Protein AF-A0A925VCA1-F1 (afdb_monomer)

pLDDT: mean 83.72, std 12.75, range [37.97, 97.75]

Secondary structure (DSSP, 8-state):
-----TTHIIIIIIHHT-PEEEEEEETTSEEEEEEEEEETTEEEEEEEEEEES--TT-EEEEEETTT--EEEEE-EEPSSTTSSEEEEEEEE----TT-BEEEEEESS--BPTT-SS-PBPTT--EEEEE-EE---B-TTSSBPEETTEE--SEE-B--S---S--TT-HHHHHHHHHHHHHS-TT-HHHHHHHHTTSPEEPTTS-EE----EEE--TT-SSS-HHHHHHHHHHTTSS-SSS-BTTTTB-HHHHHHHTTTTT--GGG-SB--SS--S-HHHHHHTT--TTS-B--BSS--STT-STTGGGS-B-SS---EEESB-TTS-B--SS-EEEE----STT--SSPPPTTHHHHHHHHHHHHHH-TT-GGGSHHHHTTTS--HHHHHHHHHHHHHH-TTS-SS-TTTTSSSTT----PPPPPPPGGG--

Radius of gyration: 29.12 Å; Cα contacts (8 Å, |Δi|>4): 907; chains: 1; bounding box: 65×51×77 Å

Mean predicted aligned error: 13.23 Å

Solvent-accessible surface area (backbone atoms only — not comparable to full-atom values): 23432 Å² total; per-residue (Å²): 131,75,54,73,57,86,24,60,60,30,50,52,55,44,34,46,31,16,38,30,46,34,38,43,24,31,70,87,42,42,27,44,33,27,38,42,39,57,51,66,54,42,79,40,76,47,67,40,50,77,48,70,83,69,56,74,43,20,26,40,36,38,36,25,72,75,79,68,40,65,20,51,31,49,24,40,64,51,87,60,92,85,78,58,48,49,19,40,28,65,25,47,39,39,32,30,60,65,34,42,33,38,37,37,31,30,80,37,86,44,60,43,88,88,57,91,69,66,44,65,43,88,90,75,62,65,78,42,76,45,50,50,25,59,56,40,58,41,100,85,71,44,76,28,61,58,97,84,41,70,50,75,49,44,70,26,52,35,90,36,53,16,78,56,30,42,61,94,38,72,65,44,60,50,47,56,59,50,49,61,71,69,72,39,86,75,32,59,48,67,45,18,30,37,37,32,84,47,46,47,76,43,97,89,72,49,71,49,41,42,69,44,74,47,77,29,27,34,23,8,42,62,61,42,21,41,54,46,53,45,28,31,37,45,32,19,64,41,36,73,86,53,60,38,84,91,72,74,38,18,52,45,52,50,35,55,76,60,38,45,40,66,27,56,22,81,70,48,86,36,59,62,70,76,74,67,86,50,66,68,53,23,57,70,54,50,57,55,94,89,46,15,26,49,57,28,40,39,44,77,52,75,53,50,36,95,61,37,83,31,47,54,63,40,82,78,50,59,74,40,68,38,47,40,29,72,85,68,46,69,30,64,84,28,36,28,31,42,45,44,52,66,57,39,46,45,31,31,76,58,63,48,57,66,51,50,50,37,50,44,48,34,51,45,40,19,73,74,68,39,85,82,39,75,80,42,38,61,87,66,37,65,50,69,36,34,20,63,18,45,33,51,52,39,28,49,54,46,32,77,73,41,32,62,46,75,54,79,62,87,72,38,42,27,72,64,50,70,60,82,67,69,82,79,76,77,83,78,56,77,88,76,56,133

Sequence (434 aa):
NRSLQGGVPQAVLLRVMGPLYLATMQDDGTTRIHSQVTELNSKADIPIRTVGGLLPGDTMVAENLANGEVGCAYLLPDENPGDGVAARARISLPSDLGDETVIRIYRGDVLVTGSSECELVDDAEPIETVDSLEAPLDGEGMPMKFEGIEIPGGKLVAFAEGFGLPRNRPSLRRFMGLAQLVLDPTDPGVLARYLAAEPLEYPSGGKTGADFLIVTTTGDMNVPASGGVTVARAAGVVDFLNADPRYGKPLNQVLLDTHSAEAVNRLQRYTYADPPSSPAIRGLLGLDDSLGVSIDVENFSEGQDIWEDNIPRLDPPLRISTTEDMWGNPLGTGRSGASFPYAIPQGQHGFALPGQMTDWAIDICRETYGSNDPKCDADAWVGKTYDVGWFMFHTFGRFLKNPSEVPYAIGCWEKNPCNDIGEVPPPREPDDLP

Structure (mmCIF, N/CA/C/O backbone):
data_AF-A0A925VCA1-F1
#
_entry.id   AF-A0A925VCA1-F1
#
loop_
_atom_site.group_PDB
_atom_site.id
_atom_site.type_symbol
_atom_site.label_atom_id
_atom_site.label_alt_id
_atom_site.label_comp_id
_atom_site.label_asym_id
_atom_site.label_entity_id
_atom_site.label_seq_id
_atom_site.pdbx_PDB_ins_code
_atom_site.Cartn_x
_atom_site.Cartn_y
_atom_site.Cartn_z
_atom_site.occupancy
_atom_site.B_iso_or_equiv
_atom_site.auth_seq_id
_atom_site.auth_comp_id
_atom_site.auth_asym_id
_atom_site.auth_atom_id
_atom_site.pdbx_PDB_model_num
ATOM 1 N N . ASN A 1 1 ? -3.170 -4.091 8.262 1.00 37.97 1 ASN A N 1
ATOM 2 C CA . ASN A 1 1 ? -3.713 -3.127 7.284 1.00 37.97 1 ASN A CA 1
ATOM 3 C C . ASN A 1 1 ? -2.668 -2.932 6.206 1.00 37.97 1 ASN A C 1
ATOM 5 O O . ASN A 1 1 ? -1.526 -2.707 6.577 1.00 37.97 1 ASN A O 1
ATOM 9 N N . ARG A 1 2 ? -3.015 -3.139 4.928 1.00 45.12 2 ARG A N 1
ATOM 10 C CA . ARG A 1 2 ? -2.055 -3.109 3.804 1.00 45.12 2 ARG A CA 1
ATOM 11 C C . ARG A 1 2 ? -1.927 -1.738 3.132 1.00 45.12 2 ARG A C 1
ATOM 13 O O . ARG A 1 2 ? -0.998 -1.576 2.365 1.00 45.12 2 ARG A O 1
ATOM 20 N N . SER A 1 3 ? -2.828 -0.798 3.434 1.00 42.34 3 SER A N 1
ATOM 21 C CA . SER A 1 3 ? -2.774 0.580 2.939 1.00 42.34 3 SER A CA 1
ATOM 22 C C . SER A 1 3 ? -2.143 1.514 3.979 1.00 42.34 3 SER A C 1
ATOM 24 O O . SER A 1 3 ? -2.524 1.444 5.154 1.00 42.34 3 SER A O 1
ATOM 26 N N . LEU A 1 4 ? -1.197 2.362 3.558 1.00 44.50 4 LEU A N 1
ATOM 27 C CA . LEU A 1 4 ? -0.631 3.460 4.360 1.00 44.50 4 LEU A CA 1
ATOM 28 C C . LEU A 1 4 ? -1.353 4.801 4.143 1.00 44.50 4 LEU A C 1
ATOM 30 O O . LEU A 1 4 ? -1.064 5.757 4.864 1.00 44.50 4 LEU A O 1
ATOM 34 N N . GLN A 1 5 ? -2.312 4.884 3.211 1.00 44.03 5 GLN A N 1
ATOM 35 C CA . GLN A 1 5 ? -3.142 6.079 3.071 1.00 44.03 5 GLN A CA 1
ATOM 36 C C . GLN A 1 5 ? -3.974 6.287 4.338 1.00 44.03 5 GLN A C 1
ATOM 38 O O . GLN A 1 5 ? -4.876 5.508 4.664 1.00 44.03 5 GLN A O 1
ATOM 43 N N . GLY A 1 6 ? -3.671 7.375 5.047 1.00 42.53 6 GLY A N 1
ATOM 44 C CA . GLY A 1 6 ? -4.525 7.887 6.107 1.00 42.53 6 GLY A CA 1
ATOM 45 C C . GLY A 1 6 ? -5.906 8.189 5.533 1.00 42.53 6 GLY A C 1
ATOM 46 O O . GLY A 1 6 ? -6.041 9.019 4.641 1.00 42.53 6 GLY A O 1
ATOM 47 N N . GLY A 1 7 ? -6.925 7.487 6.021 1.00 49.50 7 GLY A N 1
ATOM 48 C CA . GLY A 1 7 ? -8.316 7.743 5.677 1.00 49.50 7 GLY A CA 1
ATOM 49 C C . GLY A 1 7 ? -9.095 6.549 5.170 1.00 49.50 7 GLY A C 1
ATOM 50 O O . GLY A 1 7 ? -10.266 6.472 5.496 1.00 49.50 7 GLY A O 1
ATOM 51 N N . VAL A 1 8 ? -8.503 5.567 4.486 1.00 54.16 8 VAL A N 1
ATOM 52 C CA . VAL A 1 8 ? -9.281 4.383 4.060 1.00 54.16 8 VAL A CA 1
ATOM 53 C C . VAL A 1 8 ? -9.684 3.505 5.257 1.00 54.16 8 VAL A C 1
ATOM 55 O O . VAL A 1 8 ? -10.867 3.176 5.390 1.00 54.16 8 VAL A O 1
ATOM 58 N N . PRO A 1 9 ? -8.771 3.163 6.195 1.00 55.94 9 PRO A N 1
ATOM 59 C CA . PRO A 1 9 ? -9.164 2.468 7.419 1.00 55.94 9 PRO A CA 1
ATOM 60 C C . PRO A 1 9 ? -10.177 3.260 8.248 1.00 55.94 9 PRO A C 1
ATOM 62 O O . PRO A 1 9 ? -11.103 2.679 8.801 1.00 55.94 9 PRO A O 1
ATOM 65 N N . GLN A 1 10 ? -9.997 4.576 8.340 1.00 57.28 10 GLN A N 1
ATOM 66 C CA . GLN A 1 10 ? -10.831 5.446 9.157 1.00 57.28 10 GLN A CA 1
ATOM 67 C C . GLN A 1 10 ? -12.220 5.633 8.530 1.00 57.28 10 GLN A C 1
ATOM 69 O O . GLN A 1 10 ? -13.214 5.252 9.139 1.00 57.28 10 GLN A O 1
ATOM 74 N N . ALA A 1 11 ? -12.292 6.107 7.289 1.00 56.41 11 ALA A N 1
ATOM 75 C CA . ALA A 1 11 ? -13.535 6.474 6.619 1.00 56.41 11 ALA A CA 1
ATOM 76 C C . ALA A 1 11 ? -14.451 5.286 6.313 1.00 56.41 11 ALA A C 1
ATOM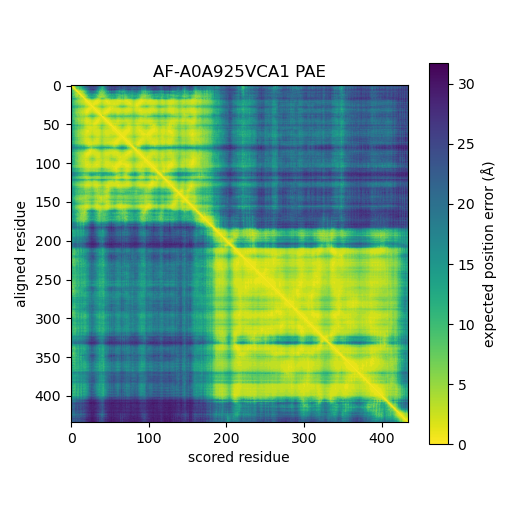 78 O O . ALA A 1 11 ? -15.663 5.458 6.299 1.00 56.41 11 ALA A O 1
ATOM 79 N N . VAL A 1 12 ? -13.905 4.085 6.085 1.00 62.19 12 VAL A N 1
ATOM 80 C CA . VAL A 1 12 ? -14.725 2.913 5.734 1.00 62.19 12 VAL A CA 1
ATOM 81 C C . VAL A 1 12 ? -14.794 1.918 6.887 1.00 62.19 12 VAL A C 1
ATOM 83 O O . VAL A 1 12 ? -15.878 1.574 7.350 1.00 62.19 12 VAL A O 1
ATOM 86 N N . LEU A 1 13 ? -13.649 1.453 7.396 1.00 63.44 13 LEU A N 1
ATOM 87 C CA . LEU A 1 13 ? -13.649 0.347 8.359 1.00 63.44 13 LEU A CA 1
ATOM 88 C C . LEU A 1 13 ? -14.109 0.780 9.749 1.00 63.44 13 LEU A C 1
ATOM 90 O O . LEU A 1 13 ? -14.867 0.053 10.387 1.00 63.44 13 LEU A O 1
ATOM 94 N N . LEU A 1 14 ? -13.661 1.943 10.230 1.00 65.81 14 LEU A N 1
ATOM 95 C CA . LEU A 1 14 ? -14.012 2.395 11.576 1.00 65.81 14 LEU A CA 1
ATOM 96 C C . LEU A 1 14 ? -15.454 2.912 11.681 1.00 65.81 14 LEU A C 1
ATOM 98 O O . LEU A 1 14 ? -16.026 2.801 12.763 1.00 65.81 14 LEU A O 1
ATOM 102 N N . ARG A 1 15 ? -16.055 3.401 10.586 1.00 68.38 15 ARG A N 1
ATOM 103 C CA . ARG A 1 15 ? -17.489 3.748 10.538 1.00 68.38 15 ARG A CA 1
ATOM 104 C C . ARG A 1 15 ? -18.385 2.516 10.637 1.00 68.38 15 ARG A C 1
ATOM 106 O O . ARG A 1 15 ? -19.365 2.516 11.361 1.00 68.38 15 ARG A O 1
ATOM 113 N N . VAL A 1 16 ? -18.002 1.404 10.007 1.00 66.31 16 VAL A N 1
ATOM 114 C CA . VAL A 1 16 ? -18.784 0.151 10.080 1.00 66.31 16 VAL A CA 1
ATOM 115 C C . VAL A 1 16 ? -18.831 -0.434 11.501 1.00 66.31 16 VAL A C 1
ATOM 117 O O . VAL A 1 16 ? -19.717 -1.213 11.842 1.00 66.31 16 VAL A O 1
ATOM 120 N N . MET A 1 17 ? -17.858 -0.063 12.327 1.00 68.25 17 MET A N 1
ATOM 121 C CA . MET A 1 17 ? -17.524 -0.687 13.602 1.00 68.25 17 MET A CA 1
ATOM 122 C C . MET A 1 17 ? -18.221 -0.077 14.829 1.00 68.25 17 MET A C 1
ATOM 124 O O . MET A 1 17 ? -17.888 -0.471 15.951 1.00 68.25 17 MET A O 1
ATOM 128 N N . GLY A 1 18 ? -19.134 0.880 14.629 1.00 71.12 18 GLY A N 1
ATOM 129 C CA . GLY A 1 18 ? -19.851 1.584 15.694 1.00 71.12 18 GLY A CA 1
ATOM 130 C C . GLY A 1 18 ? -18.948 2.404 16.631 1.00 71.12 18 GLY A C 1
ATOM 131 O O . GLY A 1 18 ? -17.705 2.340 16.554 1.00 71.12 18 GLY A O 1
ATOM 132 N N . PRO A 1 19 ? -19.551 3.199 17.528 1.00 80.06 19 PRO A N 1
ATOM 133 C CA . PRO A 1 19 ? -18.824 3.987 18.514 1.00 80.06 19 PRO A CA 1
ATOM 134 C C . PRO A 1 19 ? -18.125 3.102 19.557 1.00 80.06 19 PRO A C 1
ATOM 136 O O . PRO A 1 19 ? -18.543 1.985 19.878 1.00 80.06 19 PRO A O 1
ATOM 139 N N . LEU A 1 20 ? -17.017 3.615 20.093 1.00 89.69 20 LEU A N 1
ATOM 140 C CA . LEU A 1 20 ? -16.356 3.056 21.270 1.00 89.69 20 LEU A CA 1
ATOM 141 C C . LEU A 1 20 ? -16.662 3.917 22.483 1.00 89.69 20 LEU A C 1
ATOM 143 O O . LEU A 1 20 ? -16.400 5.112 22.443 1.00 89.69 20 LEU A O 1
ATOM 147 N N . TYR A 1 21 ? -17.069 3.298 23.582 1.00 92.94 21 TYR A N 1
ATOM 148 C CA . TYR A 1 21 ? -17.123 3.962 24.879 1.00 92.94 21 TYR A CA 1
ATOM 149 C C . TYR A 1 21 ? -15.850 3.645 25.655 1.00 92.94 21 TYR A C 1
ATOM 151 O O . TYR A 1 21 ? -15.457 2.485 25.801 1.00 92.94 21 TYR A O 1
ATOM 159 N N . LEU A 1 22 ? -15.165 4.689 26.101 1.00 94.62 22 LEU A N 1
ATOM 160 C CA . LEU A 1 22 ? -13.852 4.610 26.722 1.00 94.62 22 LEU A CA 1
ATOM 161 C C . LEU A 1 22 ? -13.894 5.288 28.084 1.00 94.62 22 LEU A C 1
ATOM 163 O O . LEU A 1 22 ? -14.462 6.371 28.227 1.00 94.62 22 LEU A O 1
ATOM 167 N N . ALA A 1 23 ? -13.228 4.676 29.056 1.00 95.25 23 ALA A N 1
ATOM 168 C CA . ALA A 1 23 ? -12.927 5.294 30.337 1.00 95.25 23 ALA A CA 1
ATOM 169 C C . ALA A 1 23 ? -11.408 5.388 30.488 1.00 95.25 23 ALA A C 1
ATOM 171 O O . ALA A 1 23 ? -10.710 4.385 30.334 1.00 95.25 23 ALA A O 1
ATOM 172 N N . THR A 1 24 ? -10.905 6.586 30.778 1.00 95.19 24 THR A N 1
ATOM 173 C CA . THR A 1 24 ? -9.485 6.834 31.059 1.00 95.19 24 THR A CA 1
ATOM 174 C C . THR A 1 24 ? -9.376 7.442 32.447 1.00 95.19 24 THR A C 1
ATOM 176 O O . THR A 1 24 ? -9.778 8.592 32.644 1.00 95.19 24 THR A O 1
ATOM 179 N N . MET A 1 25 ? -8.858 6.670 33.399 1.00 94.50 25 MET A N 1
ATOM 180 C CA . MET A 1 25 ? -8.622 7.119 34.767 1.00 94.50 25 MET A CA 1
ATOM 181 C C . MET A 1 25 ? -7.237 7.738 34.881 1.00 94.50 25 MET A C 1
ATOM 183 O O . MET A 1 25 ? -6.249 7.096 34.542 1.00 94.50 25 MET A O 1
ATOM 187 N N . GLN A 1 26 ? -7.179 8.975 35.351 1.00 93.31 26 GLN A N 1
ATOM 188 C CA . GLN A 1 26 ? -5.950 9.707 35.620 1.00 93.31 26 GLN A CA 1
ATOM 189 C C . GLN A 1 26 ? -5.393 9.336 37.001 1.00 93.31 26 GLN A C 1
ATOM 191 O O . GLN A 1 26 ? -6.119 8.839 37.866 1.00 93.31 26 GLN A O 1
ATOM 196 N N . ASP A 1 27 ? -4.118 9.638 37.233 1.00 88.44 27 ASP A N 1
ATOM 197 C CA . ASP A 1 27 ? -3.444 9.408 38.521 1.00 88.44 27 ASP A CA 1
ATOM 198 C C . ASP A 1 27 ? -4.071 10.180 39.697 1.00 88.44 27 ASP A C 1
ATOM 200 O O . ASP A 1 27 ? -3.910 9.798 40.857 1.00 88.44 27 ASP A O 1
ATOM 204 N N . ASP A 1 28 ? -4.813 11.255 39.417 1.00 88.19 28 ASP A N 1
ATOM 205 C CA . ASP A 1 28 ? -5.549 12.027 40.426 1.00 88.19 28 ASP A CA 1
ATOM 206 C C . ASP A 1 28 ? -6.874 11.367 40.868 1.00 88.19 28 ASP A C 1
ATOM 208 O O . ASP A 1 28 ? -7.579 11.900 41.728 1.00 88.19 28 ASP A O 1
ATOM 212 N N . GLY A 1 29 ? -7.207 10.199 40.304 1.00 85.19 29 GLY A N 1
ATOM 213 C CA . GLY A 1 29 ? -8.417 9.434 40.607 1.00 85.19 29 GLY A CA 1
ATOM 214 C C . GLY A 1 29 ? -9.669 9.910 39.865 1.00 85.19 29 GLY A C 1
ATOM 215 O O . GLY A 1 29 ? -10.761 9.384 40.109 1.00 85.19 29 GLY A O 1
ATOM 216 N N . THR A 1 30 ? -9.548 10.886 38.960 1.00 93.56 30 THR A N 1
ATOM 217 C CA . THR A 1 30 ? -10.629 11.270 38.049 1.00 93.56 30 THR A CA 1
ATOM 218 C C . THR A 1 30 ? -10.651 10.356 36.831 1.00 93.56 30 THR A C 1
ATOM 220 O O . THR A 1 30 ? -9.620 9.968 36.290 1.00 93.56 30 THR A O 1
ATOM 223 N N . THR A 1 31 ? -11.843 9.987 36.373 1.00 94.69 31 THR A N 1
ATOM 224 C CA . THR A 1 31 ? -12.035 9.149 35.191 1.00 94.69 31 THR A CA 1
ATOM 225 C C . THR A 1 31 ? -12.836 9.894 34.144 1.00 94.69 31 THR A C 1
ATOM 227 O O . THR A 1 31 ? -13.993 10.250 34.362 1.00 94.69 31 THR A O 1
ATOM 230 N N . ARG A 1 32 ? -12.225 10.101 32.976 1.00 94.56 32 ARG A N 1
ATOM 231 C CA . ARG A 1 32 ? -12.886 10.683 31.809 1.00 94.56 32 ARG A CA 1
ATOM 232 C C . ARG A 1 32 ? -13.568 9.587 31.002 1.00 94.56 32 ARG A C 1
ATOM 234 O O . ARG A 1 32 ? -12.897 8.747 30.397 1.00 94.56 32 ARG A O 1
ATOM 241 N N . ILE A 1 33 ? -14.890 9.658 30.927 1.00 94.44 33 ILE A N 1
ATOM 242 C CA . ILE A 1 33 ? -15.718 8.843 30.043 1.00 94.44 33 ILE A CA 1
ATOM 243 C C . ILE A 1 33 ? -15.929 9.621 28.744 1.00 94.44 33 ILE A C 1
ATOM 245 O O . ILE A 1 33 ? -16.314 10.792 28.759 1.00 94.44 33 ILE A O 1
ATOM 249 N N . HIS A 1 34 ? -15.639 8.992 27.612 1.00 93.38 34 HIS A N 1
ATOM 250 C CA . HIS A 1 34 ? -15.761 9.603 26.291 1.00 93.38 34 HIS A CA 1
ATOM 251 C C . HIS A 1 34 ? -16.146 8.564 25.240 1.00 93.38 34 HIS A C 1
ATOM 253 O O . HIS A 1 34 ? -15.864 7.374 25.391 1.00 93.38 34 HIS A O 1
ATOM 259 N N . SER A 1 35 ? -16.794 9.027 24.175 1.00 91.50 3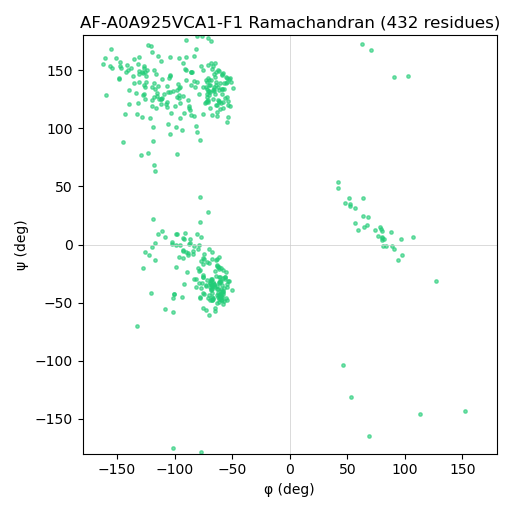5 SER A N 1
ATOM 260 C CA . SER A 1 35 ? -17.042 8.232 22.978 1.00 91.50 35 SER A CA 1
ATOM 261 C C . SER A 1 35 ? -15.961 8.523 21.944 1.00 91.50 35 SER A C 1
ATOM 263 O O . SER A 1 35 ? -15.719 9.684 21.624 1.00 91.50 35 SER A O 1
ATOM 265 N N . GLN A 1 36 ? -15.321 7.488 21.406 1.00 90.19 36 GLN A N 1
ATOM 266 C CA . GLN A 1 36 ? -14.440 7.618 20.250 1.00 90.19 36 GLN A CA 1
ATOM 267 C C . GLN A 1 36 ? -15.184 7.207 18.986 1.00 90.19 36 GLN A C 1
ATOM 269 O O . GLN A 1 36 ? -15.580 6.047 18.817 1.00 90.19 36 GLN A O 1
ATOM 274 N N . VAL A 1 37 ? -15.303 8.164 18.077 1.00 86.25 37 VAL A N 1
ATOM 275 C CA . VAL A 1 37 ? -15.966 8.033 16.781 1.00 86.25 37 VAL A CA 1
ATOM 276 C C . VAL A 1 37 ? -15.002 8.383 15.649 1.00 86.25 37 VAL A C 1
ATOM 278 O O . VAL A 1 37 ? -13.870 8.816 15.880 1.00 86.25 37 VAL A O 1
ATOM 281 N N . THR A 1 38 ? -15.426 8.140 14.410 1.00 80.31 38 THR A N 1
ATOM 282 C CA . THR A 1 38 ? -14.633 8.467 13.219 1.00 80.31 38 THR A CA 1
ATOM 283 C C . THR A 1 38 ? -15.237 9.675 12.527 1.00 80.31 38 THR A C 1
ATOM 285 O O . THR A 1 38 ? -16.361 9.596 12.040 1.00 80.31 38 THR A O 1
ATOM 288 N N . GLU A 1 39 ? -14.477 10.759 12.430 1.00 77.06 39 GLU A N 1
ATOM 289 C CA . GLU A 1 39 ? -14.853 11.942 11.662 1.00 77.06 39 GLU A CA 1
ATOM 290 C C . GLU A 1 39 ? -14.061 11.939 10.356 1.00 77.06 39 GLU A C 1
ATOM 292 O O . GLU A 1 39 ? -12.838 12.049 10.370 1.00 77.06 39 GLU A O 1
ATOM 297 N N . LEU A 1 40 ? -14.735 11.764 9.216 1.00 73.88 40 LEU A N 1
ATOM 298 C CA . LEU A 1 40 ? -14.091 11.589 7.907 1.00 73.88 40 LEU A CA 1
ATOM 299 C C . LEU A 1 40 ? -12.931 10.567 7.945 1.00 73.88 40 LEU A C 1
ATOM 301 O O . LEU A 1 40 ? -13.164 9.359 7.976 1.00 73.88 40 LEU A O 1
ATOM 305 N N . ASN A 1 41 ? -11.682 11.044 7.944 1.00 67.25 41 ASN A N 1
ATOM 306 C CA . ASN A 1 41 ? -10.450 10.258 7.964 1.00 67.25 41 ASN A CA 1
ATOM 307 C C . ASN A 1 41 ? -9.686 10.303 9.306 1.00 67.25 41 ASN A C 1
ATOM 309 O O . ASN A 1 41 ? -8.579 9.763 9.389 1.00 67.25 41 ASN A O 1
ATOM 313 N N . SER A 1 42 ? -10.248 10.920 10.344 1.00 71.44 42 SER A N 1
ATOM 314 C CA . SER A 1 42 ? -9.644 11.088 11.666 1.00 71.44 42 SER A CA 1
ATOM 315 C C . SER A 1 42 ? -10.503 10.447 12.765 1.00 71.44 42 SER A C 1
ATOM 317 O O . SER A 1 42 ? -11.614 9.964 12.536 1.00 71.44 42 SER A O 1
ATOM 319 N N . LYS A 1 43 ? -9.950 10.370 13.978 1.00 80.88 43 LYS A N 1
ATOM 320 C CA . LYS A 1 43 ? -10.706 9.984 15.172 1.00 80.88 43 LYS A CA 1
ATOM 321 C C . LYS A 1 43 ? -11.139 11.251 15.891 1.00 80.88 43 LYS A C 1
ATOM 323 O O . LYS A 1 43 ? -10.316 12.150 16.048 1.00 80.88 43 LYS A O 1
ATOM 328 N N . ALA A 1 44 ? -12.370 11.269 16.378 1.00 85.31 44 ALA A N 1
ATOM 329 C CA . ALA A 1 44 ? -12.860 12.302 17.275 1.00 85.31 44 ALA A CA 1
ATOM 330 C C . ALA A 1 44 ? -13.225 11.667 18.621 1.00 85.31 44 ALA A C 1
ATOM 332 O O . ALA A 1 44 ? -13.868 10.617 18.666 1.00 85.31 44 ALA A O 1
ATOM 333 N N . ASP A 1 45 ? -12.793 12.301 19.709 1.00 89.38 45 ASP A N 1
ATOM 334 C CA . ASP A 1 45 ? -13.110 11.893 21.076 1.00 89.38 45 ASP A CA 1
ATOM 335 C C . ASP A 1 45 ? -14.133 12.873 21.659 1.00 89.38 45 ASP A C 1
ATOM 337 O O . ASP A 1 45 ? -13.786 13.988 22.052 1.00 89.38 45 ASP A O 1
ATOM 341 N N . ILE A 1 46 ? -15.393 12.448 21.729 1.00 90.06 46 ILE A N 1
ATOM 342 C CA . ILE A 1 46 ? -16.509 13.224 22.275 1.00 90.06 46 ILE A CA 1
ATOM 343 C C . ILE A 1 46 ? -16.543 13.005 23.794 1.00 90.06 46 ILE A C 1
ATOM 345 O O . ILE A 1 46 ? -16.816 11.883 24.239 1.00 90.06 46 ILE A O 1
ATOM 349 N N . PRO A 1 47 ? -16.241 14.025 24.621 1.00 91.44 47 PRO A N 1
ATOM 350 C CA . PRO A 1 47 ? -16.349 13.910 26.071 1.00 91.44 47 PRO A CA 1
ATOM 351 C C . PRO A 1 47 ? -17.799 13.626 26.464 1.00 91.44 47 PRO A C 1
ATOM 353 O O . PRO A 1 47 ? -18.698 14.300 25.976 1.00 91.44 47 PRO A O 1
ATOM 356 N N . ILE A 1 48 ? -18.018 12.648 27.346 1.00 92.38 48 ILE A N 1
ATOM 357 C CA . ILE A 1 48 ? -19.351 12.356 27.885 1.00 92.38 48 ILE A CA 1
ATOM 358 C C . ILE A 1 48 ? -19.476 12.935 29.288 1.00 92.38 48 ILE A C 1
ATOM 360 O O . ILE A 1 48 ? -20.365 13.737 29.563 1.00 92.38 48 ILE A O 1
ATOM 364 N N . ARG A 1 49 ? -18.582 12.509 30.187 1.00 91.25 49 ARG A N 1
ATOM 365 C CA . ARG A 1 49 ? -18.610 12.900 31.597 1.00 91.25 49 ARG A CA 1
ATOM 366 C C . ARG A 1 49 ? -17.273 12.626 32.270 1.00 91.25 49 ARG A C 1
ATOM 368 O O . ARG A 1 49 ? -16.550 11.716 31.867 1.00 91.25 49 ARG A O 1
ATOM 375 N N . THR A 1 50 ? -16.982 13.362 33.335 1.00 92.38 50 THR A N 1
ATOM 376 C CA . THR A 1 50 ? -15.886 13.042 34.256 1.00 92.38 50 THR A CA 1
ATOM 377 C C . THR A 1 50 ? -16.472 12.575 35.580 1.00 92.38 50 THR A C 1
ATOM 379 O O . THR A 1 50 ? -17.337 13.241 36.144 1.00 92.38 50 THR A O 1
ATOM 382 N N . VAL A 1 51 ? -16.004 11.432 36.070 1.00 92.38 51 VAL A N 1
ATOM 383 C CA . VAL A 1 51 ? -16.471 10.806 37.314 1.00 92.38 51 VAL A CA 1
ATOM 384 C C . VAL A 1 51 ? -15.291 10.577 38.256 1.00 92.38 51 VAL A C 1
ATOM 386 O O . VAL A 1 51 ? -14.162 10.402 37.805 1.00 92.38 51 VAL A O 1
ATOM 389 N N . GLY A 1 52 ? -15.525 10.609 39.565 1.00 92.62 52 GLY A N 1
ATOM 390 C CA . GLY A 1 52 ? -14.493 10.372 40.579 1.00 92.62 52 GLY A CA 1
ATOM 391 C C . GLY A 1 52 ? -14.756 9.100 41.382 1.00 92.62 52 GLY A C 1
ATOM 392 O O . GLY A 1 52 ? -15.877 8.602 41.413 1.00 92.62 52 GLY A O 1
ATOM 393 N N . GLY A 1 53 ? -13.730 8.592 42.069 1.00 89.44 53 GLY A N 1
ATOM 394 C CA . GLY A 1 53 ? -13.884 7.499 43.043 1.00 89.44 53 GLY A CA 1
ATOM 395 C C . GLY A 1 53 ? -13.982 6.088 42.449 1.00 89.44 53 GLY A C 1
ATOM 396 O O . GLY A 1 53 ? -14.319 5.146 43.181 1.00 89.44 53 GLY A O 1
ATOM 397 N N . LEU A 1 54 ? -13.676 5.948 41.157 1.00 93.81 54 LEU A N 1
ATOM 398 C CA . LEU A 1 54 ? -13.472 4.657 40.501 1.00 93.81 54 LEU A CA 1
ATOM 399 C C . LEU A 1 54 ? -12.100 4.086 40.855 1.00 93.81 54 LEU A C 1
ATOM 401 O O . LEU A 1 54 ? -11.172 4.832 41.168 1.00 93.81 54 LEU A O 1
ATOM 405 N N . LEU A 1 55 ? -11.982 2.763 40.812 1.00 92.81 55 LEU A N 1
ATOM 406 C CA . LEU A 1 55 ? -10.748 2.039 41.093 1.00 92.81 55 LEU A CA 1
ATOM 407 C C . LEU A 1 55 ? -10.387 1.091 39.944 1.00 92.81 55 LEU A C 1
ATOM 409 O O . LEU A 1 55 ? -11.277 0.593 39.247 1.00 92.81 55 LEU A O 1
ATOM 413 N N . PRO A 1 56 ? -9.092 0.771 39.756 1.00 93.00 56 PRO A N 1
ATOM 414 C CA . PRO A 1 56 ? -8.712 -0.306 38.856 1.00 93.00 56 PRO A CA 1
ATOM 415 C C . PRO A 1 56 ? -9.382 -1.619 39.287 1.00 93.00 56 PRO A C 1
ATOM 417 O O . PRO A 1 56 ? -9.378 -1.968 40.468 1.00 93.00 56 PRO A O 1
ATOM 420 N N . GLY A 1 57 ? -9.955 -2.339 38.325 1.00 92.62 57 GLY A N 1
ATOM 421 C CA . GLY A 1 57 ? -10.753 -3.547 38.529 1.00 92.62 57 GLY A CA 1
ATOM 422 C C . GLY A 1 57 ? -12.267 -3.320 38.552 1.00 92.62 57 GLY A C 1
ATOM 423 O O . GLY A 1 57 ? -13.002 -4.301 38.510 1.00 92.62 57 GLY A O 1
ATOM 424 N N . ASP A 1 58 ? -12.745 -2.071 38.580 1.00 95.62 58 ASP A N 1
ATOM 425 C CA . ASP A 1 58 ? -14.176 -1.776 38.449 1.00 95.62 58 ASP A CA 1
ATOM 426 C C . ASP A 1 58 ? -14.712 -2.191 37.070 1.00 95.62 58 ASP A C 1
ATOM 428 O O . ASP A 1 58 ? -14.003 -2.148 36.058 1.00 95.62 58 ASP A O 1
ATOM 432 N N . THR A 1 59 ? -15.981 -2.593 37.026 1.00 95.69 59 THR A N 1
ATOM 433 C CA . THR A 1 59 ? -16.642 -3.065 35.803 1.00 95.69 59 THR A CA 1
ATOM 434 C C . THR A 1 59 ? -17.449 -1.936 35.175 1.00 95.69 59 THR A C 1
ATOM 436 O O . THR A 1 59 ? -18.305 -1.337 35.821 1.00 95.69 59 THR A O 1
ATOM 439 N N . MET A 1 60 ? -17.219 -1.669 33.894 1.00 95.88 60 MET A N 1
ATOM 440 C CA . MET A 1 60 ? -18.000 -0.745 33.077 1.00 95.88 60 MET A CA 1
ATOM 441 C C . MET A 1 60 ? -18.888 -1.555 32.127 1.00 95.88 60 MET A C 1
ATOM 443 O O . MET A 1 60 ? -18.405 -2.458 31.443 1.00 95.88 60 MET A O 1
ATOM 447 N N . VAL A 1 61 ? -20.173 -1.218 32.065 1.00 95.38 61 VAL A N 1
ATOM 448 C CA . VAL A 1 61 ? -21.168 -1.827 31.173 1.00 95.38 61 VAL A CA 1
ATOM 449 C C . VAL A 1 61 ? -21.852 -0.721 30.383 1.00 95.38 61 VAL A C 1
ATOM 451 O O . VAL A 1 61 ? -22.313 0.252 30.969 1.00 95.38 61 VAL A O 1
ATOM 454 N N . ALA A 1 62 ? -21.923 -0.854 29.064 1.00 94.50 62 ALA A N 1
ATOM 455 C CA . ALA A 1 62 ? -22.695 0.017 28.191 1.00 94.50 62 ALA A CA 1
ATOM 456 C C . ALA A 1 62 ? -23.832 -0.784 27.554 1.00 94.50 62 ALA A C 1
ATOM 458 O O . ALA A 1 62 ? -23.617 -1.908 27.104 1.00 94.50 62 ALA A O 1
ATOM 459 N N . GLU A 1 63 ? -25.020 -0.202 27.507 1.00 94.62 63 GLU A N 1
ATOM 460 C CA . GLU A 1 63 ? -26.220 -0.800 26.927 1.00 94.62 63 GLU A CA 1
ATOM 461 C C . GLU A 1 63 ? -26.798 0.152 25.883 1.00 94.62 63 GLU A C 1
ATOM 463 O O . GLU A 1 63 ? -26.888 1.362 26.112 1.00 94.62 63 GLU A O 1
ATOM 468 N N . ASN A 1 64 ? -27.182 -0.402 24.738 1.00 93.38 64 ASN A N 1
ATOM 469 C CA . ASN A 1 64 ? -27.963 0.295 23.734 1.00 93.38 64 ASN A CA 1
ATOM 470 C C . ASN A 1 64 ? -29.446 0.022 23.998 1.00 93.38 64 ASN A C 1
ATOM 472 O O . ASN A 1 64 ? -29.925 -1.099 23.845 1.00 93.38 64 ASN A O 1
ATOM 476 N N . LEU A 1 65 ? -30.183 1.059 24.384 1.00 94.81 65 LEU A N 1
ATOM 477 C CA . LEU A 1 65 ? -31.588 0.963 24.773 1.00 94.81 65 LEU A CA 1
ATOM 478 C C . LEU A 1 65 ? -32.528 0.781 23.573 1.00 94.81 65 LEU A C 1
ATOM 480 O O . LEU A 1 65 ? -33.678 0.385 23.757 1.00 94.81 65 LEU A O 1
ATOM 484 N N . ALA A 1 66 ? -32.063 1.064 22.354 1.00 91.62 66 ALA A N 1
ATOM 485 C CA . ALA A 1 66 ? -32.852 0.896 21.138 1.00 91.62 66 ALA A CA 1
ATOM 486 C C . ALA A 1 66 ? -32.915 -0.570 20.679 1.00 91.62 66 ALA A C 1
ATOM 488 O O . ALA A 1 66 ? -33.938 -0.998 20.140 1.00 91.62 66 ALA A O 1
ATOM 489 N N . ASN A 1 67 ? -31.847 -1.347 20.896 1.00 88.38 67 ASN A N 1
ATOM 490 C CA . ASN A 1 67 ? -31.742 -2.730 20.414 1.00 88.38 67 ASN A CA 1
ATOM 491 C C . ASN A 1 67 ? -31.424 -3.776 21.504 1.00 88.38 67 ASN A C 1
ATOM 493 O O . ASN A 1 67 ? -31.481 -4.970 21.216 1.00 88.38 67 ASN A O 1
ATOM 497 N N . GLY A 1 68 ? -31.143 -3.355 22.740 1.00 90.69 68 GLY A N 1
ATOM 498 C CA . GLY A 1 68 ? -30.830 -4.227 23.877 1.00 90.69 68 GLY A CA 1
ATOM 499 C C . GLY A 1 68 ? -29.414 -4.808 23.870 1.00 90.69 68 GLY A C 1
ATOM 500 O O . GLY A 1 68 ? -29.110 -5.670 24.691 1.00 90.69 68 GLY A O 1
ATOM 501 N N . GLU A 1 69 ? -28.544 -4.381 22.952 1.00 90.00 69 GLU A N 1
ATOM 502 C CA . GLU A 1 69 ? -27.162 -4.854 22.888 1.00 90.00 69 GLU A CA 1
ATOM 503 C C . GLU A 1 69 ? -26.352 -4.323 24.073 1.00 90.00 69 GLU A C 1
ATOM 505 O O . GLU A 1 69 ? -26.483 -3.165 24.477 1.00 90.00 69 GLU A O 1
ATOM 510 N N . VAL A 1 70 ? -25.475 -5.171 24.611 1.00 91.62 70 VAL A N 1
ATOM 511 C CA . VAL A 1 70 ? -24.665 -4.868 25.795 1.00 91.62 70 VAL A CA 1
ATOM 512 C C . VAL A 1 70 ? -23.190 -5.107 25.495 1.00 91.62 70 VAL A C 1
ATOM 514 O O . VAL A 1 70 ? -22.798 -6.100 24.879 1.00 91.62 70 VAL A O 1
ATOM 517 N N . GLY A 1 71 ? -22.347 -4.191 25.957 1.00 91.25 71 GLY A N 1
ATOM 518 C CA . GLY A 1 71 ? -20.900 -4.343 25.976 1.00 91.25 71 GLY A CA 1
ATOM 519 C C . GLY A 1 71 ? -20.347 -4.069 27.369 1.00 91.25 71 GLY A C 1
ATOM 520 O O . GLY A 1 71 ? -20.868 -3.235 28.099 1.00 91.25 71 GLY A O 1
ATOM 521 N N . CYS A 1 72 ? -19.265 -4.744 27.740 1.00 92.81 72 CYS A N 1
ATOM 522 C CA . CYS A 1 72 ? -18.648 -4.602 29.053 1.00 92.81 72 CYS A CA 1
ATOM 523 C C . CYS A 1 72 ? -17.125 -4.645 28.965 1.00 92.81 72 CYS A C 1
ATOM 525 O O . CYS A 1 72 ? -16.552 -5.208 28.028 1.00 92.81 72 CYS A O 1
ATOM 527 N N . ALA A 1 73 ? -16.472 -4.031 29.945 1.00 93.06 73 ALA A N 1
ATOM 528 C CA . ALA A 1 73 ? -15.031 -4.067 30.122 1.00 93.06 73 ALA A CA 1
ATOM 529 C C . ALA A 1 73 ? -14.666 -3.793 31.582 1.00 93.06 73 ALA A C 1
ATOM 531 O O . ALA A 1 73 ? -15.376 -3.075 32.283 1.00 93.06 73 ALA A O 1
ATOM 532 N N . TYR A 1 74 ? -13.515 -4.300 32.010 1.00 94.25 74 TYR A N 1
ATOM 533 C CA . TYR A 1 74 ? -12.905 -3.887 33.269 1.00 94.25 74 TYR A CA 1
ATOM 534 C C . TYR A 1 74 ? -12.052 -2.638 33.067 1.00 94.25 74 TYR A C 1
ATOM 536 O O . TYR A 1 74 ? -11.437 -2.448 32.013 1.00 94.25 74 TYR A O 1
ATOM 544 N N . LEU A 1 75 ? -11.980 -1.814 34.105 1.00 93.88 75 LEU A N 1
ATOM 545 C CA . LEU A 1 75 ? -11.040 -0.711 34.210 1.00 93.88 75 LEU A CA 1
ATOM 546 C C . LEU A 1 75 ? -9.669 -1.269 34.602 1.00 93.88 75 LEU A C 1
ATOM 548 O O . LEU A 1 75 ? -9.368 -1.444 35.779 1.00 93.88 75 LEU A O 1
ATOM 552 N N . LEU A 1 76 ? -8.850 -1.620 33.614 1.00 93.81 76 LEU A N 1
ATOM 553 C CA . LEU A 1 76 ? -7.577 -2.307 33.839 1.00 93.81 76 LEU A CA 1
ATOM 554 C C . LEU A 1 76 ? -6.429 -1.307 34.024 1.00 93.81 76 LEU A C 1
ATOM 556 O O . LEU A 1 76 ? -6.421 -0.301 33.313 1.00 93.81 76 LEU A O 1
ATOM 560 N N . PRO A 1 77 ? -5.465 -1.569 34.931 1.00 91.81 77 PRO A N 1
ATOM 561 C CA . PRO A 1 77 ? -4.290 -0.718 35.105 1.00 91.81 77 PRO A CA 1
ATOM 562 C C . PRO A 1 77 ? -3.578 -0.433 33.780 1.00 91.81 77 PRO A C 1
ATOM 564 O O . PRO A 1 77 ? -3.461 -1.333 32.946 1.00 91.81 77 PRO A O 1
ATOM 567 N N . ASP A 1 78 ? -3.105 0.799 33.588 1.00 88.06 78 ASP A N 1
ATOM 568 C CA . ASP A 1 78 ? -2.310 1.118 32.402 1.00 88.06 78 ASP A CA 1
ATOM 569 C C . ASP A 1 78 ? -0.919 0.476 32.496 1.00 88.06 78 ASP A C 1
ATOM 571 O O . ASP A 1 78 ? -0.299 0.426 33.561 1.00 88.06 78 ASP A O 1
ATOM 575 N N . GLU A 1 79 ? -0.430 -0.047 31.374 1.00 82.56 79 GLU A N 1
ATOM 576 C CA . GLU A 1 79 ? 0.867 -0.726 31.305 1.00 82.56 79 GLU A CA 1
ATOM 577 C C . GLU A 1 79 ? 2.033 0.240 31.024 1.00 82.56 79 GLU A C 1
ATOM 579 O O . GLU A 1 79 ? 3.190 -0.181 31.075 1.00 82.56 79 GLU A O 1
ATOM 584 N N . ASN A 1 80 ? 1.765 1.523 30.737 1.00 82.56 80 ASN A N 1
ATOM 585 C CA . ASN A 1 80 ? 2.779 2.518 30.393 1.00 82.56 80 ASN A CA 1
ATOM 586 C C . ASN A 1 80 ? 3.053 3.459 31.574 1.00 82.56 80 ASN A C 1
ATOM 588 O O . ASN A 1 80 ? 2.385 4.479 31.734 1.00 82.56 80 ASN A O 1
ATOM 592 N N . PRO A 1 81 ? 4.077 3.182 32.398 1.00 69.56 81 PRO A N 1
ATOM 593 C CA . PRO A 1 81 ? 4.411 4.069 33.500 1.00 69.56 81 PRO A CA 1
ATOM 594 C C . PRO A 1 81 ? 4.812 5.462 32.984 1.00 69.56 81 PRO A C 1
ATOM 596 O O . PRO A 1 81 ? 5.773 5.596 32.224 1.00 69.56 81 PRO A O 1
ATOM 599 N N . GLY A 1 82 ? 4.112 6.502 33.451 1.00 75.06 82 GLY A N 1
ATOM 600 C CA . GLY A 1 82 ? 4.492 7.908 33.257 1.00 75.06 82 GLY A CA 1
ATOM 601 C C . GLY A 1 82 ? 3.653 8.719 32.264 1.00 75.06 82 GLY A C 1
ATOM 602 O O . GLY A 1 82 ? 4.011 9.866 32.004 1.00 75.06 82 GLY A O 1
ATOM 603 N N . ASP A 1 83 ? 2.554 8.179 31.729 1.00 84.44 83 ASP A N 1
ATOM 604 C CA . ASP A 1 83 ? 1.612 8.928 30.879 1.00 84.44 83 ASP A CA 1
ATOM 605 C C . ASP A 1 83 ? 0.509 9.669 31.670 1.00 84.44 83 ASP A C 1
ATOM 607 O O . ASP A 1 83 ? -0.320 10.358 31.074 1.00 84.44 83 ASP A O 1
ATOM 611 N N . GLY A 1 84 ? 0.522 9.562 33.005 1.00 86.44 84 GLY A N 1
ATOM 612 C CA . GLY A 1 84 ? -0.468 10.163 33.903 1.00 86.44 84 GLY A CA 1
ATOM 613 C C . GLY A 1 84 ? -1.778 9.375 34.018 1.00 86.44 84 GLY A C 1
ATOM 614 O O . GLY A 1 84 ? -2.728 9.872 34.628 1.00 86.44 84 GLY A O 1
ATOM 615 N N . VAL A 1 85 ? -1.858 8.181 33.415 1.00 90.19 85 VAL A N 1
ATOM 616 C CA . VAL A 1 85 ? -3.059 7.343 33.366 1.00 90.19 85 VAL A CA 1
ATOM 617 C C . VAL A 1 85 ? -2.897 6.130 34.277 1.00 90.19 85 VAL A C 1
ATOM 619 O O . VAL A 1 85 ? -2.040 5.277 34.077 1.00 90.19 85 VAL A O 1
ATOM 622 N N . ALA A 1 86 ? -3.796 6.003 35.249 1.00 89.50 86 ALA A N 1
ATOM 623 C CA . ALA A 1 86 ? -3.813 4.890 36.187 1.00 89.50 86 ALA A CA 1
ATOM 624 C C . ALA A 1 86 ? -4.481 3.636 35.602 1.00 89.50 86 ALA A C 1
ATOM 626 O O . ALA A 1 86 ? -4.066 2.518 35.907 1.00 89.50 86 ALA A O 1
ATOM 627 N N . ALA A 1 87 ? -5.536 3.793 34.791 1.00 92.62 87 ALA A N 1
ATOM 628 C CA . ALA A 1 87 ? -6.261 2.666 34.197 1.00 92.62 87 ALA A CA 1
ATOM 629 C C . ALA A 1 87 ? -7.103 3.055 32.974 1.00 92.62 87 ALA A C 1
ATOM 631 O O . ALA A 1 87 ? -7.497 4.215 32.804 1.00 92.62 87 ALA A O 1
ATOM 632 N N . ARG A 1 88 ? -7.452 2.060 32.148 1.00 94.38 88 ARG A N 1
ATOM 633 C CA . ARG A 1 88 ? -8.284 2.222 30.948 1.00 94.38 88 ARG A CA 1
ATOM 634 C C . ARG A 1 88 ? -9.339 1.122 30.817 1.00 94.38 88 ARG A C 1
ATOM 636 O O . ARG A 1 88 ? -9.082 -0.040 31.114 1.00 94.38 88 ARG A O 1
ATOM 643 N N . ALA A 1 89 ? -10.508 1.486 30.298 1.00 93.94 89 ALA A N 1
ATOM 644 C CA . ALA A 1 89 ? -11.533 0.552 29.836 1.00 93.94 89 ALA A CA 1
ATOM 645 C C . ALA A 1 89 ? -11.960 0.902 28.405 1.00 93.94 89 ALA A C 1
ATOM 647 O O . ALA A 1 89 ? -11.965 2.073 28.012 1.00 93.94 89 ALA A O 1
ATOM 648 N N . ARG A 1 90 ? -12.335 -0.112 27.618 1.00 92.50 90 ARG A N 1
ATOM 649 C CA . ARG A 1 90 ? -12.841 0.060 26.250 1.00 92.50 90 ARG A CA 1
ATOM 650 C C . ARG A 1 90 ? -13.998 -0.889 25.985 1.00 92.50 90 ARG A C 1
ATOM 652 O O . ARG A 1 90 ? -13.803 -2.100 25.973 1.00 92.50 90 ARG A O 1
ATOM 659 N N . ILE A 1 91 ? -15.150 -0.325 25.647 1.00 91.31 91 ILE A N 1
ATOM 660 C CA . ILE A 1 91 ? -16.354 -1.059 25.275 1.00 91.31 91 ILE A CA 1
ATOM 661 C C . ILE A 1 91 ? -16.689 -0.765 23.816 1.00 91.31 91 ILE A C 1
ATOM 663 O O . ILE A 1 91 ? -16.777 0.391 23.405 1.00 91.31 91 ILE A O 1
ATOM 667 N N . SER A 1 92 ? -16.881 -1.822 23.029 1.00 88.62 92 SER A N 1
ATOM 668 C CA . SER A 1 92 ? -17.530 -1.721 21.723 1.00 88.62 92 SER A CA 1
ATOM 669 C C . SER A 1 92 ? -19.001 -2.045 21.903 1.00 88.62 92 SER A C 1
ATOM 671 O O . SER A 1 92 ? -19.318 -3.144 22.350 1.00 88.62 92 SER A O 1
ATOM 673 N N . LEU A 1 93 ? -19.868 -1.104 21.538 1.00 89.00 93 LEU A N 1
ATOM 674 C CA . LEU A 1 93 ? -21.311 -1.263 21.649 1.00 89.00 93 LEU A CA 1
ATOM 675 C C . LEU A 1 93 ? -21.939 -1.223 20.251 1.00 89.00 93 LEU A C 1
ATOM 677 O O . LEU A 1 93 ? -21.820 -0.199 19.573 1.00 89.00 93 LEU A O 1
ATOM 681 N N . PRO A 1 94 ? -22.590 -2.306 19.800 1.00 87.50 94 PRO A N 1
ATOM 682 C CA . PRO A 1 94 ? -23.428 -2.283 18.607 1.00 87.50 94 PRO A CA 1
ATOM 683 C C . PRO A 1 94 ? -24.493 -1.183 18.699 1.00 87.50 94 PRO A C 1
ATOM 685 O O . PRO A 1 94 ? -25.460 -1.282 19.452 1.00 87.50 94 PRO A O 1
ATOM 688 N N . SER A 1 95 ? -24.290 -0.101 17.960 1.00 87.31 95 SER A N 1
ATOM 689 C CA . SER A 1 95 ? -25.166 1.069 17.976 1.00 87.31 95 SER A CA 1
ATOM 690 C C . SER A 1 95 ? -25.067 1.825 16.665 1.00 87.31 95 SER A C 1
ATOM 692 O O . SER A 1 95 ? -24.033 1.750 15.993 1.00 87.31 95 SER A O 1
ATOM 694 N N . ASP A 1 96 ? -26.155 2.506 16.327 1.00 87.06 96 ASP A N 1
ATOM 695 C CA . ASP A 1 96 ? -26.273 3.369 15.161 1.00 87.06 96 ASP A CA 1
ATOM 696 C C . ASP A 1 96 ? -26.597 4.813 15.573 1.00 87.06 96 ASP A C 1
ATOM 698 O O . ASP A 1 96 ? -26.946 5.086 16.724 1.00 87.06 96 ASP A O 1
ATOM 702 N N . LEU A 1 97 ? -26.443 5.755 14.642 1.00 88.06 97 LEU A N 1
ATOM 703 C CA . LEU A 1 97 ? -26.603 7.183 14.907 1.00 88.06 97 LEU A CA 1
ATOM 704 C C . LEU A 1 97 ? -27.964 7.487 15.561 1.00 88.06 97 LEU A C 1
ATOM 706 O O . LEU A 1 97 ? -29.019 7.277 14.966 1.00 88.06 97 LEU A O 1
ATOM 710 N N . GLY A 1 98 ? -27.926 8.063 16.766 1.00 88.50 98 GLY A N 1
ATOM 711 C CA . GLY A 1 98 ? -29.113 8.475 17.518 1.00 88.50 98 GLY A CA 1
ATOM 712 C C . GLY A 1 98 ? -29.698 7.419 18.459 1.00 88.50 98 GLY A C 1
ATOM 713 O O . GLY A 1 98 ? -30.614 7.757 19.209 1.00 88.50 98 GLY A O 1
ATOM 714 N N . ASP A 1 99 ? -29.168 6.192 18.481 1.00 91.62 99 ASP A N 1
ATOM 715 C CA . ASP A 1 99 ? -29.567 5.181 19.465 1.00 91.62 99 ASP A CA 1
ATOM 716 C C . ASP A 1 99 ? -29.314 5.694 20.889 1.00 91.62 99 ASP A C 1
ATOM 718 O O . ASP A 1 99 ? -28.211 6.149 21.201 1.00 91.62 99 ASP A O 1
ATOM 722 N N . GLU A 1 100 ? -30.320 5.614 21.767 1.00 94.44 100 GLU A N 1
ATOM 723 C CA . GLU A 1 100 ? -30.160 5.958 23.185 1.00 94.44 100 GLU A CA 1
ATOM 724 C C . GLU A 1 100 ? -29.268 4.919 23.875 1.00 94.44 100 GLU A C 1
ATOM 726 O O . GLU A 1 100 ? -29.489 3.714 23.745 1.00 94.44 100 GLU A O 1
ATOM 731 N N . THR A 1 101 ? -28.267 5.373 24.631 1.00 94.50 101 THR A N 1
ATOM 732 C CA . THR A 1 101 ? -27.338 4.484 25.335 1.00 94.50 101 THR A CA 1
ATOM 733 C C . THR A 1 101 ? -27.164 4.883 26.791 1.00 94.50 101 THR A C 1
ATOM 735 O O . THR A 1 101 ? -27.366 6.029 27.188 1.00 94.50 101 THR A O 1
ATOM 738 N N . VAL A 1 102 ? -26.794 3.910 27.617 1.00 96.31 102 VAL A N 1
ATOM 739 C CA . VAL A 1 102 ? -26.524 4.117 29.040 1.00 96.31 102 VAL A CA 1
ATOM 740 C C . VAL A 1 102 ? -25.256 3.383 29.434 1.00 96.31 102 VAL A C 1
ATOM 742 O O . VAL A 1 102 ? -25.015 2.254 29.009 1.00 96.31 102 VAL A O 1
ATOM 745 N N . ILE A 1 103 ? -24.438 4.029 30.258 1.00 96.06 103 ILE A N 1
ATOM 746 C CA . ILE A 1 103 ? -23.214 3.457 30.808 1.00 96.06 103 ILE A CA 1
ATOM 747 C C . ILE A 1 103 ? -23.395 3.311 32.313 1.00 96.06 103 ILE A C 1
ATOM 749 O O . ILE A 1 103 ? -23.693 4.277 33.010 1.00 96.06 103 ILE A O 1
ATOM 753 N N . ARG A 1 104 ? -23.188 2.105 32.829 1.00 96.50 104 ARG A N 1
ATOM 754 C CA . ARG A 1 104 ? -23.246 1.780 34.253 1.00 96.50 104 ARG A CA 1
ATOM 755 C C 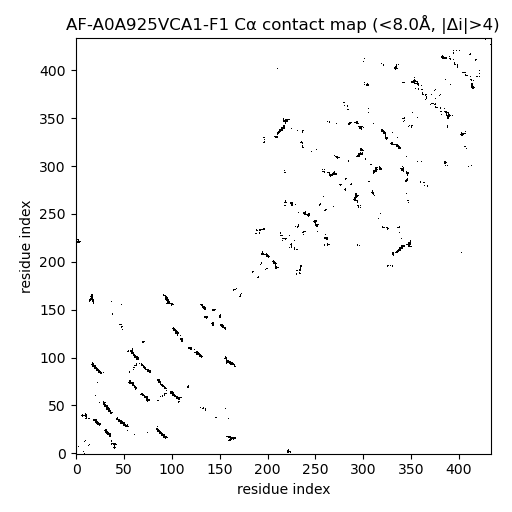. ARG A 1 104 ? -21.887 1.293 34.717 1.00 96.50 104 ARG A C 1
ATOM 757 O O . ARG A 1 104 ? -21.214 0.542 34.011 1.00 96.50 104 ARG A O 1
ATOM 764 N N . ILE A 1 105 ? -21.482 1.734 35.897 1.00 96.00 105 ILE A N 1
ATOM 765 C CA . ILE A 1 105 ? -20.203 1.361 36.496 1.00 96.00 105 ILE A CA 1
ATOM 766 C C . ILE A 1 105 ? -20.483 0.656 37.810 1.00 96.00 105 ILE A C 1
ATOM 768 O O . ILE A 1 105 ? -21.309 1.116 38.594 1.00 96.00 105 ILE A O 1
ATOM 772 N N . TYR A 1 106 ? -19.784 -0.445 38.049 1.00 96.44 106 TYR A N 1
ATOM 773 C CA . TYR A 1 106 ? -19.948 -1.315 39.203 1.00 96.44 106 TYR A CA 1
ATOM 774 C C . TYR A 1 106 ? -18.613 -1.492 39.918 1.00 96.44 106 TYR A C 1
ATOM 776 O O . TYR A 1 106 ? -17.548 -1.484 39.297 1.00 96.44 106 TYR A O 1
ATOM 784 N N . ARG A 1 107 ? -18.678 -1.669 41.239 1.00 95.06 107 ARG A N 1
ATOM 785 C CA . ARG A 1 107 ? -17.496 -1.879 42.077 1.00 95.06 107 ARG A CA 1
ATOM 786 C C . ARG A 1 107 ? -16.942 -3.292 41.876 1.00 95.06 107 ARG A C 1
ATOM 788 O O . ARG A 1 107 ? -17.626 -4.259 42.194 1.00 95.06 107 ARG A O 1
ATOM 795 N N . GLY A 1 108 ? -15.679 -3.392 41.469 1.00 92.62 108 GLY A N 1
ATOM 796 C CA . GLY A 1 108 ? -14.968 -4.662 41.304 1.00 92.62 108 GLY A CA 1
ATOM 797 C C . GLY A 1 108 ? -15.459 -5.533 40.141 1.00 92.62 108 GLY A C 1
ATOM 798 O O . GLY A 1 108 ? -16.167 -5.067 39.245 1.00 92.62 108 GLY A O 1
ATOM 799 N N . ASP A 1 109 ? -15.057 -6.807 40.169 1.00 90.75 109 ASP A N 1
ATOM 800 C CA . ASP A 1 109 ? -15.432 -7.816 39.177 1.00 90.75 109 ASP A CA 1
ATOM 801 C C . ASP A 1 109 ? -16.822 -8.379 39.479 1.00 90.75 109 ASP A C 1
ATOM 803 O O . ASP A 1 109 ? -16.999 -9.198 40.383 1.00 90.75 109 ASP A O 1
ATOM 807 N N . VAL A 1 110 ? -17.808 -7.896 38.729 1.00 92.50 110 VAL A N 1
ATOM 808 C CA . VAL A 1 110 ? -19.215 -8.287 38.871 1.00 92.50 110 VAL A CA 1
ATOM 809 C C . VAL A 1 110 ? -19.737 -9.033 37.648 1.00 92.50 110 VAL A C 1
ATOM 811 O O . VAL A 1 110 ? -20.941 -9.246 37.553 1.00 92.50 110 VAL A O 1
ATOM 814 N N . LEU A 1 111 ? -18.875 -9.419 36.702 1.00 90.75 111 LEU A N 1
ATOM 815 C CA . LEU A 1 111 ? -19.305 -10.202 35.544 1.00 90.75 111 LEU A CA 1
ATOM 816 C C . LEU A 1 111 ? -19.309 -11.691 35.892 1.00 90.75 111 LEU A C 1
ATOM 818 O O . LEU A 1 111 ? -18.375 -12.218 36.499 1.00 90.75 111 LEU A O 1
ATOM 822 N N . VAL A 1 112 ? -20.348 -12.402 35.462 1.00 88.50 112 VAL A N 1
ATOM 823 C CA . VAL A 1 112 ? -20.421 -13.856 35.613 1.00 88.50 112 VAL A CA 1
ATOM 824 C C . VAL A 1 112 ? -19.284 -14.497 34.816 1.00 88.50 112 VAL A C 1
ATOM 826 O O . VAL A 1 112 ? -19.179 -14.349 33.595 1.00 88.50 112 VAL A O 1
ATOM 829 N N . THR A 1 113 ? -18.418 -15.239 35.509 1.00 81.25 113 THR A N 1
ATOM 830 C CA . THR A 1 113 ? -17.253 -15.877 34.890 1.00 81.25 113 THR A CA 1
ATOM 831 C C . THR A 1 113 ? -17.675 -16.815 33.757 1.00 81.25 113 THR A C 1
ATOM 833 O O . THR A 1 113 ? -18.409 -17.778 33.971 1.00 81.25 113 THR A O 1
ATOM 836 N N . GLY A 1 114 ? -17.161 -16.566 32.551 1.00 74.44 114 GLY A N 1
ATOM 837 C CA . GLY A 1 114 ? -17.436 -17.382 31.363 1.00 74.44 114 GLY A CA 1
ATOM 838 C C . GLY A 1 114 ? -18.663 -16.957 30.551 1.00 74.44 114 GLY A C 1
ATOM 839 O O . GLY A 1 114 ? -18.908 -17.559 29.505 1.00 74.44 114 GLY A O 1
ATOM 840 N N . SER A 1 115 ? -19.396 -15.922 30.974 1.00 78.56 115 SER A N 1
ATOM 841 C CA . SER A 1 115 ? -20.482 -15.346 30.178 1.00 78.56 115 SER A CA 1
ATOM 842 C C . SER A 1 115 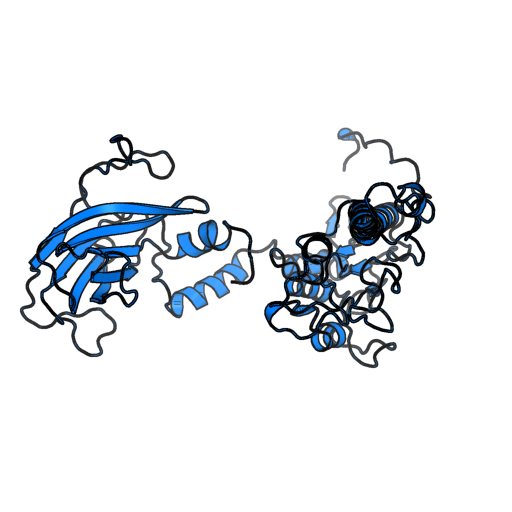? -19.938 -14.614 28.947 1.00 78.56 115 SER A C 1
ATOM 844 O O . SER A 1 115 ? -18.955 -13.873 29.020 1.00 78.56 115 SER A O 1
ATOM 846 N N . SER A 1 116 ? -20.581 -14.807 27.794 1.00 71.06 116 SER A N 1
ATOM 847 C CA . SER A 1 116 ? -20.285 -14.062 26.561 1.00 71.06 116 SER A CA 1
ATOM 848 C C . SER A 1 116 ? -21.154 -12.815 26.375 1.00 71.06 116 SER A C 1
ATOM 850 O O . SER A 1 116 ? -20.943 -12.074 25.409 1.00 71.06 116 SER A O 1
ATOM 852 N N . GLU A 1 117 ? -22.118 -12.597 27.273 1.00 79.44 117 GLU A N 1
ATOM 853 C CA . GLU A 1 117 ? -23.181 -11.588 27.150 1.00 79.44 117 GLU A CA 1
ATOM 854 C C . GLU A 1 117 ? -23.141 -10.539 28.265 1.00 79.44 117 GLU A C 1
ATOM 856 O O . GLU A 1 117 ? -24.126 -9.857 28.517 1.00 79.44 117 GLU A O 1
ATOM 861 N N . CYS A 1 118 ? -21.982 -10.367 28.912 1.00 86.94 118 CYS A N 1
ATOM 862 C CA . CYS A 1 118 ? -21.792 -9.348 29.948 1.00 86.94 118 CYS A CA 1
ATOM 863 C C . CYS A 1 118 ? -22.789 -9.462 31.116 1.00 86.94 118 CYS A C 1
ATOM 865 O O . CYS A 1 118 ? -23.155 -8.455 31.720 1.00 86.94 118 CYS A O 1
ATOM 867 N N . GLU A 1 119 ? -23.223 -10.685 31.433 1.00 90.38 119 GLU A N 1
ATOM 868 C CA . GLU A 1 119 ? -24.132 -10.945 32.547 1.00 90.38 119 GLU A CA 1
ATOM 869 C C . GLU A 1 119 ? -23.482 -10.543 33.872 1.00 90.38 119 GLU A C 1
ATOM 871 O O . GLU A 1 119 ? -22.314 -10.850 34.126 1.00 90.38 119 GLU A O 1
ATOM 876 N N . LEU A 1 120 ? -24.257 -9.866 34.716 1.00 90.06 120 LEU A N 1
ATOM 877 C CA . LEU A 1 120 ? -23.833 -9.437 36.042 1.00 90.06 120 LEU A CA 1
ATOM 878 C C . LEU A 1 120 ? -24.161 -10.509 37.085 1.00 90.06 120 LEU A C 1
ATOM 880 O O . LEU A 1 120 ? -25.133 -11.249 36.937 1.00 90.06 120 LEU A O 1
ATOM 884 N N . VAL A 1 121 ? -23.363 -10.579 38.148 1.00 90.62 121 VAL A N 1
ATOM 885 C CA . VAL A 1 121 ? -23.707 -11.359 39.343 1.00 90.62 121 VAL A CA 1
ATOM 886 C C . VAL A 1 121 ? -24.980 -10.806 39.991 1.00 90.62 121 VAL A C 1
ATOM 888 O O . VAL A 1 121 ? -25.257 -9.605 39.913 1.00 90.62 121 VAL A O 1
ATOM 891 N N . ASP A 1 122 ? -25.742 -11.684 40.643 1.00 82.31 122 ASP A N 1
ATOM 892 C CA . ASP A 1 122 ? -26.954 -11.294 41.364 1.00 82.31 122 ASP A CA 1
ATOM 893 C C . ASP A 1 122 ? -26.647 -10.184 42.393 1.00 82.31 122 ASP A C 1
ATOM 895 O O . ASP A 1 122 ? -25.586 -10.173 43.020 1.00 82.31 122 ASP A O 1
ATOM 899 N N . ASP A 1 123 ? -27.584 -9.244 42.549 1.00 84.62 123 ASP A N 1
ATOM 900 C CA . ASP A 1 123 ? -27.517 -8.095 43.470 1.00 84.62 123 ASP A CA 1
ATOM 901 C C . ASP A 1 123 ? -26.413 -7.048 43.184 1.00 84.62 123 ASP A C 1
ATOM 903 O O . ASP A 1 123 ? -26.131 -6.191 44.026 1.00 84.62 123 ASP A O 1
ATOM 907 N N . ALA A 1 124 ? -25.795 -7.056 41.997 1.00 89.62 124 ALA A N 1
ATOM 908 C CA . ALA A 1 124 ? -24.856 -6.006 41.600 1.00 89.62 124 ALA A CA 1
ATOM 909 C C . ALA A 1 124 ? -25.566 -4.649 41.399 1.00 89.62 124 ALA A C 1
ATOM 911 O O . ALA A 1 124 ? -26.306 -4.449 40.434 1.00 89.62 124 ALA A O 1
ATOM 912 N N . GLU A 1 125 ? -25.291 -3.682 42.279 1.00 93.06 125 GLU A N 1
ATOM 913 C CA . GLU A 1 125 ? -25.778 -2.304 42.144 1.00 93.06 125 GLU A CA 1
ATOM 914 C C . GLU A 1 125 ? -24.725 -1.393 41.486 1.00 93.06 125 GLU A C 1
ATOM 916 O O . GLU A 1 125 ? -23.542 -1.441 41.853 1.00 93.06 125 GLU A O 1
ATOM 921 N N . PRO A 1 126 ? -25.118 -0.545 40.515 1.00 95.06 126 PRO A N 1
ATOM 922 C CA . PRO A 1 126 ? -24.192 0.389 39.894 1.00 95.06 126 PRO A CA 1
ATOM 923 C C . PRO A 1 126 ? -23.803 1.493 40.884 1.00 95.06 126 PRO A C 1
ATOM 925 O O . PRO A 1 126 ? -24.658 2.126 41.501 1.00 95.06 126 PRO A O 1
ATOM 928 N N . ILE A 1 127 ? -22.503 1.763 40.993 1.00 95.25 127 ILE A N 1
ATOM 929 C CA . ILE A 1 127 ? -21.970 2.893 41.766 1.00 95.25 127 ILE A CA 1
ATOM 930 C C . ILE A 1 127 ? -22.107 4.223 41.021 1.00 95.25 127 ILE A C 1
ATOM 932 O O . ILE A 1 127 ? -22.101 5.271 41.655 1.00 95.25 127 ILE A O 1
ATOM 936 N N . GLU A 1 128 ? -22.229 4.178 39.693 1.00 94.69 128 GLU A N 1
ATOM 937 C CA . GLU A 1 128 ? -22.479 5.343 38.847 1.00 94.69 128 GLU A CA 1
ATOM 938 C C . GLU A 1 128 ? -23.310 4.921 37.632 1.00 94.69 128 GLU A C 1
ATOM 940 O O . GLU A 1 128 ? -23.119 3.837 37.072 1.00 94.69 128 GLU A O 1
ATOM 945 N N . THR A 1 129 ? -24.229 5.790 37.211 1.00 95.94 129 THR A N 1
ATOM 946 C CA . THR A 1 129 ? -24.991 5.644 35.967 1.00 95.94 129 THR A CA 1
ATOM 947 C C . THR A 1 129 ? -24.867 6.925 35.155 1.00 95.94 129 THR A C 1
ATOM 949 O O . THR A 1 129 ? -25.106 8.020 35.658 1.00 95.94 129 THR A O 1
ATOM 952 N N . VAL A 1 130 ? -24.486 6.781 33.890 1.00 94.12 130 VAL A N 1
ATOM 953 C CA . VAL A 1 130 ? -24.323 7.864 32.924 1.00 94.12 130 VAL A CA 1
ATOM 954 C C . VAL A 1 130 ? -25.299 7.615 31.781 1.00 94.12 130 VAL A C 1
ATOM 956 O O . VAL A 1 130 ? -25.069 6.773 30.917 1.00 94.12 130 VAL A O 1
ATOM 959 N N . ASP A 1 131 ? -26.412 8.336 31.818 1.00 93.56 131 ASP A N 1
ATOM 960 C CA . ASP A 1 131 ? -27.526 8.281 30.860 1.00 93.56 131 ASP A CA 1
ATOM 961 C C . ASP A 1 131 ? -27.724 9.613 30.116 1.00 93.56 131 ASP A C 1
ATOM 963 O O . ASP A 1 131 ? -28.633 9.781 29.300 1.00 93.56 131 ASP A O 1
ATOM 967 N N . SER A 1 132 ? -26.864 10.582 30.415 1.00 91.81 132 SER A N 1
ATOM 968 C CA . SER A 1 132 ? -26.959 11.951 29.947 1.00 91.81 132 SER A CA 1
ATOM 969 C C . SER A 1 132 ? -25.584 12.508 29.600 1.00 91.81 132 SER A C 1
ATOM 971 O O . SER A 1 132 ? -24.554 12.112 30.151 1.00 91.81 132 SER A O 1
ATOM 973 N N . LEU A 1 133 ? -25.597 13.421 28.637 1.00 88.81 133 LEU A N 1
ATOM 974 C CA . LEU A 1 133 ? -24.456 14.147 28.115 1.00 88.81 133 LEU A CA 1
ATOM 975 C C . LEU A 1 133 ? -24.571 15.614 28.534 1.00 88.81 133 LEU A C 1
ATOM 977 O O . LEU A 1 133 ? -25.572 16.273 28.244 1.00 88.81 133 LEU A O 1
ATOM 981 N N . GLU A 1 134 ? -23.529 16.149 29.163 1.00 84.25 134 GLU A N 1
ATOM 982 C CA . GLU A 1 134 ? -23.362 17.598 29.285 1.00 84.25 134 GLU A CA 1
ATOM 983 C C . GLU A 1 134 ? -22.893 18.156 27.940 1.00 84.25 134 GLU A C 1
ATOM 985 O O . GLU A 1 134 ? -22.012 17.565 27.322 1.00 84.25 134 GLU A O 1
ATOM 990 N N . ALA A 1 135 ? -23.473 19.273 27.480 1.00 84.62 135 ALA A N 1
ATOM 991 C CA . ALA A 1 135 ? -23.126 19.867 26.187 1.00 84.62 135 ALA A CA 1
ATOM 992 C C . ALA A 1 135 ? -21.602 20.094 26.105 1.00 84.62 135 ALA A C 1
ATOM 994 O O . ALA A 1 135 ? -21.087 20.944 26.842 1.00 84.62 135 ALA A O 1
ATOM 995 N N . PRO A 1 136 ? -20.871 19.332 25.269 1.00 85.69 136 PRO A N 1
ATOM 996 C CA . PRO A 1 136 ? -19.422 19.371 25.304 1.00 85.69 136 PRO A CA 1
ATOM 997 C C . PRO A 1 136 ? -18.919 20.686 24.712 1.00 85.69 136 PRO A C 1
ATOM 999 O O . PRO A 1 136 ? -19.455 21.191 23.723 1.00 85.69 136 PRO A O 1
ATOM 1002 N N . LEU A 1 137 ? -17.866 21.230 25.321 1.00 85.62 137 LEU A N 1
ATOM 1003 C CA . LEU A 1 137 ? -17.142 22.388 24.809 1.00 85.62 137 LEU A CA 1
ATOM 1004 C C . LEU A 1 137 ? -15.816 21.936 24.191 1.00 85.62 137 LEU A C 1
ATOM 1006 O O . LEU A 1 137 ? -15.197 20.978 24.660 1.00 85.62 137 LEU A O 1
ATOM 1010 N N . ASP A 1 138 ? -15.383 22.621 23.140 1.00 82.69 138 ASP A N 1
ATOM 1011 C CA . ASP A 1 138 ? -14.061 22.437 22.552 1.00 82.69 138 ASP A CA 1
ATOM 1012 C C . ASP A 1 138 ? -12.954 23.114 23.388 1.00 82.69 138 ASP A C 1
ATOM 1014 O O . ASP A 1 138 ? -13.194 23.691 24.453 1.00 82.69 138 ASP A O 1
ATOM 1018 N N . GLY A 1 139 ? -11.706 23.028 22.914 1.00 78.69 139 GLY A N 1
ATOM 1019 C CA . GLY A 1 139 ? -10.546 23.613 23.597 1.00 78.69 139 GLY A CA 1
ATOM 1020 C C . GLY A 1 139 ? -10.577 25.143 23.716 1.00 78.69 139 GLY A C 1
ATOM 1021 O O . GLY A 1 139 ? -9.799 25.703 24.485 1.00 78.69 139 GLY A O 1
ATOM 1022 N N . GLU A 1 140 ? -11.473 25.811 22.989 1.00 83.50 140 GLU A N 1
ATOM 1023 C CA . GLU A 1 140 ? -11.673 27.262 22.995 1.00 83.50 140 GLU A CA 1
ATOM 1024 C C . GLU A 1 140 ? -12.904 27.664 23.831 1.00 83.50 140 GLU A C 1
ATOM 1026 O O . GLU A 1 140 ? -13.198 28.852 23.979 1.00 83.50 140 GLU A O 1
ATOM 1031 N N . GLY A 1 141 ? -13.598 26.690 24.433 1.00 83.12 141 GLY A N 1
ATOM 1032 C CA . GLY A 1 141 ? -14.791 26.905 25.250 1.00 83.12 141 GLY A CA 1
ATOM 1033 C C . GLY A 1 141 ? -16.069 27.118 24.436 1.00 83.12 141 GLY A C 1
ATOM 1034 O O . GLY A 1 141 ? -17.072 27.564 24.995 1.00 83.12 141 GLY A O 1
ATOM 1035 N N . MET A 1 142 ? -16.049 26.817 23.136 1.00 85.88 142 MET A N 1
ATOM 1036 C CA . MET A 1 142 ? -17.207 26.912 22.247 1.00 85.88 142 MET A CA 1
ATOM 1037 C C . MET A 1 142 ? -17.948 25.570 22.179 1.00 85.88 142 MET A C 1
ATOM 1039 O O . MET A 1 142 ? -17.338 24.533 22.438 1.00 85.88 142 MET A O 1
ATOM 1043 N N . PRO A 1 143 ? -19.254 25.542 21.840 1.00 87.31 143 PRO A N 1
ATOM 1044 C CA . PRO A 1 143 ? -19.979 24.288 21.647 1.00 87.31 143 PRO A CA 1
ATOM 1045 C C . PRO A 1 143 ? -19.264 23.380 20.645 1.00 87.31 143 PRO A C 1
ATOM 1047 O O . PRO A 1 143 ? -19.016 23.775 19.502 1.00 87.31 143 PRO A O 1
ATOM 1050 N N . MET A 1 144 ? -18.939 22.163 21.077 1.00 88.31 144 MET A N 1
ATOM 1051 C CA . MET A 1 144 ? -18.256 21.186 20.242 1.00 88.31 144 MET A CA 1
ATOM 1052 C C . MET A 1 144 ? -19.148 20.799 19.062 1.00 88.31 144 MET A C 1
ATOM 1054 O O . MET A 1 144 ? -20.351 20.563 19.212 1.00 88.31 144 MET A O 1
ATOM 1058 N N . LYS A 1 145 ? -18.538 20.706 17.881 1.00 86.88 145 LYS A N 1
ATOM 1059 C CA . LYS A 1 145 ? -19.197 20.257 16.655 1.00 86.88 145 LYS A CA 1
ATOM 1060 C C . LYS A 1 145 ? -18.653 18.902 16.234 1.00 86.88 145 LYS A C 1
ATOM 1062 O O . LYS A 1 145 ? -17.454 18.668 16.339 1.00 86.88 145 LYS A O 1
ATOM 1067 N N . PHE A 1 146 ? -19.534 18.052 15.726 1.00 83.56 146 PHE A N 1
ATOM 1068 C CA . PHE A 1 146 ? -19.191 16.802 15.060 1.00 83.56 146 PHE A CA 1
ATOM 1069 C C . PHE A 1 146 ? -19.855 16.792 13.684 1.00 83.56 146 PHE A C 1
ATOM 1071 O O . PHE A 1 146 ? -21.051 17.061 13.576 1.00 83.56 146 PHE A O 1
ATOM 1078 N N . GLU A 1 147 ? -19.065 16.593 12.625 1.00 80.19 147 GLU A N 1
ATOM 1079 C CA . GLU A 1 147 ? -19.519 16.706 11.227 1.00 80.19 147 GLU A CA 1
ATOM 1080 C C . GLU A 1 147 ? -20.234 18.040 10.917 1.00 80.19 147 GLU A C 1
ATOM 1082 O O . GLU A 1 147 ? -21.158 18.129 10.109 1.00 80.19 147 GLU A O 1
ATOM 1087 N N . GLY A 1 148 ? -19.797 19.117 11.578 1.00 80.81 148 GLY A N 1
ATOM 1088 C CA . GLY A 1 148 ? -20.357 20.463 11.422 1.00 80.81 148 GLY A CA 1
ATOM 1089 C C . GLY A 1 148 ? -21.645 20.735 12.211 1.00 80.81 148 GLY A C 1
ATOM 1090 O O . GLY A 1 148 ? -22.124 21.871 12.184 1.00 80.81 148 GLY A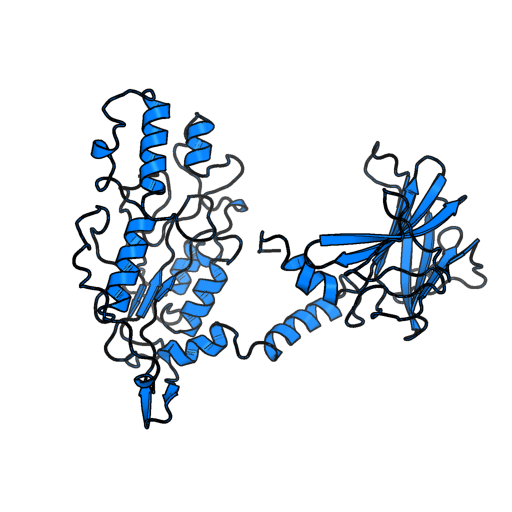 O 1
ATOM 1091 N N . ILE A 1 149 ? -22.174 19.751 12.945 1.00 82.38 149 ILE A N 1
ATOM 1092 C CA . ILE A 1 149 ? -23.376 19.875 13.780 1.00 82.38 149 ILE A CA 1
ATOM 1093 C C . ILE A 1 149 ? -22.962 20.033 15.247 1.00 82.38 149 ILE A C 1
ATOM 1095 O O . ILE A 1 149 ? -22.120 19.289 15.740 1.00 82.38 149 ILE A O 1
ATOM 1099 N N . GLU A 1 150 ? -23.541 21.009 15.952 1.00 87.31 150 GLU A N 1
ATOM 1100 C CA . GLU A 1 150 ? -23.312 21.186 17.394 1.00 87.31 150 GLU A CA 1
ATOM 1101 C C . GLU A 1 150 ? -23.880 20.006 18.177 1.00 87.31 150 GLU A C 1
ATOM 1103 O O . GLU A 1 150 ? -25.017 19.596 17.945 1.00 87.31 150 GLU A O 1
ATOM 1108 N N . ILE A 1 151 ? -23.098 19.478 19.117 1.00 85.75 151 ILE A N 1
ATOM 1109 C CA . ILE A 1 151 ? -23.534 18.391 19.990 1.00 85.75 151 ILE A CA 1
ATOM 1110 C C . ILE A 1 151 ? -24.335 18.997 21.153 1.00 85.75 151 ILE A C 1
ATOM 1112 O O . ILE A 1 151 ? -23.750 19.668 22.009 1.00 85.75 151 ILE A O 1
ATOM 1116 N N . PRO A 1 152 ? -25.663 18.789 21.230 1.00 84.25 152 PRO A N 1
ATOM 1117 C CA . PRO A 1 152 ? -26.443 19.301 22.344 1.00 84.25 152 PRO A CA 1
ATOM 1118 C C . PRO A 1 152 ? -26.204 18.454 23.598 1.00 84.25 152 PRO A C 1
ATOM 1120 O O . PRO A 1 152 ? -25.999 17.245 23.519 1.00 84.25 152 PRO A O 1
ATOM 1123 N N . GLY A 1 153 ? -26.310 19.075 24.772 1.00 87.25 153 GLY A N 1
ATOM 1124 C CA . GLY A 1 153 ? -26.500 18.321 26.012 1.00 87.25 153 GLY A CA 1
ATOM 1125 C C . GLY A 1 153 ? -27.882 17.661 26.038 1.00 87.25 153 GLY A C 1
ATOM 1126 O O . GLY A 1 153 ? -28.814 18.128 25.380 1.00 87.25 153 GLY A O 1
ATOM 1127 N N . GLY A 1 154 ? -28.043 16.587 26.807 1.00 90.00 154 GLY A N 1
ATOM 1128 C CA . GLY A 1 154 ? -29.304 15.852 26.874 1.00 90.00 154 GLY A CA 1
ATOM 1129 C C . GLY A 1 154 ? -29.110 14.384 27.218 1.00 90.00 154 GLY A C 1
ATOM 1130 O O . GLY A 1 154 ? -28.252 14.047 28.025 1.00 90.00 154 GLY A O 1
ATOM 1131 N N . LYS A 1 155 ? -29.924 13.512 26.619 1.00 92.44 155 LYS A N 1
ATOM 1132 C CA . LYS A 1 155 ? -29.746 12.060 26.737 1.00 92.44 155 LYS A CA 1
ATOM 1133 C C . LYS A 1 155 ? -28.442 11.627 26.074 1.00 92.44 155 LYS A C 1
ATOM 1135 O O . LYS A 1 155 ? -28.050 12.194 25.055 1.00 92.44 155 LYS A O 1
ATOM 1140 N N . LEU A 1 156 ? -27.803 10.606 26.630 1.00 92.50 156 LEU A N 1
ATOM 1141 C CA . LEU A 1 156 ? -26.664 9.975 25.984 1.00 92.50 156 LEU A CA 1
ATOM 1142 C C . LEU A 1 156 ? -27.154 9.158 24.778 1.00 92.50 156 LEU A C 1
ATOM 1144 O O . LEU A 1 156 ? -28.021 8.294 24.902 1.00 92.50 156 LEU A O 1
ATOM 1148 N N . VAL A 1 157 ? -26.601 9.463 23.607 1.00 92.31 157 VAL A N 1
ATOM 1149 C CA . VAL A 1 157 ? -26.902 8.778 22.346 1.00 92.31 157 VAL A CA 1
ATOM 1150 C C . VAL A 1 157 ? -25.614 8.383 21.629 1.00 92.31 157 VAL A C 1
ATOM 1152 O O . VAL A 1 157 ? -24.538 8.927 21.899 1.00 92.31 157 VAL A O 1
ATOM 1155 N N . ALA A 1 158 ? -25.699 7.441 20.697 1.00 90.12 158 ALA A N 1
ATOM 1156 C CA . ALA A 1 158 ? -24.613 7.154 19.770 1.00 90.12 158 ALA A CA 1
ATOM 1157 C C . ALA A 1 158 ? -24.457 8.295 18.743 1.00 90.12 158 ALA A C 1
ATOM 1159 O O . ALA A 1 158 ? -25.399 8.663 18.045 1.00 90.12 158 ALA A O 1
ATOM 1160 N N . PHE A 1 159 ? -23.250 8.867 18.653 1.00 86.25 159 PHE A N 1
ATOM 1161 C CA . PHE A 1 159 ? -22.954 10.040 17.810 1.00 86.25 159 PHE A CA 1
ATOM 1162 C C . PHE A 1 159 ? -22.536 9.706 16.379 1.00 86.25 159 PHE A C 1
ATOM 1164 O O . PHE A 1 159 ? -22.365 10.611 15.571 1.00 86.25 159 PHE A O 1
ATOM 1171 N N . ALA A 1 160 ? -22.304 8.434 16.074 1.00 82.69 160 ALA A N 1
ATOM 1172 C CA . ALA A 1 160 ? -21.826 8.008 14.772 1.00 82.69 160 ALA A CA 1
ATOM 1173 C C . ALA A 1 160 ? -22.557 6.751 14.329 1.00 82.69 160 ALA A C 1
ATOM 1175 O O . ALA A 1 160 ? -22.968 5.938 15.157 1.00 82.69 160 ALA A O 1
ATOM 1176 N N . GLU A 1 161 ? -22.658 6.612 13.013 1.00 78.75 161 GLU A N 1
ATOM 1177 C CA . GLU A 1 161 ? -23.197 5.426 12.370 1.00 78.75 161 GLU A CA 1
ATOM 1178 C C . GLU A 1 161 ? -22.392 4.183 12.765 1.00 78.75 161 GLU A C 1
ATOM 1180 O O . GLU A 1 161 ? -21.170 4.221 12.961 1.00 78.75 161 GLU A O 1
ATOM 1185 N N . GLY A 1 162 ? -23.092 3.061 12.846 1.00 71.56 162 GLY A N 1
ATOM 1186 C CA . GLY A 1 162 ? -22.506 1.750 13.045 1.00 71.56 162 GLY A CA 1
ATOM 1187 C C . GLY A 1 162 ? -23.510 0.712 12.591 1.00 71.56 162 GLY A C 1
ATOM 1188 O O . GLY A 1 162 ? -24.654 0.729 13.021 1.00 71.56 162 GLY A O 1
ATOM 1189 N N . PHE A 1 163 ? -23.108 -0.233 11.740 1.00 67.19 163 PHE A N 1
ATOM 1190 C CA . PHE A 1 163 ? -24.018 -1.261 11.206 1.00 67.19 163 PHE A CA 1
ATOM 1191 C C . PHE A 1 163 ? -24.452 -2.304 12.263 1.00 67.19 163 PHE A C 1
ATOM 1193 O O . PHE A 1 163 ? -24.675 -3.467 11.932 1.00 67.19 163 PHE A O 1
ATOM 1200 N N . GLY A 1 164 ? -24.497 -1.938 13.549 1.00 65.88 164 GLY A N 1
ATOM 1201 C CA . GLY A 1 164 ? -24.868 -2.827 14.648 1.00 65.88 164 GLY A CA 1
ATOM 1202 C C . GLY A 1 164 ? -23.904 -4.001 14.832 1.00 65.88 164 GLY A C 1
ATOM 1203 O O . GLY A 1 164 ? -24.296 -5.048 15.339 1.00 65.88 164 GLY A O 1
ATOM 1204 N N . LEU A 1 165 ? -22.643 -3.873 14.400 1.00 69.12 165 LEU A N 1
ATOM 1205 C CA . LEU A 1 165 ? -21.656 -4.947 14.508 1.00 69.12 165 LEU A CA 1
ATOM 1206 C C . LEU A 1 165 ? -20.543 -4.594 15.506 1.00 69.12 165 LEU A C 1
ATOM 1208 O O . LEU A 1 165 ? -19.855 -3.587 15.331 1.00 69.12 165 LEU A O 1
ATOM 1212 N N . PRO A 1 166 ? -20.295 -5.442 16.521 1.00 67.62 166 PRO A N 1
ATOM 1213 C CA . PRO A 1 166 ? -19.254 -5.192 17.511 1.00 67.62 166 PRO A CA 1
ATOM 1214 C C . PRO A 1 166 ? -17.849 -5.355 16.916 1.00 67.62 166 PRO A C 1
ATOM 1216 O O . PRO A 1 166 ? -17.574 -6.272 16.125 1.00 67.62 166 PRO A O 1
ATOM 1219 N N . ARG A 1 167 ? -16.917 -4.503 17.360 1.00 69.88 167 ARG A N 1
ATOM 1220 C CA . ARG A 1 167 ? -15.501 -4.561 16.971 1.00 69.88 167 ARG A CA 1
ATOM 1221 C C . ARG A 1 167 ? -14.881 -5.906 17.338 1.00 69.88 167 ARG A C 1
ATOM 1223 O O . ARG A 1 167 ? -15.195 -6.511 18.358 1.00 69.88 167 ARG A O 1
ATOM 1230 N N . ASN A 1 168 ? -13.950 -6.358 16.496 1.00 65.19 168 ASN A N 1
ATOM 1231 C CA . ASN A 1 168 ? -13.150 -7.573 16.689 1.00 65.19 168 ASN A CA 1
ATOM 1232 C C . ASN A 1 168 ? -13.929 -8.898 16.817 1.00 65.19 168 ASN A C 1
ATOM 1234 O O . ASN A 1 168 ? -13.321 -9.922 17.136 1.00 65.19 168 ASN A O 1
ATOM 1238 N N . ARG A 1 169 ? -15.233 -8.953 16.502 1.00 67.44 169 ARG A N 1
ATOM 1239 C CA . ARG A 1 169 ? -15.963 -10.230 16.470 1.00 67.44 169 ARG A CA 1
ATOM 1240 C C . ARG A 1 169 ? -15.823 -10.964 15.126 1.00 67.44 169 ARG A C 1
ATOM 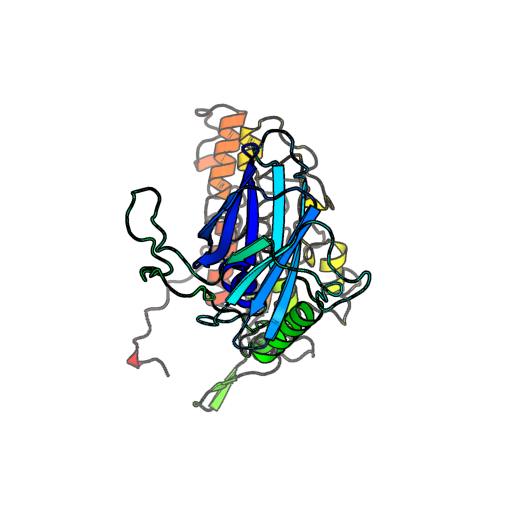1242 O O . ARG A 1 169 ? -15.713 -10.342 14.066 1.00 67.44 169 ARG A O 1
ATOM 1249 N N . PRO A 1 170 ? -15.848 -12.313 15.122 1.00 68.25 170 PRO A N 1
ATOM 1250 C CA . PRO A 1 170 ? -15.874 -13.099 13.887 1.00 68.25 170 PRO A CA 1
ATOM 1251 C C . PRO A 1 170 ? -17.043 -12.761 12.948 1.00 68.25 170 PRO A C 1
ATOM 1253 O O . PRO A 1 170 ? -16.913 -12.935 11.741 1.00 68.25 170 PRO A O 1
ATOM 1256 N N . SER A 1 171 ? -18.181 -12.294 13.472 1.00 65.81 171 SER A N 1
ATOM 1257 C CA . SER A 1 171 ? -19.332 -11.840 12.674 1.00 65.81 171 SER A CA 1
ATOM 1258 C C . SER A 1 171 ? -18.980 -10.648 11.786 1.00 65.81 171 SER A C 1
ATOM 1260 O O . SER A 1 171 ? -19.195 -10.727 10.583 1.00 65.81 171 SER A O 1
ATOM 1262 N N . LEU A 1 172 ? -18.346 -9.610 12.338 1.00 69.88 172 LEU A N 1
ATOM 1263 C CA . LEU A 1 172 ? -17.895 -8.446 11.574 1.00 69.88 172 LEU A CA 1
ATOM 1264 C C . LEU A 1 172 ? -16.887 -8.830 10.482 1.00 69.88 172 LEU A C 1
ATOM 1266 O O . LEU A 1 172 ? -17.026 -8.408 9.339 1.00 69.88 172 LEU A O 1
ATOM 1270 N N . ARG A 1 173 ? -15.909 -9.693 10.798 1.00 69.06 173 ARG A N 1
ATOM 1271 C CA . ARG A 1 173 ? -14.943 -10.188 9.797 1.00 69.06 173 ARG A CA 1
ATOM 1272 C C . ARG A 1 173 ? -15.624 -10.925 8.640 1.00 69.06 173 ARG A C 1
ATOM 1274 O O . ARG A 1 173 ? -15.214 -10.769 7.495 1.00 69.06 173 ARG A O 1
ATOM 1281 N N . ARG A 1 174 ? -16.668 -11.708 8.933 1.00 66.88 174 ARG A N 1
ATOM 1282 C CA . ARG A 1 174 ? -17.473 -12.406 7.918 1.00 66.88 174 ARG A CA 1
ATOM 1283 C C . ARG A 1 174 ? -18.329 -11.442 7.100 1.00 66.88 174 ARG A C 1
ATOM 1285 O O . ARG A 1 174 ? -18.361 -11.570 5.883 1.00 66.88 174 ARG A O 1
ATOM 1292 N N . PHE A 1 175 ? -18.970 -10.472 7.752 1.00 68.62 175 PHE A N 1
ATOM 1293 C CA . PHE A 1 175 ? -19.766 -9.446 7.082 1.00 68.62 175 PHE A CA 1
ATOM 1294 C C . PHE A 1 175 ? -18.919 -8.627 6.107 1.00 68.62 175 PHE A C 1
ATOM 1296 O O . PHE A 1 175 ? -19.297 -8.499 4.951 1.00 68.62 175 PHE A O 1
ATOM 1303 N N . MET A 1 176 ? -17.740 -8.158 6.527 1.00 66.88 176 MET A N 1
ATOM 1304 C CA . MET A 1 176 ? -16.830 -7.421 5.645 1.00 66.88 176 MET A CA 1
ATOM 1305 C C . MET A 1 176 ? -16.423 -8.233 4.408 1.00 66.88 176 MET A C 1
ATOM 1307 O O . MET A 1 176 ? -16.383 -7.684 3.312 1.00 66.88 176 MET A O 1
ATOM 1311 N N . GLY A 1 177 ? -16.172 -9.538 4.561 1.00 64.44 177 GLY A N 1
ATOM 1312 C CA . GLY A 1 177 ? -15.874 -10.414 3.423 1.00 64.44 177 GLY A CA 1
ATOM 1313 C C . GLY A 1 177 ? -17.064 -10.617 2.476 1.00 64.44 177 GLY A C 1
ATOM 1314 O O . GLY A 1 177 ? -16.872 -10.703 1.268 1.00 64.44 177 GLY A O 1
ATOM 1315 N N . LEU A 1 178 ? -18.295 -10.664 3.000 1.00 57.41 178 LEU A N 1
ATOM 1316 C CA . LEU A 1 178 ? -19.514 -10.800 2.192 1.00 57.41 178 LEU A CA 1
ATOM 1317 C C . LEU A 1 178 ? -19.891 -9.486 1.489 1.00 57.41 178 LEU A C 1
ATOM 1319 O O . LEU A 1 178 ? -20.262 -9.499 0.321 1.00 57.41 178 LEU A O 1
ATOM 1323 N N . ALA A 1 179 ? -19.777 -8.352 2.182 1.00 58.34 179 ALA A N 1
ATOM 1324 C CA . ALA A 1 179 ? -20.074 -7.034 1.630 1.00 58.34 179 ALA A CA 1
ATOM 1325 C C . ALA A 1 179 ? -19.149 -6.699 0.448 1.00 58.34 179 ALA A C 1
ATOM 1327 O O . ALA A 1 179 ? -19.628 -6.178 -0.554 1.00 58.34 179 ALA A O 1
ATOM 1328 N N . GLN A 1 180 ? -17.867 -7.085 0.517 1.00 56.00 180 GLN A N 1
ATOM 1329 C CA . GLN A 1 180 ? -16.925 -6.969 -0.606 1.00 56.00 180 GLN A CA 1
ATOM 1330 C C . GLN A 1 180 ? -17.347 -7.783 -1.840 1.00 56.00 180 GLN A C 1
ATOM 1332 O O . GLN A 1 180 ? -17.102 -7.356 -2.958 1.00 56.00 180 GLN A O 1
ATOM 1337 N N . LEU A 1 181 ? -18.017 -8.925 -1.655 1.00 52.69 181 LEU A N 1
ATOM 1338 C CA . LEU A 1 181 ? -18.511 -9.754 -2.760 1.00 52.69 181 LEU A CA 1
ATOM 1339 C C . LEU A 1 181 ? -19.768 -9.163 -3.426 1.00 52.69 181 LEU A C 1
ATOM 1341 O O . LEU A 1 181 ? -19.991 -9.360 -4.616 1.00 52.69 181 LEU A O 1
ATOM 1345 N N . VAL A 1 182 ? -20.625 -8.494 -2.647 1.00 50.38 182 VAL A N 1
ATOM 1346 C CA . VAL A 1 182 ? -21.954 -8.032 -3.090 1.00 50.38 182 VAL A CA 1
ATOM 1347 C C . VAL A 1 182 ? -21.925 -6.610 -3.655 1.00 50.38 182 VAL A C 1
ATOM 1349 O O . VAL A 1 182 ? -22.698 -6.303 -4.560 1.00 50.38 182 VAL A O 1
ATOM 1352 N N . LEU A 1 183 ? -21.073 -5.734 -3.117 1.00 49.25 183 LEU A N 1
ATOM 1353 C CA . LEU A 1 183 ? -21.118 -4.297 -3.403 1.00 49.25 183 LEU A CA 1
ATOM 1354 C C . LEU A 1 183 ? -20.280 -3.841 -4.586 1.00 49.25 183 LEU A C 1
ATOM 1356 O O . LEU A 1 183 ? -20.385 -2.669 -4.933 1.00 49.25 183 LEU A O 1
ATOM 1360 N N . ASP A 1 184 ? -19.475 -4.706 -5.198 1.00 55.06 184 ASP A N 1
ATOM 1361 C CA . ASP A 1 184 ? -18.504 -4.239 -6.182 1.00 55.06 184 ASP A CA 1
ATOM 1362 C C . ASP A 1 184 ? -18.764 -4.822 -7.583 1.00 55.06 184 ASP A C 1
ATOM 1364 O O . ASP A 1 184 ? -17.971 -5.604 -8.105 1.00 55.06 184 ASP A O 1
ATOM 1368 N N . PRO A 1 185 ? -19.873 -4.434 -8.256 1.00 51.97 185 PRO A N 1
ATOM 1369 C CA . PRO A 1 185 ? -19.996 -4.630 -9.701 1.00 51.97 185 PRO A CA 1
ATOM 1370 C C . PRO A 1 185 ? -18.908 -3.857 -10.472 1.00 51.97 185 PRO A C 1
ATOM 1372 O O . PRO A 1 185 ? -18.733 -4.080 -11.668 1.00 51.97 185 PRO A O 1
ATOM 1375 N N . THR A 1 186 ? -18.180 -2.967 -9.789 1.00 56.72 186 THR A N 1
ATOM 1376 C CA . THR A 1 186 ? -16.987 -2.272 -10.269 1.00 56.72 186 THR A CA 1
ATOM 1377 C C . THR A 1 186 ? -15.677 -2.909 -9.801 1.00 56.72 186 THR A C 1
ATOM 1379 O O . THR A 1 186 ? -14.625 -2.320 -10.057 1.00 56.72 186 THR A O 1
ATOM 1382 N N . ASP A 1 187 ? -15.712 -4.097 -9.173 1.00 69.75 187 ASP A N 1
ATOM 1383 C CA . ASP A 1 187 ? -14.495 -4.771 -8.724 1.00 69.75 187 ASP A CA 1
ATOM 1384 C C . ASP A 1 187 ? -13.598 -4.941 -9.949 1.00 69.75 187 ASP A C 1
ATOM 1386 O O . ASP A 1 187 ? -14.047 -5.469 -10.975 1.00 69.75 187 ASP A O 1
ATOM 1390 N N . PRO A 1 188 ? -12.340 -4.485 -9.892 1.00 70.44 188 PRO A N 1
ATOM 1391 C CA . PRO A 1 188 ? -11.463 -4.548 -11.045 1.00 70.44 188 PRO A CA 1
ATOM 1392 C C . PRO A 1 188 ? -11.300 -5.963 -11.613 1.00 70.44 188 PRO A C 1
ATOM 1394 O O . PRO A 1 188 ? -11.115 -6.097 -12.815 1.00 70.44 188 PRO A O 1
ATOM 1397 N N . GLY A 1 189 ? -11.407 -7.020 -10.801 1.00 74.81 189 GLY A N 1
ATOM 1398 C CA . GLY A 1 189 ? -11.425 -8.410 -11.260 1.00 74.81 189 GLY A CA 1
ATOM 1399 C C . GLY A 1 189 ? -12.734 -8.814 -11.948 1.00 74.81 189 GLY A C 1
ATOM 1400 O O . GLY A 1 189 ? -12.697 -9.544 -12.938 1.00 74.81 189 GLY A O 1
ATOM 1401 N N . VAL A 1 190 ? -13.883 -8.307 -11.488 1.00 77.56 190 VAL A N 1
ATOM 1402 C CA . VAL A 1 190 ? -15.183 -8.488 -12.165 1.00 77.56 190 VAL A CA 1
ATOM 1403 C C . VAL A 1 190 ? -15.214 -7.748 -13.503 1.00 77.56 190 VAL A C 1
ATOM 1405 O O . VAL A 1 190 ? -15.695 -8.301 -14.491 1.00 77.56 190 VAL A O 1
ATOM 1408 N N . LEU A 1 191 ? -14.674 -6.527 -13.565 1.00 76.75 191 LEU A N 1
ATOM 1409 C CA . LEU A 1 191 ? -14.583 -5.753 -14.805 1.00 76.75 191 LEU A CA 1
ATOM 1410 C C . LEU A 1 191 ? -13.487 -6.260 -15.749 1.00 76.75 191 LEU A C 1
ATOM 1412 O O . LEU A 1 191 ? -13.634 -6.140 -16.965 1.00 76.75 191 LEU A O 1
ATOM 1416 N N . ALA A 1 192 ? -12.423 -6.872 -15.221 1.00 82.56 192 ALA A N 1
ATOM 1417 C CA . ALA A 1 192 ? -11.295 -7.357 -16.013 1.00 82.56 192 ALA A CA 1
ATOM 1418 C C . ALA A 1 192 ? -11.699 -8.372 -17.088 1.00 82.56 192 ALA A C 1
ATOM 1420 O O . ALA A 1 192 ? -11.080 -8.406 -18.150 1.00 82.56 192 ALA A O 1
ATOM 1421 N N . ARG A 1 193 ? -12.769 -9.149 -16.872 1.00 77.44 193 ARG A N 1
ATOM 1422 C CA . ARG A 1 193 ? -13.285 -10.058 -17.905 1.00 77.44 193 ARG A CA 1
ATOM 1423 C C . ARG A 1 193 ? -13.714 -9.314 -19.172 1.00 77.44 193 ARG A C 1
ATOM 1425 O O . ARG A 1 193 ? -13.524 -9.846 -20.256 1.00 77.44 193 ARG A O 1
ATOM 1432 N N . TYR A 1 194 ? -14.214 -8.080 -19.054 1.00 79.25 194 TYR A N 1
ATOM 1433 C CA . TYR A 1 194 ? -14.626 -7.270 -20.205 1.00 79.25 194 TYR A CA 1
ATOM 1434 C C . TYR A 1 194 ? -13.449 -6.641 -20.957 1.00 79.25 194 TYR A C 1
ATOM 1436 O O . TYR A 1 194 ? -13.617 -6.179 -22.083 1.00 79.25 194 TYR A O 1
ATOM 1444 N N . LEU A 1 195 ? -12.250 -6.641 -20.362 1.00 78.75 195 LEU A N 1
ATOM 1445 C CA . LEU A 1 195 ? -11.037 -6.229 -21.064 1.00 78.75 195 LEU A CA 1
ATOM 1446 C C . LEU A 1 195 ? -10.650 -7.246 -22.145 1.00 78.75 195 LEU A C 1
ATOM 1448 O O . LEU A 1 195 ? -10.135 -6.854 -23.186 1.00 78.75 195 LEU A O 1
ATOM 1452 N N . ALA A 1 196 ? -10.922 -8.532 -21.904 1.00 73.19 196 ALA A N 1
ATOM 1453 C CA . ALA A 1 196 ? -10.419 -9.642 -22.706 1.00 73.19 196 ALA A CA 1
ATOM 1454 C C . ALA A 1 196 ? -11.502 -10.668 -23.085 1.00 73.19 196 ALA A C 1
ATOM 1456 O O . ALA A 1 196 ? -11.896 -10.766 -24.243 1.00 73.19 196 ALA A O 1
ATOM 1457 N N . ALA A 1 197 ? -11.979 -11.434 -22.101 1.00 73.75 197 ALA A N 1
ATOM 1458 C CA . ALA A 1 197 ? -12.771 -12.646 -22.309 1.00 73.75 197 ALA A CA 1
ATOM 1459 C C . ALA A 1 197 ? -14.235 -12.390 -22.724 1.00 73.75 197 ALA A C 1
ATOM 1461 O O . ALA A 1 197 ? -14.843 -13.219 -23.400 1.00 73.75 197 ALA A O 1
ATOM 1462 N N . GLU A 1 198 ? -14.817 -11.259 -22.322 1.00 78.19 198 GLU A N 1
ATOM 1463 C CA . GLU A 1 198 ? -16.219 -10.896 -22.567 1.00 78.19 198 GLU A CA 1
ATOM 1464 C C . GLU A 1 198 ? -16.321 -9.483 -23.185 1.00 78.19 198 GLU A C 1
ATOM 1466 O O . GLU A 1 198 ? -16.647 -8.538 -22.481 1.00 78.19 198 GLU A O 1
ATOM 1471 N N . PRO A 1 199 ? -16.047 -9.281 -24.487 1.00 72.31 199 PRO A N 1
ATOM 1472 C CA . PRO A 1 199 ? -16.126 -7.966 -25.137 1.00 72.31 199 PRO A CA 1
ATOM 1473 C C . PRO A 1 199 ? -17.457 -7.231 -24.918 1.00 72.31 199 PRO A C 1
ATOM 1475 O O . PRO A 1 199 ? -18.527 -7.844 -24.972 1.00 72.31 199 PRO A O 1
ATOM 1478 N N . LEU A 1 200 ? -17.410 -5.903 -24.765 1.00 73.56 200 LEU A N 1
ATOM 1479 C CA . LEU A 1 200 ? -18.620 -5.084 -24.657 1.00 73.56 200 LEU A CA 1
ATOM 1480 C C . LEU A 1 200 ? -19.324 -4.959 -26.016 1.00 73.56 200 LEU A C 1
ATOM 1482 O O . LEU A 1 200 ? -18.692 -4.700 -27.044 1.00 73.56 200 LEU A O 1
ATOM 1486 N N . GLU A 1 201 ? -20.649 -5.113 -26.004 1.00 78.00 201 GLU A N 1
ATOM 1487 C CA . GLU A 1 201 ? -21.536 -4.777 -27.120 1.00 78.00 201 GLU A CA 1
ATOM 1488 C C . GLU A 1 201 ? -21.953 -3.307 -27.026 1.00 78.00 201 GLU A C 1
ATOM 1490 O O . GLU A 1 201 ? -22.601 -2.887 -26.067 1.00 78.00 201 GLU A O 1
ATOM 1495 N N . TYR A 1 202 ? -21.604 -2.523 -28.041 1.00 70.69 202 TYR A N 1
ATOM 1496 C CA . TYR A 1 202 ? -21.979 -1.117 -28.144 1.00 70.69 202 TYR A CA 1
ATOM 1497 C C . TYR A 1 202 ? -23.311 -0.970 -28.896 1.00 70.69 202 TYR A C 1
ATOM 1499 O O . TYR A 1 202 ? -23.590 -1.765 -29.798 1.00 70.69 202 TYR A O 1
ATOM 1507 N N . PRO A 1 203 ? -24.123 0.071 -28.613 1.00 69.00 203 PRO A N 1
ATOM 1508 C CA . PRO A 1 203 ? -25.396 0.313 -29.307 1.00 69.00 203 PRO A CA 1
ATOM 1509 C C . PRO A 1 203 ? -25.282 0.420 -30.836 1.00 69.00 203 PRO A C 1
ATOM 1511 O O . PRO A 1 203 ? -26.242 0.150 -31.553 1.00 69.00 203 PRO A O 1
ATOM 1514 N N . SER A 1 204 ? -24.097 0.769 -31.343 1.00 72.75 204 SER A N 1
ATOM 1515 C CA . SER A 1 204 ? -23.758 0.780 -32.770 1.00 72.75 204 SER A CA 1
ATOM 1516 C C . SER A 1 204 ? -23.649 -0.619 -33.402 1.00 72.75 204 SER A C 1
ATOM 1518 O O . SER A 1 204 ? -23.425 -0.728 -34.606 1.00 72.75 204 SER A O 1
ATOM 1520 N N . GLY A 1 205 ? -23.784 -1.690 -32.614 1.00 70.69 205 GLY A N 1
ATOM 1521 C CA . GLY A 1 205 ? -23.610 -3.084 -33.031 1.00 70.69 205 GLY A CA 1
ATOM 1522 C C . GLY A 1 205 ? -22.153 -3.559 -33.027 1.00 70.69 205 GLY A C 1
ATOM 1523 O O . GLY A 1 205 ? -21.890 -4.723 -33.330 1.00 70.69 205 GLY A O 1
ATOM 1524 N N . GLY A 1 206 ? -21.204 -2.683 -32.683 1.00 67.31 206 GLY A N 1
ATOM 1525 C CA . GLY A 1 206 ? -19.800 -3.047 -32.515 1.00 67.31 206 GLY A CA 1
ATOM 1526 C C . GLY A 1 206 ? -19.588 -3.903 -31.268 1.00 67.31 206 GLY A C 1
ATOM 1527 O O . GLY A 1 206 ? -20.135 -3.605 -30.210 1.00 67.31 206 GLY A O 1
ATOM 1528 N N . LYS A 1 207 ? -18.766 -4.948 -31.384 1.00 66.00 207 LYS A N 1
ATOM 1529 C CA . LYS A 1 207 ? -18.216 -5.696 -30.248 1.00 66.00 207 LYS A CA 1
ATOM 1530 C C . LYS A 1 207 ? -16.729 -5.430 -30.189 1.00 66.00 207 LYS A C 1
ATOM 1532 O O . LYS A 1 207 ? -16.043 -5.732 -31.163 1.00 66.00 207 LYS A O 1
ATOM 1537 N N . THR A 1 208 ? -16.231 -4.889 -29.086 1.00 61.84 208 THR A N 1
ATOM 1538 C CA . THR A 1 208 ? -14.784 -4.748 -28.910 1.00 61.84 208 THR A CA 1
ATOM 1539 C C . THR A 1 208 ? -14.383 -5.084 -27.484 1.00 61.84 208 THR A C 1
ATOM 1541 O O . THR A 1 208 ? -15.030 -4.657 -26.528 1.00 61.84 208 THR A O 1
ATOM 1544 N N . GLY A 1 209 ? -13.333 -5.900 -27.357 1.00 63.94 209 GLY A N 1
ATOM 1545 C CA . GLY A 1 209 ? -12.518 -5.917 -26.146 1.00 63.94 209 GLY A CA 1
ATOM 1546 C C . GLY A 1 209 ? -11.708 -4.622 -26.077 1.00 63.94 209 GLY A C 1
ATOM 1547 O O . GLY A 1 209 ? -11.786 -3.785 -26.985 1.00 63.94 209 GLY A O 1
ATOM 1548 N N . ALA A 1 210 ? -10.942 -4.442 -25.012 1.00 75.69 210 ALA A N 1
ATOM 1549 C CA . ALA A 1 210 ? -10.027 -3.316 -24.912 1.00 75.69 210 ALA A CA 1
ATOM 1550 C C . ALA A 1 210 ? -8.599 -3.819 -25.095 1.00 75.69 210 ALA A C 1
ATOM 1552 O O . ALA A 1 210 ? -8.207 -4.803 -24.478 1.00 75.69 210 ALA A O 1
ATOM 1553 N N . ASP A 1 211 ? -7.792 -3.101 -25.869 1.00 81.56 211 ASP A N 1
ATOM 1554 C CA . ASP A 1 211 ? -6.354 -3.184 -25.661 1.00 81.56 211 ASP A CA 1
ATOM 1555 C C . ASP A 1 211 ? -6.072 -2.556 -24.293 1.00 81.56 211 ASP A C 1
ATOM 1557 O O . ASP A 1 211 ? -6.467 -1.415 -24.029 1.00 81.56 211 ASP A O 1
ATOM 1561 N N . PHE A 1 212 ? -5.410 -3.290 -23.399 1.00 85.50 212 PHE A N 1
ATOM 1562 C CA . PHE A 1 212 ? -5.157 -2.818 -22.038 1.00 85.50 212 PHE A CA 1
ATOM 1563 C C . PHE A 1 212 ? -3.703 -2.981 -21.608 1.00 85.50 212 PHE A C 1
ATOM 1565 O O . PHE A 1 212 ? -3.011 -3.933 -21.962 1.00 85.50 212 PHE A O 1
ATOM 1572 N N . LEU A 1 213 ? -3.266 -2.066 -20.749 1.00 89.06 213 LEU A N 1
ATOM 1573 C CA . LEU A 1 213 ? -1.983 -2.138 -20.071 1.00 89.06 213 LEU A CA 1
ATOM 1574 C C . LEU A 1 213 ? -2.213 -1.948 -18.573 1.00 89.06 213 LEU A C 1
ATOM 1576 O O . LEU A 1 213 ? -2.568 -0.859 -18.123 1.00 89.06 213 LEU A O 1
ATOM 1580 N N . ILE A 1 214 ? -2.029 -3.016 -17.800 1.00 91.00 214 ILE A N 1
ATOM 1581 C CA . ILE A 1 214 ? -2.147 -2.975 -16.340 1.00 91.00 214 ILE A CA 1
ATOM 1582 C C . ILE A 1 214 ? -0.790 -2.591 -15.771 1.00 91.00 214 ILE A C 1
ATOM 1584 O O . ILE A 1 214 ? 0.178 -3.326 -15.934 1.00 91.00 214 ILE A O 1
ATOM 1588 N N . VAL A 1 215 ? -0.712 -1.450 -15.094 1.00 92.75 215 VAL A N 1
ATOM 1589 C CA . VAL A 1 215 ? 0.535 -0.974 -14.487 1.00 92.75 215 VAL A CA 1
ATOM 1590 C C . VAL A 1 215 ? 0.395 -0.936 -12.985 1.00 92.75 215 VAL A C 1
ATOM 1592 O O . VAL A 1 215 ? -0.575 -0.405 -12.449 1.00 92.75 215 VAL A O 1
ATOM 1595 N N . THR A 1 216 ? 1.363 -1.514 -12.287 1.00 93.38 216 THR A N 1
ATOM 1596 C CA . THR A 1 216 ? 1.345 -1.579 -10.828 1.00 93.38 216 THR A CA 1
ATOM 1597 C C . THR A 1 216 ? 2.749 -1.417 -10.289 1.00 93.38 216 THR A C 1
ATOM 1599 O O . THR A 1 216 ? 3.585 -2.289 -10.484 1.00 93.38 216 THR A O 1
ATOM 1602 N N . THR A 1 217 ? 3.037 -0.313 -9.609 1.00 93.12 217 THR A N 1
ATOM 1603 C CA . THR A 1 217 ? 4.381 -0.113 -9.070 1.00 93.12 217 THR A CA 1
ATOM 1604 C C . THR A 1 217 ? 4.718 -1.130 -7.995 1.00 93.12 217 THR A C 1
ATOM 1606 O O . THR A 1 217 ? 3.930 -1.430 -7.095 1.00 93.12 217 THR A O 1
ATOM 1609 N N . THR A 1 218 ? 5.928 -1.670 -8.095 1.00 92.06 218 THR A N 1
ATOM 1610 C CA . THR A 1 218 ? 6.423 -2.639 -7.127 1.00 92.06 218 THR A CA 1
ATOM 1611 C C . THR A 1 218 ? 6.609 -1.962 -5.766 1.00 92.06 218 THR A C 1
ATOM 1613 O O . THR A 1 218 ? 7.165 -0.870 -5.668 1.00 92.06 218 THR A O 1
ATOM 1616 N N . GLY A 1 219 ? 6.119 -2.613 -4.709 1.00 89.00 219 GLY A N 1
ATOM 1617 C CA . GLY A 1 219 ? 6.213 -2.127 -3.329 1.00 89.00 219 GLY A CA 1
ATOM 1618 C C . GLY A 1 219 ? 5.272 -0.965 -2.992 1.00 89.00 219 GLY A C 1
ATOM 1619 O O . GLY A 1 219 ? 5.422 -0.338 -1.945 1.00 89.00 219 GLY A O 1
ATOM 1620 N N . ASP A 1 220 ? 4.291 -0.671 -3.849 1.00 87.19 220 ASP A N 1
ATOM 1621 C CA . ASP A 1 220 ? 3.249 0.306 -3.550 1.00 87.19 220 ASP A CA 1
ATOM 1622 C C . ASP A 1 220 ? 2.408 -0.145 -2.342 1.00 87.19 220 ASP A C 1
ATOM 1624 O O . ASP A 1 220 ? 1.647 -1.113 -2.387 1.00 87.19 220 ASP A O 1
ATOM 1628 N N . MET A 1 221 ? 2.558 0.579 -1.236 1.00 76.69 221 MET A N 1
ATOM 1629 C CA . MET A 1 221 ? 1.844 0.321 0.013 1.00 76.69 221 MET A CA 1
ATOM 1630 C C . MET A 1 221 ? 0.476 1.009 0.083 1.00 76.69 221 MET A C 1
ATOM 1632 O O . MET A 1 221 ? -0.196 0.900 1.102 1.00 76.69 221 MET A O 1
ATOM 1636 N N . ASN A 1 222 ? 0.047 1.736 -0.946 1.00 78.44 222 ASN A N 1
ATOM 1637 C CA . ASN A 1 222 ? -1.298 2.304 -1.049 1.00 78.44 222 ASN A CA 1
ATOM 1638 C C . ASN A 1 222 ? -2.175 1.450 -1.965 1.00 78.44 222 ASN A C 1
ATOM 1640 O O . ASN A 1 222 ? -3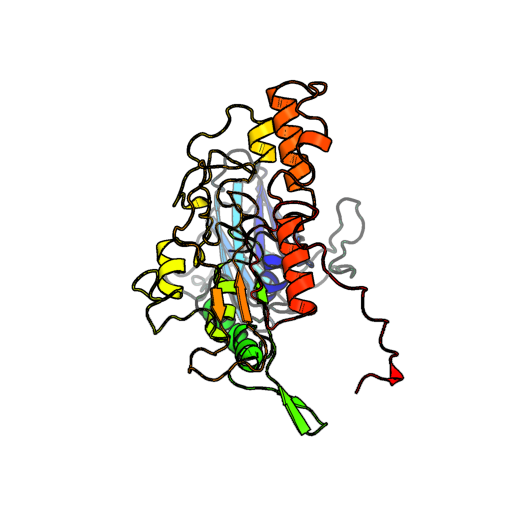.318 1.160 -1.607 1.00 78.44 222 ASN A O 1
ATOM 1644 N N . VAL A 1 223 ? -1.613 1.008 -3.094 1.00 82.69 223 VAL A N 1
ATOM 1645 C CA . VAL A 1 223 ? -2.216 0.071 -4.049 1.00 82.69 223 VAL A CA 1
ATOM 1646 C C . VAL A 1 223 ? -1.328 -1.174 -4.126 1.00 82.69 223 VAL A C 1
ATOM 1648 O O . VAL A 1 223 ? -0.414 -1.228 -4.944 1.00 82.69 223 VAL A O 1
ATOM 1651 N N . PRO A 1 224 ? -1.566 -2.190 -3.274 1.00 86.38 224 PRO A N 1
ATOM 1652 C CA . PRO A 1 224 ? -0.681 -3.345 -3.169 1.00 86.38 224 PRO A CA 1
ATOM 1653 C C . PRO A 1 224 ? -0.453 -4.038 -4.512 1.00 86.38 224 PRO A C 1
ATOM 1655 O O . PRO A 1 224 ? -1.418 -4.304 -5.230 1.00 86.38 224 PRO A O 1
ATOM 1658 N N . ALA A 1 225 ? 0.787 -4.458 -4.782 1.00 91.19 225 ALA A N 1
ATOM 1659 C CA . ALA A 1 225 ? 1.140 -5.209 -5.991 1.00 91.19 225 ALA A CA 1
ATOM 1660 C C . ALA A 1 225 ? 0.217 -6.417 -6.243 1.00 91.19 225 ALA A C 1
ATOM 1662 O O . ALA A 1 225 ? -0.229 -6.647 -7.366 1.00 91.19 225 ALA A O 1
ATOM 1663 N N . SER A 1 226 ? -0.176 -7.133 -5.179 1.00 90.81 226 SER A N 1
ATOM 1664 C CA . SER A 1 226 ? -1.177 -8.212 -5.250 1.00 90.81 226 SER A CA 1
ATOM 1665 C C . SER A 1 226 ? -2.506 -7.817 -5.913 1.00 90.81 226 SER A C 1
ATOM 1667 O O . SER A 1 226 ? -3.127 -8.670 -6.546 1.00 90.81 226 SER A O 1
ATOM 1669 N N . GLY A 1 227 ? -2.945 -6.560 -5.793 1.00 88.31 227 GLY A N 1
ATOM 1670 C CA . GLY A 1 227 ? -4.136 -6.033 -6.459 1.00 88.31 227 GLY A CA 1
ATOM 1671 C C . GLY A 1 227 ? -3.951 -6.021 -7.972 1.00 88.31 227 GLY A C 1
ATOM 1672 O O . GLY A 1 227 ? -4.702 -6.686 -8.679 1.00 88.31 227 GLY A O 1
ATOM 1673 N N . GLY A 1 228 ? -2.877 -5.391 -8.455 1.00 90.19 228 GLY A N 1
ATOM 1674 C CA . GLY A 1 228 ? -2.502 -5.397 -9.872 1.00 90.19 228 GLY A CA 1
ATOM 1675 C C . GLY A 1 228 ? -2.342 -6.799 -10.454 1.00 90.19 228 GLY A C 1
ATOM 1676 O O . GLY A 1 228 ? -2.921 -7.114 -11.490 1.00 90.19 228 GLY A O 1
ATOM 1677 N N . VAL A 1 229 ? -1.650 -7.691 -9.734 1.00 92.81 229 VAL A N 1
ATOM 1678 C CA . VAL A 1 229 ? -1.504 -9.106 -10.126 1.00 92.81 229 VAL A CA 1
ATOM 1679 C C . VAL A 1 229 ? -2.862 -9.819 -10.181 1.00 92.81 229 VAL A C 1
ATOM 1681 O O . VAL A 1 229 ? -3.062 -10.720 -10.989 1.00 92.81 229 VAL A O 1
ATOM 1684 N N . THR A 1 230 ? -3.820 -9.458 -9.325 1.00 90.25 230 THR A N 1
ATOM 1685 C CA . THR A 1 230 ? -5.174 -10.038 -9.347 1.00 90.25 230 THR A CA 1
ATOM 1686 C C . THR A 1 230 ? -5.963 -9.569 -10.562 1.00 90.25 230 THR A C 1
ATOM 1688 O O . THR A 1 230 ? -6.516 -10.410 -11.266 1.00 90.25 230 THR A O 1
ATOM 1691 N N . VAL A 1 231 ? -5.944 -8.268 -10.864 1.00 89.44 231 VAL A N 1
ATOM 1692 C CA . VAL A 1 231 ? -6.584 -7.723 -12.073 1.00 89.44 231 VAL A CA 1
ATOM 1693 C C . VAL A 1 231 ? -5.963 -8.325 -13.329 1.00 89.44 231 VAL A C 1
ATOM 1695 O O . VAL A 1 231 ? -6.681 -8.772 -14.213 1.00 89.44 231 VAL A O 1
ATOM 1698 N N . ALA A 1 232 ? -4.635 -8.429 -13.382 1.00 90.69 232 ALA A N 1
ATOM 1699 C CA . ALA A 1 232 ? -3.922 -9.000 -14.520 1.00 90.69 232 ALA A CA 1
ATOM 1700 C C . ALA A 1 232 ? -4.191 -10.500 -14.717 1.00 90.69 232 ALA A C 1
ATOM 1702 O O . ALA A 1 232 ? -4.267 -10.969 -15.852 1.00 90.69 232 ALA A O 1
ATOM 1703 N N . ARG A 1 233 ? -4.393 -11.255 -13.630 1.00 90.06 233 ARG A N 1
ATOM 1704 C CA . ARG A 1 233 ? -4.864 -12.648 -13.701 1.00 90.06 233 ARG A CA 1
ATOM 1705 C C . ARG A 1 233 ? -6.294 -12.740 -14.215 1.00 90.06 233 ARG A C 1
ATOM 1707 O O . ARG A 1 233 ? -6.568 -13.571 -15.070 1.00 90.06 233 ARG A O 1
ATOM 1714 N N . ALA A 1 234 ? -7.192 -11.896 -13.710 1.00 86.75 234 ALA A N 1
ATOM 1715 C CA . ALA A 1 234 ? -8.592 -11.875 -14.131 1.00 86.75 234 ALA A CA 1
ATOM 1716 C C . ALA A 1 234 ? -8.757 -11.432 -15.596 1.00 86.75 234 ALA A C 1
ATOM 1718 O O . ALA A 1 234 ? -9.602 -11.965 -16.306 1.00 86.75 234 ALA A O 1
ATOM 1719 N N . ALA A 1 235 ? -7.904 -10.517 -16.066 1.00 85.50 235 ALA A N 1
ATOM 1720 C CA . ALA A 1 235 ? -7.825 -10.096 -17.465 1.00 85.50 235 ALA A CA 1
ATOM 1721 C C . ALA A 1 235 ? -7.150 -11.147 -18.368 1.00 85.50 235 ALA A C 1
ATOM 1723 O O . ALA A 1 235 ? -7.117 -10.994 -19.585 1.00 85.50 235 ALA A O 1
ATOM 1724 N N . GLY A 1 236 ? -6.578 -12.200 -17.778 1.00 85.94 236 GLY A N 1
ATOM 1725 C CA . GLY A 1 236 ? -5.954 -13.311 -18.485 1.00 85.94 236 GLY A CA 1
ATOM 1726 C C . GLY A 1 236 ? -4.533 -13.066 -18.998 1.00 85.94 236 GLY A C 1
ATOM 1727 O O . GLY A 1 236 ? -3.974 -13.953 -19.631 1.00 85.94 236 GLY A O 1
ATOM 1728 N N . VAL A 1 237 ? -3.919 -11.911 -18.714 1.00 89.06 237 VAL A N 1
ATOM 1729 C CA . VAL A 1 237 ? -2.547 -11.604 -19.163 1.00 89.06 237 VAL A CA 1
ATOM 1730 C C . VAL A 1 237 ? -1.476 -12.225 -18.260 1.00 89.06 237 VAL A C 1
ATOM 1732 O O . VAL A 1 237 ? -0.399 -12.584 -18.728 1.00 89.06 237 VAL A O 1
ATOM 1735 N N . VAL A 1 238 ? -1.767 -12.413 -16.968 1.00 92.00 238 VAL A N 1
ATOM 1736 C CA . VAL A 1 238 ? -0.919 -13.208 -16.064 1.00 92.00 238 VAL A CA 1
ATOM 1737 C C . VAL A 1 238 ? -1.436 -14.642 -16.039 1.00 92.00 238 VAL A C 1
ATOM 1739 O O . VAL A 1 238 ? -2.371 -14.964 -15.302 1.00 92.00 238 VAL A O 1
ATOM 1742 N N . ASP A 1 239 ? -0.798 -15.508 -16.825 1.00 89.94 239 ASP A N 1
ATOM 1743 C CA . ASP A 1 239 ? -1.130 -16.931 -16.874 1.00 89.94 239 ASP A CA 1
ATOM 1744 C C . ASP A 1 239 ? -0.705 -17.650 -15.577 1.00 89.94 239 ASP A C 1
ATOM 1746 O O . ASP A 1 239 ? 0.414 -17.494 -15.067 1.00 89.94 239 ASP A O 1
ATOM 1750 N N . PHE A 1 240 ? -1.622 -18.444 -15.027 1.00 91.00 240 PHE A N 1
ATOM 1751 C CA . PHE A 1 240 ? -1.419 -19.294 -13.853 1.00 91.00 240 PHE A CA 1
ATOM 1752 C C . PHE A 1 240 ? -1.643 -20.786 -14.131 1.00 91.00 240 PHE A C 1
ATOM 1754 O O . PHE A 1 240 ? -1.464 -21.601 -13.226 1.00 91.00 240 PHE A O 1
ATOM 1761 N N . LEU A 1 241 ? -2.032 -21.144 -15.353 1.00 89.81 241 LEU A N 1
ATOM 1762 C CA . LEU A 1 241 ? -2.300 -22.506 -15.801 1.00 89.81 241 LEU A CA 1
ATOM 1763 C C . LEU A 1 241 ? -1.134 -23.059 -16.618 1.00 89.81 241 LEU A C 1
ATOM 1765 O O . LEU A 1 241 ? -0.701 -24.186 -16.371 1.00 89.81 241 LEU A O 1
ATOM 1769 N N . ASN A 1 242 ? -0.607 -22.277 -17.562 1.00 90.75 242 ASN A N 1
ATOM 1770 C CA . ASN A 1 242 ? 0.405 -22.748 -18.502 1.00 90.75 242 ASN A CA 1
ATOM 1771 C C . ASN A 1 242 ? 1.794 -22.230 -18.142 1.00 90.75 242 ASN A C 1
ATOM 1773 O O . ASN A 1 242 ? 1.965 -21.114 -17.655 1.00 90.75 242 ASN A O 1
ATOM 1777 N N . ALA A 1 243 ? 2.807 -23.060 -18.383 1.00 94.12 243 ALA A N 1
ATOM 1778 C CA . ALA A 1 243 ? 4.188 -22.673 -18.161 1.00 94.12 243 ALA A CA 1
ATOM 1779 C C . ALA A 1 243 ? 4.652 -21.667 -19.221 1.00 94.12 243 ALA A C 1
ATOM 1781 O O . ALA A 1 243 ? 4.545 -21.934 -20.417 1.00 94.12 243 ALA A O 1
ATOM 1782 N N . ASP A 1 244 ? 5.242 -20.556 -18.781 1.00 93.56 244 ASP A N 1
ATOM 1783 C CA . ASP A 1 244 ? 5.973 -19.671 -19.678 1.00 93.56 244 ASP A CA 1
ATOM 1784 C C . ASP A 1 244 ? 7.290 -20.363 -20.086 1.00 93.56 244 ASP A C 1
ATOM 1786 O O . ASP A 1 244 ? 8.049 -20.796 -19.204 1.00 93.56 244 ASP A O 1
ATOM 1790 N N . PRO A 1 245 ? 7.596 -20.482 -21.392 1.00 94.31 245 PRO A N 1
ATOM 1791 C CA . PRO A 1 245 ? 8.800 -21.159 -21.873 1.00 94.31 245 PRO A CA 1
ATOM 1792 C C . PRO A 1 245 ? 10.109 -20.602 -21.305 1.00 94.31 245 PRO A C 1
ATOM 1794 O O . PRO A 1 245 ? 11.081 -21.346 -21.190 1.00 94.31 245 PRO A O 1
ATOM 1797 N N . ARG A 1 246 ? 10.145 -19.315 -20.935 1.00 95.00 246 ARG A N 1
ATOM 1798 C CA . ARG A 1 246 ? 11.329 -18.647 -20.379 1.00 95.00 246 ARG A CA 1
ATOM 1799 C C . ARG A 1 246 ? 11.686 -19.153 -18.986 1.00 95.00 246 ARG A C 1
ATOM 1801 O O . ARG A 1 246 ? 12.859 -19.170 -18.631 1.00 95.00 246 ARG A O 1
ATOM 1808 N N . TYR A 1 247 ? 10.686 -19.567 -18.208 1.00 96.56 247 TYR A N 1
ATOM 1809 C CA . TYR A 1 247 ? 10.860 -19.943 -16.801 1.00 96.56 247 TYR A CA 1
ATOM 1810 C C . TYR A 1 247 ? 10.539 -21.413 -16.515 1.00 96.56 247 TYR A C 1
ATOM 1812 O O . TYR A 1 247 ? 10.842 -21.901 -15.427 1.00 96.56 247 TYR A O 1
ATOM 1820 N N . GLY A 1 248 ? 9.887 -22.116 -17.448 1.00 96.88 248 GLY A N 1
ATOM 1821 C CA . GLY A 1 248 ? 9.408 -23.486 -17.244 1.00 96.88 248 GLY A CA 1
ATOM 1822 C C . GLY A 1 248 ? 8.284 -23.598 -16.204 1.00 96.88 248 GLY A C 1
ATOM 1823 O O . GLY A 1 248 ? 8.014 -24.688 -15.705 1.00 96.88 248 GLY A O 1
ATOM 1824 N N . LYS A 1 249 ? 7.640 -22.477 -15.858 1.00 97.12 249 LYS A N 1
ATOM 1825 C CA . LYS A 1 249 ? 6.545 -22.368 -14.883 1.00 97.12 249 LYS A CA 1
ATOM 1826 C C . LYS A 1 249 ? 5.620 -21.201 -15.239 1.00 97.12 249 LYS A C 1
ATOM 1828 O O . LYS A 1 249 ? 6.041 -20.328 -15.999 1.00 97.12 249 LYS A O 1
ATOM 1833 N N . PRO A 1 250 ? 4.374 -21.169 -14.733 1.00 95.44 250 PRO A N 1
ATOM 1834 C CA . PRO A 1 250 ? 3.456 -20.075 -15.031 1.00 95.44 250 PRO A CA 1
ATOM 1835 C C . PRO A 1 250 ? 3.973 -18.720 -14.549 1.00 95.44 250 PRO A C 1
ATOM 1837 O O . PRO A 1 250 ? 4.639 -18.644 -13.514 1.00 95.44 250 PRO A O 1
ATOM 1840 N N . LEU A 1 251 ? 3.611 -17.644 -15.253 1.00 95.06 251 LEU A N 1
ATOM 1841 C CA . LEU A 1 251 ? 3.983 -16.270 -14.888 1.00 95.06 251 LEU A CA 1
ATOM 1842 C C . LEU A 1 251 ? 3.514 -15.903 -13.479 1.00 95.06 251 LEU A C 1
ATOM 1844 O O . LEU A 1 251 ? 4.249 -15.274 -12.721 1.00 95.06 251 LEU A O 1
ATOM 1848 N N . ASN A 1 252 ? 2.326 -16.367 -13.083 1.00 95.75 252 ASN A N 1
ATOM 1849 C CA . ASN A 1 252 ? 1.861 -16.222 -11.708 1.00 95.75 252 ASN A CA 1
ATOM 1850 C C . ASN A 1 252 ? 2.828 -16.866 -10.702 1.00 95.75 252 ASN A C 1
ATOM 1852 O O . ASN A 1 252 ? 3.091 -16.282 -9.656 1.00 95.75 252 ASN A O 1
ATOM 1856 N N . GLN A 1 253 ? 3.377 -18.047 -11.007 1.00 97.19 253 GLN A N 1
ATOM 1857 C CA . GLN A 1 253 ? 4.335 -18.697 -10.114 1.00 97.19 253 GLN A CA 1
ATOM 1858 C C . GLN A 1 253 ? 5.648 -17.914 -10.042 1.00 97.19 253 GLN A C 1
ATOM 1860 O O . GLN A 1 253 ? 6.214 -17.808 -8.962 1.00 97.19 253 GLN A O 1
ATOM 1865 N N . VAL A 1 254 ? 6.098 -17.309 -11.147 1.00 97.75 254 VAL A N 1
ATOM 1866 C CA . VAL A 1 254 ? 7.261 -16.407 -11.137 1.00 97.75 254 VAL A CA 1
ATOM 1867 C C . VAL A 1 254 ? 7.025 -15.249 -10.168 1.00 97.75 254 VAL A C 1
ATOM 1869 O O . VAL A 1 254 ? 7.826 -15.067 -9.263 1.00 97.75 254 VAL A O 1
ATOM 1872 N N . LEU A 1 255 ? 5.892 -14.547 -10.276 1.00 96.75 255 LEU A N 1
ATOM 1873 C CA . LEU A 1 255 ? 5.536 -13.421 -9.396 1.00 96.75 255 LEU A CA 1
ATOM 1874 C C . LEU A 1 255 ? 5.402 -13.805 -7.910 1.00 96.75 255 LEU A C 1
ATOM 1876 O O . LEU A 1 255 ? 5.584 -12.957 -7.031 1.00 96.75 255 LEU A O 1
ATOM 1880 N N . LEU A 1 256 ? 5.045 -15.059 -7.619 1.00 96.44 256 LEU A N 1
ATOM 1881 C CA . LEU A 1 256 ? 5.002 -15.598 -6.258 1.00 96.44 256 LEU A CA 1
ATOM 1882 C C . LEU A 1 256 ? 6.403 -15.951 -5.744 1.00 96.44 256 LEU A C 1
ATOM 1884 O O . LEU A 1 256 ? 6.742 -15.581 -4.621 1.00 96.44 256 LEU A O 1
ATOM 1888 N N . ASP A 1 257 ? 7.211 -16.627 -6.564 1.00 97.31 257 ASP A N 1
ATOM 1889 C CA . ASP A 1 257 ? 8.574 -17.057 -6.229 1.00 97.31 257 ASP A CA 1
ATOM 1890 C C . ASP A 1 257 ? 9.529 -15.871 -6.061 1.00 97.31 257 ASP A C 1
ATOM 1892 O O . ASP A 1 257 ? 10.447 -15.926 -5.248 1.00 97.31 257 ASP A O 1
ATOM 1896 N N . THR A 1 258 ? 9.305 -14.790 -6.809 1.00 96.75 258 THR A N 1
ATOM 1897 C CA . THR A 1 258 ? 10.038 -13.525 -6.673 1.00 96.75 258 THR A CA 1
ATOM 1898 C C . THR A 1 258 ? 9.477 -12.643 -5.560 1.00 96.75 258 THR A C 1
ATOM 1900 O O . THR A 1 258 ? 9.965 -11.543 -5.331 1.00 96.75 258 THR A O 1
ATOM 1903 N N . HIS A 1 259 ? 8.411 -13.073 -4.881 1.00 96.31 259 HIS A N 1
ATOM 1904 C CA . HIS A 1 259 ? 7.703 -12.275 -3.881 1.00 96.31 259 HIS A CA 1
ATOM 1905 C C . HIS A 1 259 ? 7.190 -10.920 -4.403 1.00 96.31 259 HIS A C 1
ATOM 1907 O O . HIS A 1 259 ? 6.847 -10.048 -3.610 1.00 96.31 259 HIS A O 1
ATOM 1913 N N . SER A 1 260 ? 7.069 -10.730 -5.718 1.00 94.69 260 SER A N 1
ATOM 1914 C CA . SER A 1 260 ? 6.595 -9.474 -6.318 1.00 94.69 260 SER A CA 1
ATOM 1915 C C . SER A 1 260 ? 5.105 -9.253 -6.097 1.00 94.69 260 SER A C 1
ATOM 1917 O O . SER A 1 260 ? 4.666 -8.121 -5.942 1.00 94.69 260 SER A O 1
ATOM 1919 N N . ALA A 1 261 ? 4.313 -10.325 -6.013 1.00 93.50 261 ALA A N 1
ATOM 1920 C CA . ALA A 1 261 ? 2.913 -10.210 -5.610 1.00 93.50 261 ALA A CA 1
ATOM 1921 C C . ALA A 1 261 ? 2.763 -9.801 -4.128 1.00 93.50 261 ALA A C 1
ATOM 1923 O O . ALA A 1 261 ? 1.780 -9.154 -3.767 1.00 93.50 261 ALA A O 1
ATOM 1924 N N . GLU A 1 262 ? 3.721 -10.181 -3.271 1.00 91.88 262 GLU A N 1
ATOM 1925 C CA . GLU A 1 262 ? 3.779 -9.782 -1.858 1.00 91.88 262 GLU A CA 1
ATOM 1926 C C . GLU A 1 262 ? 4.257 -8.328 -1.740 1.00 91.88 262 GLU A C 1
ATOM 1928 O O . GLU A 1 262 ? 3.554 -7.509 -1.153 1.00 91.88 262 GLU A O 1
ATOM 1933 N N . ALA A 1 263 ? 5.413 -8.017 -2.335 1.00 92.75 263 ALA A N 1
ATOM 1934 C CA . ALA A 1 263 ? 6.068 -6.709 -2.379 1.00 92.75 263 ALA A CA 1
ATOM 1935 C C . ALA A 1 263 ? 6.162 -5.995 -1.016 1.00 92.75 263 ALA A C 1
ATOM 1937 O O . ALA A 1 263 ? 6.050 -4.775 -0.925 1.00 92.75 263 ALA A O 1
ATOM 1938 N N . VAL A 1 264 ? 6.365 -6.759 0.065 1.00 91.81 264 VAL A N 1
ATOM 1939 C CA . VAL A 1 264 ? 6.487 -6.220 1.425 1.00 91.81 264 VAL A CA 1
ATOM 1940 C C . VAL A 1 264 ? 7.960 -6.109 1.811 1.00 91.81 264 VAL A C 1
ATOM 1942 O O . VAL A 1 264 ? 8.579 -7.079 2.251 1.00 91.81 264 VAL A O 1
ATOM 1945 N N . ASN A 1 265 ? 8.502 -4.896 1.728 1.00 92.62 265 ASN A N 1
ATOM 1946 C CA . ASN A 1 265 ? 9.880 -4.574 2.114 1.00 92.62 265 ASN A CA 1
ATOM 1947 C C . ASN A 1 265 ? 10.239 -4.993 3.560 1.00 92.62 265 ASN A C 1
ATOM 1949 O O . ASN A 1 265 ? 11.345 -5.458 3.824 1.00 92.62 265 ASN A O 1
ATOM 1953 N N . ARG A 1 266 ? 9.291 -4.928 4.503 1.00 93.25 266 ARG A N 1
ATOM 1954 C CA . ARG A 1 266 ? 9.482 -5.312 5.917 1.00 93.25 266 ARG A CA 1
ATOM 1955 C C . ARG A 1 266 ? 9.825 -6.784 6.139 1.00 93.25 266 ARG A C 1
ATOM 1957 O O . ARG A 1 266 ? 10.317 -7.124 7.207 1.00 93.25 266 ARG A O 1
ATOM 1964 N N . LEU A 1 267 ? 9.539 -7.655 5.172 1.00 93.62 267 LEU A N 1
ATOM 1965 C CA . LEU A 1 267 ? 9.871 -9.078 5.273 1.00 93.62 267 LEU A CA 1
ATOM 1966 C C . LEU A 1 267 ? 11.306 -9.382 4.850 1.00 93.62 267 LEU A C 1
ATOM 1968 O O . LEU A 1 267 ? 11.730 -10.526 4.988 1.00 93.62 267 LEU A O 1
ATOM 1972 N N . GLN A 1 268 ? 12.033 -8.380 4.341 1.00 94.62 268 GLN A N 1
ATOM 1973 C CA . GLN A 1 268 ? 13.453 -8.488 4.012 1.00 94.62 268 GLN A CA 1
ATOM 1974 C C . GLN A 1 268 ? 13.770 -9.703 3.126 1.00 94.62 268 GLN A C 1
ATOM 1976 O O . GLN A 1 268 ? 14.775 -10.382 3.312 1.00 94.62 268 GLN A O 1
ATOM 1981 N N . ARG A 1 269 ? 12.890 -9.987 2.149 1.00 95.38 269 ARG A N 1
ATOM 1982 C CA . ARG A 1 269 ? 13.089 -11.069 1.165 1.00 95.38 269 ARG A CA 1
ATOM 1983 C C . ARG A 1 269 ? 14.374 -10.871 0.368 1.00 95.38 269 ARG A C 1
ATOM 1985 O O . ARG A 1 269 ? 15.048 -11.844 0.046 1.00 95.38 269 ARG A O 1
ATOM 1992 N N . TYR A 1 270 ? 14.696 -9.609 0.100 1.00 96.56 270 TYR A N 1
ATOM 1993 C CA . TYR A 1 270 ? 15.928 -9.177 -0.530 1.00 96.56 270 TYR A CA 1
ATOM 1994 C C . TYR A 1 270 ? 16.505 -7.964 0.195 1.00 96.56 270 TYR A C 1
ATOM 1996 O O . TYR A 1 270 ? 15.792 -7.231 0.889 1.00 96.56 270 TYR A O 1
ATOM 2004 N N . THR A 1 271 ? 17.799 -7.742 -0.001 1.00 95.44 271 THR A N 1
ATOM 2005 C CA . THR A 1 271 ? 18.564 -6.644 0.591 1.00 95.44 271 THR A CA 1
ATOM 2006 C C . THR A 1 271 ? 19.296 -5.871 -0.495 1.00 95.44 271 THR A C 1
ATOM 2008 O O . THR A 1 271 ? 19.658 -6.440 -1.522 1.00 95.44 271 THR A O 1
ATOM 2011 N N . TYR A 1 272 ? 19.532 -4.586 -0.247 1.00 95.56 272 TYR A N 1
ATOM 2012 C CA . TYR A 1 272 ? 20.417 -3.776 -1.078 1.00 95.56 272 TYR A CA 1
ATOM 2013 C C . TYR A 1 272 ? 21.867 -4.241 -0.862 1.00 95.56 272 TYR A C 1
ATOM 2015 O O . TYR A 1 272 ? 22.272 -4.373 0.294 1.00 95.56 272 TYR A O 1
ATOM 2023 N N . ALA A 1 273 ? 22.613 -4.536 -1.931 1.00 95.00 273 ALA A N 1
ATOM 2024 C CA . ALA A 1 273 ? 23.929 -5.179 -1.831 1.00 95.00 273 ALA A CA 1
ATOM 2025 C C . ALA A 1 273 ? 24.965 -4.296 -1.114 1.00 95.00 273 ALA A C 1
ATOM 2027 O O . ALA A 1 273 ? 25.475 -4.697 -0.069 1.00 95.00 273 ALA A O 1
ATOM 2028 N N . ASP A 1 274 ? 25.204 -3.082 -1.623 1.00 93.62 274 ASP A N 1
ATOM 2029 C CA . ASP A 1 274 ? 26.185 -2.144 -1.069 1.00 93.62 274 ASP A CA 1
ATOM 2030 C C . ASP A 1 274 ? 25.524 -0.798 -0.708 1.00 93.62 274 ASP A C 1
ATOM 2032 O O . ASP A 1 274 ? 25.607 0.177 -1.461 1.00 93.62 274 ASP A O 1
ATOM 2036 N N . PRO A 1 275 ? 24.813 -0.711 0.436 1.00 92.06 275 PRO A N 1
ATOM 2037 C CA . PRO A 1 275 ? 24.079 0.496 0.802 1.00 92.06 275 PRO A CA 1
ATOM 2038 C C . PRO A 1 275 ? 25.039 1.674 1.060 1.00 92.06 275 PRO A C 1
ATOM 2040 O O . PRO A 1 275 ? 26.006 1.527 1.818 1.00 92.06 275 PRO A O 1
ATOM 2043 N N . PRO A 1 276 ? 24.779 2.870 0.496 1.00 93.19 276 PRO A N 1
ATOM 2044 C CA . PRO A 1 276 ? 25.628 4.037 0.719 1.00 93.19 276 PRO A CA 1
ATOM 2045 C C . PRO A 1 276 ? 25.699 4.438 2.195 1.00 93.19 276 PRO A C 1
ATOM 2047 O O . PRO A 1 276 ? 24.692 4.483 2.900 1.00 93.19 276 PRO A O 1
ATOM 2050 N N . SER A 1 277 ? 26.887 4.813 2.670 1.00 91.69 277 SER A N 1
ATOM 2051 C CA . SER A 1 277 ? 27.063 5.261 4.059 1.00 91.69 277 SER A CA 1
ATOM 2052 C C . SER A 1 277 ? 26.402 6.621 4.328 1.00 91.69 277 SER A C 1
ATOM 2054 O O . SER A 1 277 ? 25.876 6.841 5.425 1.00 91.69 277 SER A O 1
ATOM 2056 N N . SER A 1 278 ? 26.379 7.512 3.326 1.00 94.12 278 SER A N 1
ATOM 2057 C CA . SER A 1 278 ? 25.761 8.841 3.420 1.00 94.12 278 SER A CA 1
ATOM 2058 C C . SER A 1 278 ? 24.245 8.733 3.646 1.00 94.12 278 SER A C 1
ATOM 2060 O O . SER A 1 278 ? 23.541 8.183 2.794 1.00 94.12 278 SER A O 1
ATOM 2062 N N . PRO A 1 279 ? 23.707 9.282 4.754 1.00 93.06 279 PRO A N 1
ATOM 2063 C CA . PRO A 1 279 ? 22.264 9.340 4.981 1.00 93.06 279 PRO A CA 1
ATOM 2064 C C . PRO A 1 279 ? 21.519 10.142 3.906 1.00 93.06 279 PRO A C 1
ATOM 2066 O O . PRO A 1 279 ? 20.379 9.815 3.591 1.00 93.06 279 PRO A O 1
ATOM 2069 N N . ALA A 1 280 ? 22.157 11.165 3.323 1.00 93.44 280 ALA A N 1
ATOM 2070 C CA . ALA A 1 280 ? 21.558 11.973 2.262 1.00 93.44 280 ALA A CA 1
ATOM 2071 C C . ALA A 1 280 ? 21.350 11.145 0.984 1.00 93.44 280 ALA A C 1
ATOM 2073 O O . ALA A 1 280 ? 20.251 11.132 0.432 1.00 93.44 280 ALA A O 1
ATOM 2074 N N . ILE A 1 281 ? 22.368 10.377 0.574 1.00 94.75 281 ILE A N 1
ATOM 2075 C CA . ILE A 1 281 ? 22.269 9.465 -0.577 1.00 94.75 281 ILE A CA 1
ATOM 2076 C C . ILE A 1 281 ? 21.226 8.375 -0.307 1.00 94.75 281 ILE A C 1
ATOM 2078 O O . ILE A 1 281 ? 20.397 8.099 -1.169 1.00 94.75 281 ILE A O 1
ATOM 2082 N N . ARG A 1 282 ? 21.202 7.792 0.900 1.00 94.31 282 ARG A N 1
ATOM 2083 C CA . ARG A 1 282 ? 20.169 6.809 1.274 1.00 94.31 282 ARG A CA 1
ATOM 2084 C C . ARG A 1 282 ? 18.756 7.382 1.187 1.00 94.31 282 ARG A C 1
ATOM 2086 O O . ARG A 1 282 ? 17.873 6.709 0.666 1.00 94.31 282 ARG A O 1
ATOM 2093 N N . GLY A 1 283 ? 18.559 8.627 1.619 1.00 92.00 283 GLY A N 1
ATOM 2094 C CA . GLY A 1 283 ? 17.286 9.332 1.474 1.00 92.00 283 GLY A CA 1
ATOM 2095 C C . GLY A 1 283 ? 16.848 9.477 0.014 1.00 92.00 283 GLY A C 1
ATOM 2096 O O . GLY A 1 283 ? 15.699 9.179 -0.302 1.00 92.00 283 GLY A O 1
ATOM 2097 N N . LEU A 1 284 ? 17.765 9.864 -0.881 1.00 91.06 284 LEU A N 1
ATOM 2098 C CA . LEU A 1 284 ? 17.496 9.990 -2.323 1.00 91.06 284 LEU A CA 1
ATOM 2099 C C . LEU A 1 284 ? 17.185 8.640 -2.984 1.00 91.06 284 LEU A C 1
ATOM 2101 O O . LEU A 1 284 ? 16.329 8.565 -3.859 1.00 91.06 284 LEU A O 1
ATOM 2105 N N . LEU A 1 285 ? 17.837 7.566 -2.537 1.00 92.00 285 LEU A N 1
ATOM 2106 C CA . LEU A 1 285 ? 17.579 6.207 -3.017 1.00 92.00 285 LEU A CA 1
ATOM 2107 C C . LEU A 1 285 ? 16.339 5.558 -2.383 1.00 92.00 285 LEU A C 1
ATOM 2109 O O . LEU A 1 285 ? 16.002 4.438 -2.756 1.00 92.00 285 LEU A O 1
ATOM 2113 N N . GLY A 1 286 ? 15.671 6.211 -1.427 1.00 89.88 286 GLY A N 1
ATOM 2114 C CA . GLY A 1 286 ? 14.540 5.627 -0.703 1.00 89.88 286 GLY A CA 1
ATOM 2115 C C . GLY A 1 286 ? 14.935 4.403 0.128 1.00 89.88 286 GLY A C 1
ATOM 2116 O O . GLY A 1 286 ? 14.213 3.406 0.127 1.00 89.88 286 GLY A O 1
ATOM 2117 N N . LEU A 1 287 ? 16.099 4.454 0.784 1.00 93.69 287 LEU A N 1
ATOM 2118 C CA . LEU A 1 287 ? 16.645 3.375 1.605 1.00 93.69 287 LEU A CA 1
ATOM 2119 C C . LEU A 1 287 ? 16.552 3.690 3.105 1.00 93.69 287 LEU A C 1
ATOM 2121 O O . LEU A 1 287 ? 17.131 4.657 3.597 1.00 93.69 287 LEU A O 1
ATOM 2125 N N . ASP A 1 288 ? 15.884 2.802 3.831 1.00 91.19 288 ASP A N 1
ATOM 2126 C CA . ASP A 1 288 ? 15.905 2.646 5.286 1.00 91.19 288 ASP A CA 1
ATOM 2127 C C . ASP A 1 288 ? 16.600 1.323 5.652 1.00 91.19 288 ASP A C 1
ATOM 2129 O O . ASP A 1 288 ? 16.183 0.256 5.195 1.00 91.19 288 ASP A O 1
ATOM 2133 N N . ASP A 1 289 ? 17.635 1.377 6.495 1.00 86.81 289 ASP A N 1
ATOM 2134 C CA . ASP A 1 289 ? 18.445 0.213 6.895 1.00 86.81 289 ASP A CA 1
ATOM 2135 C C . ASP A 1 289 ? 17.636 -0.883 7.617 1.00 86.81 289 ASP A C 1
ATOM 2137 O O . ASP A 1 289 ? 18.081 -2.026 7.722 1.00 86.81 289 ASP A O 1
ATOM 2141 N N . SER A 1 290 ? 16.456 -0.551 8.147 1.00 89.69 290 SER A N 1
ATOM 2142 C CA . SER A 1 290 ? 15.569 -1.506 8.817 1.00 89.69 290 SER A CA 1
ATOM 2143 C C . SER A 1 290 ? 14.675 -2.291 7.851 1.00 89.69 290 SER A C 1
ATOM 2145 O O . SER A 1 290 ? 14.000 -3.238 8.266 1.00 89.69 290 SER A O 1
ATOM 2147 N N . LEU A 1 291 ? 14.660 -1.938 6.564 1.00 93.50 291 LEU A N 1
ATOM 2148 C CA . LEU A 1 291 ? 13.765 -2.503 5.558 1.00 93.50 291 LEU A CA 1
ATOM 2149 C C . LEU A 1 291 ? 14.546 -3.227 4.454 1.00 93.50 291 LEU A C 1
ATOM 2151 O O . LEU A 1 291 ? 15.678 -2.888 4.123 1.00 93.50 291 LEU A O 1
ATOM 2155 N N . GLY A 1 292 ? 13.919 -4.243 3.865 1.00 95.25 292 GLY A N 1
ATOM 2156 C CA . GLY A 1 292 ? 14.430 -4.902 2.667 1.00 95.25 292 GLY A CA 1
ATOM 2157 C C . GLY A 1 292 ? 14.112 -4.117 1.404 1.00 95.25 292 GLY A C 1
ATOM 2158 O O . GLY A 1 292 ? 13.431 -3.094 1.443 1.00 95.25 292 GLY A O 1
ATOM 2159 N N . VAL A 1 293 ? 14.552 -4.643 0.268 1.00 96.12 293 VAL A N 1
ATOM 2160 C CA . VAL A 1 293 ? 14.206 -4.116 -1.057 1.00 96.12 293 VAL A CA 1
ATOM 2161 C C . VAL A 1 293 ? 13.310 -5.096 -1.804 1.00 96.12 293 VAL A C 1
ATOM 2163 O O . VAL A 1 293 ? 13.264 -6.290 -1.496 1.00 96.12 293 VAL A O 1
ATOM 2166 N N . SER A 1 294 ? 12.567 -4.581 -2.773 1.00 95.56 294 SER A N 1
ATOM 2167 C CA . SER A 1 294 ? 11.832 -5.405 -3.724 1.00 95.56 294 SER A CA 1
ATOM 2168 C C . SER A 1 294 ? 12.764 -5.895 -4.834 1.00 95.56 294 SER A C 1
ATOM 2170 O O . SER A 1 294 ? 13.883 -5.412 -4.981 1.00 95.56 294 SER A O 1
ATOM 2172 N N . ILE A 1 295 ? 12.294 -6.848 -5.632 1.00 96.31 295 ILE A N 1
ATOM 2173 C CA . ILE A 1 295 ? 12.963 -7.275 -6.863 1.00 96.31 295 ILE A CA 1
ATOM 2174 C C . ILE A 1 295 ? 12.380 -6.551 -8.067 1.00 96.31 295 ILE A C 1
ATOM 2176 O O . ILE A 1 295 ? 11.159 -6.437 -8.195 1.00 96.31 295 ILE A O 1
ATOM 2180 N N . ASP A 1 296 ? 13.256 -6.080 -8.951 1.00 96.12 296 ASP A N 1
ATOM 2181 C CA . ASP A 1 296 ? 12.857 -5.547 -10.247 1.00 96.12 296 ASP A CA 1
ATOM 2182 C C . ASP A 1 296 ? 12.610 -6.707 -11.219 1.00 96.12 296 ASP A C 1
ATOM 2184 O O . ASP A 1 296 ? 13.534 -7.285 -11.798 1.00 96.12 296 ASP A O 1
ATOM 2188 N N . VAL A 1 297 ? 11.339 -7.089 -11.360 1.00 96.44 297 VAL A N 1
ATOM 2189 C CA . VAL A 1 297 ? 10.934 -8.174 -12.266 1.00 96.44 297 VAL A CA 1
ATOM 2190 C C . VAL A 1 297 ? 10.869 -7.754 -13.722 1.00 96.44 297 VAL A C 1
ATOM 2192 O O . VAL A 1 297 ? 10.951 -8.608 -14.602 1.00 96.44 297 VAL A O 1
ATOM 2195 N N . GLU A 1 298 ? 10.718 -6.461 -13.991 1.00 93.94 298 GLU A N 1
ATOM 2196 C CA . GLU A 1 298 ? 10.668 -5.953 -15.358 1.00 93.94 298 GLU A CA 1
ATOM 2197 C C . GLU A 1 298 ? 12.063 -5.751 -15.932 1.00 93.94 298 GLU A C 1
ATOM 2199 O O . GLU A 1 298 ? 12.250 -5.869 -17.150 1.00 93.94 298 GLU A O 1
ATOM 2204 N N . ASN A 1 299 ? 13.021 -5.454 -15.044 1.00 93.44 299 ASN A N 1
ATOM 2205 C CA . ASN A 1 299 ? 14.400 -5.124 -15.363 1.00 93.44 299 ASN A CA 1
ATOM 2206 C C . ASN A 1 299 ? 14.445 -4.199 -16.579 1.00 93.44 299 ASN A C 1
ATOM 2208 O O . ASN A 1 299 ? 15.101 -4.496 -17.577 1.00 93.44 299 ASN A O 1
ATOM 2212 N N . PHE A 1 300 ? 13.624 -3.143 -16.556 1.00 90.69 300 PHE A N 1
ATOM 2213 C CA . PHE A 1 300 ? 13.566 -2.213 -17.673 1.00 90.69 300 PHE A CA 1
ATOM 2214 C C . PHE A 1 300 ? 14.925 -1.543 -17.800 1.00 90.69 300 PHE A C 1
ATOM 2216 O O . PHE A 1 300 ? 15.534 -1.660 -18.840 1.00 90.69 300 PHE A O 1
ATOM 2223 N N . SER A 1 301 ? 15.487 -0.993 -16.731 1.00 89.69 301 SER A N 1
ATOM 2224 C CA . SER A 1 301 ? 16.777 -0.304 -16.804 1.00 89.69 301 SER A CA 1
ATOM 2225 C C . SER A 1 301 ? 17.963 -1.149 -17.276 1.00 89.69 301 SER A C 1
ATOM 2227 O O . SER A 1 301 ? 18.973 -0.571 -17.665 1.00 89.69 301 SER A O 1
ATOM 2229 N N . GLU A 1 302 ? 17.897 -2.484 -17.199 1.00 88.62 302 GLU A N 1
ATOM 2230 C CA . GLU A 1 302 ? 19.023 -3.380 -17.503 1.00 88.62 302 GLU A CA 1
ATOM 2231 C C . GLU A 1 302 ? 20.295 -2.999 -16.714 1.00 88.62 302 GLU A C 1
ATOM 2233 O O . GLU A 1 302 ? 21.413 -3.102 -17.215 1.00 88.62 302 GLU A O 1
ATOM 2238 N N . GLY A 1 303 ? 20.110 -2.519 -15.476 1.00 88.75 303 GLY A N 1
ATOM 2239 C CA . GLY A 1 303 ? 21.190 -2.059 -14.595 1.00 88.75 303 GLY A CA 1
ATOM 2240 C C . GLY A 1 303 ? 21.708 -0.644 -14.884 1.00 88.75 303 GLY A C 1
ATOM 2241 O O . GLY A 1 303 ? 22.664 -0.217 -14.251 1.00 88.75 303 GLY A O 1
ATOM 2242 N N . GLN A 1 304 ? 21.093 0.108 -15.805 1.00 86.75 304 GLN A N 1
ATOM 2243 C CA . GLN A 1 304 ? 21.487 1.487 -16.160 1.00 86.75 304 GLN A CA 1
ATOM 2244 C C . GLN A 1 304 ? 20.778 2.574 -15.332 1.00 86.75 304 GLN A C 1
ATOM 2246 O O . GLN A 1 304 ? 20.815 3.758 -15.677 1.00 86.75 304 GLN A O 1
ATOM 2251 N N . ASP A 1 305 ? 20.073 2.173 -14.277 1.00 90.50 305 ASP A N 1
ATOM 2252 C CA . ASP A 1 305 ? 19.464 3.086 -13.314 1.00 90.50 305 ASP A CA 1
ATOM 2253 C C . ASP A 1 305 ? 20.419 3.393 -12.156 1.00 90.50 305 ASP A C 1
ATOM 2255 O O . ASP A 1 305 ? 21.505 2.832 -12.041 1.00 90.50 305 ASP A O 1
ATOM 2259 N N . ILE A 1 306 ? 19.988 4.288 -11.270 1.00 92.00 306 ILE A N 1
ATOM 2260 C CA . ILE A 1 306 ? 20.772 4.745 -10.117 1.00 92.00 306 ILE A CA 1
ATOM 2261 C C . ILE A 1 306 ? 21.008 3.671 -9.041 1.00 92.00 306 ILE A C 1
ATOM 2263 O O . ILE A 1 306 ? 21.712 3.940 -8.069 1.00 92.00 306 ILE A O 1
ATOM 2267 N N . TRP A 1 307 ? 20.398 2.488 -9.162 1.00 93.00 307 TRP A N 1
ATOM 2268 C CA . TRP A 1 307 ? 20.614 1.372 -8.236 1.00 93.00 307 TRP A CA 1
ATOM 2269 C C . TRP A 1 307 ? 21.615 0.356 -8.784 1.00 93.00 307 TRP A C 1
ATOM 2271 O O . TRP A 1 307 ? 22.184 -0.403 -8.000 1.00 93.00 307 TRP A O 1
ATOM 2281 N N . GLU A 1 308 ? 21.859 0.352 -10.096 1.00 91.31 308 GLU A N 1
ATOM 2282 C CA . GLU A 1 308 ? 22.827 -0.522 -10.762 1.00 91.31 308 GLU A CA 1
ATOM 2283 C C . GLU A 1 308 ? 22.574 -2.009 -10.412 1.00 91.31 308 GLU A C 1
ATOM 2285 O O . GLU A 1 308 ? 21.430 -2.484 -10.469 1.00 91.31 308 GLU A O 1
ATOM 2290 N N . ASP A 1 309 ? 23.624 -2.735 -10.013 1.00 93.12 309 ASP A N 1
ATOM 2291 C CA . ASP A 1 309 ? 23.588 -4.142 -9.591 1.00 93.12 309 ASP A CA 1
ATOM 2292 C C . ASP A 1 309 ? 23.258 -4.323 -8.095 1.00 93.12 309 ASP A C 1
ATOM 2294 O O . ASP A 1 309 ? 23.265 -5.441 -7.576 1.00 93.12 309 ASP A O 1
ATOM 2298 N N . ASN A 1 310 ? 22.954 -3.240 -7.369 1.00 95.31 310 ASN A N 1
ATOM 2299 C CA . ASN A 1 310 ? 22.706 -3.320 -5.927 1.00 95.31 310 ASN A CA 1
ATOM 2300 C C . ASN A 1 310 ? 21.342 -3.904 -5.556 1.00 95.31 310 ASN A C 1
ATOM 2302 O O . ASN A 1 310 ? 21.087 -4.177 -4.380 1.00 95.31 310 ASN A O 1
ATOM 2306 N N . ILE A 1 311 ? 20.451 -4.052 -6.530 1.00 95.81 311 ILE A N 1
ATOM 2307 C CA . ILE A 1 311 ? 19.109 -4.591 -6.335 1.00 95.81 311 ILE A CA 1
ATOM 2308 C C . ILE A 1 311 ? 18.959 -5.893 -7.120 1.00 95.81 311 ILE A C 1
ATOM 2310 O O . ILE A 1 311 ? 19.544 -6.043 -8.194 1.00 95.81 311 ILE A O 1
ATOM 2314 N N . PRO A 1 312 ? 18.172 -6.857 -6.620 1.00 96.38 312 PRO A N 1
ATOM 2315 C CA . PRO A 1 312 ? 17.906 -8.067 -7.377 1.00 96.38 312 PRO A CA 1
ATOM 2316 C C . PRO A 1 312 ? 17.048 -7.740 -8.601 1.00 96.38 312 PRO A C 1
ATOM 2318 O O . PRO A 1 312 ? 16.102 -6.948 -8.534 1.00 96.38 312 PRO A O 1
ATOM 2321 N N . ARG A 1 313 ? 17.357 -8.410 -9.709 1.00 96.31 313 ARG A N 1
ATOM 2322 C CA . ARG A 1 313 ? 16.665 -8.268 -10.991 1.00 96.31 313 ARG A CA 1
ATOM 2323 C C . ARG A 1 313 ? 16.313 -9.641 -11.530 1.00 96.31 313 ARG A C 1
ATOM 2325 O O . ARG A 1 313 ? 17.094 -10.583 -11.398 1.00 96.31 313 ARG A O 1
ATOM 2332 N N . LEU A 1 314 ? 15.127 -9.765 -12.111 1.00 97.00 314 LEU A N 1
ATOM 2333 C CA . LEU A 1 314 ? 14.716 -11.010 -12.746 1.00 97.00 314 LEU A CA 1
ATOM 2334 C C . LEU A 1 314 ? 15.369 -11.140 -14.130 1.00 97.00 314 LEU A C 1
ATOM 2336 O O . LEU A 1 314 ? 15.271 -10.231 -14.955 1.00 97.00 314 LEU A O 1
ATOM 2340 N N . ASP A 1 315 ? 15.990 -12.291 -14.387 1.00 94.06 315 ASP A N 1
ATOM 2341 C CA . ASP A 1 315 ? 16.570 -12.657 -15.683 1.00 94.06 315 ASP A CA 1
ATOM 2342 C C . ASP A 1 315 ? 16.114 -14.079 -16.086 1.00 94.06 315 ASP A C 1
ATOM 2344 O O . ASP A 1 315 ? 16.321 -15.022 -15.314 1.00 94.06 315 ASP A O 1
ATOM 2348 N N . PRO A 1 316 ? 15.456 -14.267 -17.249 1.00 94.62 316 PRO A N 1
ATOM 2349 C CA . PRO A 1 316 ? 15.006 -13.221 -18.175 1.00 94.62 316 PRO A CA 1
ATOM 2350 C C . PRO A 1 316 ? 13.935 -12.311 -17.549 1.00 94.62 316 PRO A C 1
ATOM 2352 O O . PRO A 1 316 ? 13.231 -12.749 -16.639 1.00 94.62 316 PRO A O 1
ATOM 2355 N N . PRO A 1 317 ? 13.765 -11.066 -18.026 1.00 94.56 317 PRO A N 1
ATOM 2356 C CA . PRO A 1 317 ? 12.783 -10.130 -17.481 1.00 94.56 317 PRO A CA 1
ATOM 2357 C C . PRO A 1 317 ? 11.337 -10.514 -17.814 1.00 94.56 317 PRO A C 1
ATOM 2359 O O . PRO A 1 317 ? 11.072 -11.164 -18.831 1.00 94.56 317 PRO A O 1
ATOM 2362 N N . LEU A 1 318 ? 10.396 -10.074 -16.972 1.00 93.69 318 LEU A N 1
ATOM 2363 C CA . LEU A 1 318 ? 8.992 -10.480 -17.013 1.00 93.69 318 LEU A CA 1
ATOM 2364 C C . LEU A 1 318 ? 8.241 -9.917 -18.232 1.00 93.69 318 LEU A C 1
ATOM 2366 O O . LEU A 1 318 ? 7.762 -10.710 -19.049 1.00 93.69 318 LEU A O 1
ATOM 2370 N N . ARG A 1 319 ? 8.163 -8.583 -18.375 1.00 91.12 319 ARG A N 1
ATOM 2371 C CA . ARG A 1 319 ? 7.699 -7.832 -19.561 1.00 91.12 319 ARG A CA 1
ATOM 2372 C C . ARG A 1 319 ? 6.458 -8.447 -20.221 1.00 91.12 319 ARG A C 1
ATOM 2374 O O . ARG A 1 319 ? 6.467 -8.778 -21.412 1.00 91.12 319 ARG A O 1
ATOM 2381 N N . ILE A 1 320 ? 5.403 -8.667 -19.431 1.00 91.62 320 ILE A N 1
ATOM 2382 C CA . ILE A 1 320 ? 4.250 -9.480 -19.843 1.00 91.62 320 ILE A CA 1
ATOM 2383 C C . ILE A 1 320 ? 3.459 -8.774 -20.934 1.00 91.62 320 ILE A C 1
ATOM 2385 O O . ILE A 1 320 ? 2.849 -7.734 -20.698 1.00 91.62 320 ILE A O 1
ATOM 2389 N N . SER A 1 321 ? 3.390 -9.382 -22.114 1.00 89.44 321 SER A N 1
ATOM 2390 C CA . SER A 1 321 ? 2.494 -8.913 -23.163 1.00 89.44 321 SER A CA 1
ATOM 2391 C C . SER A 1 321 ? 1.991 -10.050 -24.043 1.00 89.44 321 SER A C 1
ATOM 2393 O O . SER A 1 321 ? 2.727 -10.989 -24.348 1.00 89.44 321 SER A O 1
ATOM 2395 N N . THR A 1 322 ? 0.738 -9.948 -24.470 1.00 86.12 322 THR A N 1
ATOM 2396 C CA . THR A 1 322 ? 0.019 -10.994 -25.197 1.00 86.12 322 THR A CA 1
ATOM 2397 C C . THR A 1 322 ? -0.960 -10.388 -26.199 1.00 86.12 322 THR A C 1
ATOM 2399 O O . THR A 1 322 ? -1.451 -9.277 -26.019 1.00 86.12 322 THR A O 1
ATOM 2402 N N . THR A 1 323 ? -1.236 -11.124 -27.268 1.00 84.12 323 THR A N 1
ATO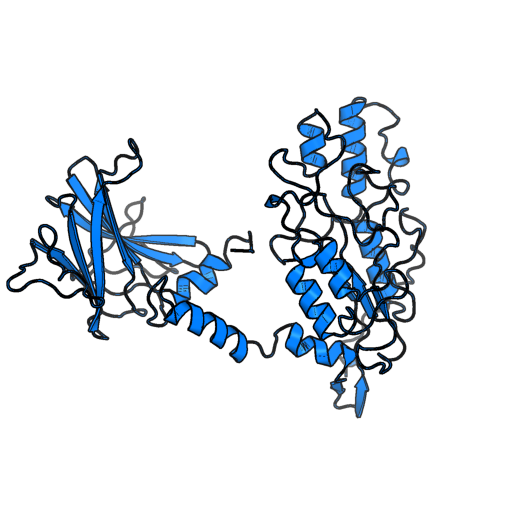M 2403 C CA . THR A 1 323 ? -2.330 -10.843 -28.212 1.00 84.12 323 THR A CA 1
ATOM 2404 C C . THR A 1 323 ? -3.528 -11.760 -27.972 1.00 84.12 323 THR A C 1
ATOM 2406 O O . THR A 1 323 ? -4.497 -11.710 -28.721 1.00 84.12 323 THR A O 1
ATOM 2409 N N . GLU A 1 324 ? -3.449 -12.623 -26.960 1.00 80.31 324 GLU A N 1
ATOM 2410 C CA . GLU A 1 324 ? -4.439 -13.644 -26.626 1.00 80.31 324 GLU A CA 1
ATOM 2411 C C . GLU A 1 324 ? -4.791 -13.588 -25.135 1.00 80.31 324 GLU A C 1
ATOM 2413 O O . GLU A 1 324 ? -3.941 -13.259 -24.302 1.00 80.31 324 GLU A O 1
ATOM 2418 N N . ASP A 1 325 ? -6.043 -13.895 -24.800 1.00 73.56 325 ASP A N 1
ATOM 2419 C CA . ASP A 1 325 ? -6.493 -14.069 -23.422 1.00 73.56 325 ASP A CA 1
ATOM 2420 C C . ASP A 1 325 ? -6.031 -15.420 -22.840 1.00 73.56 325 ASP A C 1
ATOM 2422 O O . ASP A 1 325 ? -5.408 -16.247 -23.509 1.00 73.56 325 ASP A O 1
ATOM 2426 N N . MET A 1 326 ? -6.376 -15.683 -21.578 1.00 70.50 326 MET A N 1
ATOM 2427 C CA . MET A 1 326 ? -6.029 -16.939 -20.897 1.00 70.50 326 MET A CA 1
ATOM 2428 C C . MET A 1 326 ? -6.666 -18.203 -21.499 1.00 70.50 326 MET A C 1
ATOM 2430 O O . MET A 1 326 ? -6.296 -19.316 -21.125 1.00 70.50 326 MET A O 1
ATOM 2434 N N . TRP A 1 327 ? -7.653 -18.046 -22.381 1.00 73.62 327 TRP A N 1
ATOM 2435 C CA . TRP A 1 327 ? -8.332 -19.132 -23.081 1.00 73.62 327 TRP A CA 1
ATOM 2436 C C . TRP A 1 327 ? -7.785 -19.327 -24.502 1.00 73.62 327 TRP A C 1
ATOM 2438 O O . TRP A 1 327 ? -8.249 -20.222 -25.210 1.00 73.62 327 TRP A O 1
ATOM 2448 N N . GLY A 1 328 ? -6.802 -18.519 -24.914 1.00 75.19 328 GLY A N 1
ATOM 2449 C CA . GLY A 1 328 ? -6.234 -18.522 -26.261 1.00 75.19 328 GLY A CA 1
ATOM 2450 C C . GLY A 1 328 ? -7.101 -17.798 -27.294 1.00 75.19 328 GLY A C 1
ATOM 2451 O O . GLY A 1 328 ? -6.902 -17.985 -28.494 1.00 75.19 328 GLY A O 1
ATOM 2452 N N . ASN A 1 329 ? -8.086 -16.997 -26.869 1.00 73.50 329 ASN A N 1
ATOM 2453 C CA . ASN A 1 329 ? -8.850 -16.164 -27.794 1.00 73.50 329 ASN A CA 1
ATOM 2454 C C . ASN A 1 329 ? -8.058 -14.893 -28.120 1.00 73.50 329 ASN A C 1
ATOM 2456 O O . ASN A 1 329 ? -7.496 -14.288 -27.207 1.00 73.50 329 ASN A O 1
ATOM 2460 N N . PRO A 1 330 ? -8.058 -14.415 -29.376 1.00 73.38 330 PRO A N 1
ATOM 2461 C CA . PRO A 1 330 ? -7.446 -13.135 -29.715 1.00 73.38 330 PRO A CA 1
ATOM 2462 C C . PRO A 1 330 ? -8.072 -11.970 -28.933 1.00 73.38 330 PRO A C 1
ATOM 2464 O O . PRO A 1 330 ? -9.293 -11.826 -28.914 1.00 73.38 330 PRO A O 1
ATOM 2467 N N . LEU A 1 331 ? -7.241 -11.087 -28.373 1.00 69.38 331 LEU A N 1
ATOM 2468 C CA . LEU A 1 331 ? -7.652 -9.864 -27.661 1.00 69.38 331 LEU A CA 1
ATOM 2469 C C . LEU A 1 331 ? -8.082 -8.716 -28.593 1.00 69.38 331 LEU A C 1
ATOM 2471 O O . LEU A 1 331 ? -8.347 -7.609 -28.137 1.00 69.38 331 LEU A O 1
ATOM 2475 N N . GLY A 1 332 ? -8.172 -8.971 -29.900 1.00 67.31 332 GLY A N 1
ATOM 2476 C CA . GLY A 1 332 ? -8.417 -7.963 -30.929 1.00 67.31 332 GLY A CA 1
ATOM 2477 C C . GLY A 1 332 ? -7.206 -7.791 -31.844 1.00 67.31 332 GLY A C 1
ATOM 2478 O O . GLY A 1 332 ? -6.526 -8.763 -32.173 1.00 67.31 332 GLY A O 1
ATOM 2479 N N . THR A 1 333 ? -6.968 -6.561 -32.308 1.00 67.38 333 THR A N 1
ATOM 2480 C CA . THR A 1 333 ? -5.844 -6.220 -33.201 1.00 67.38 333 THR A CA 1
ATOM 2481 C C . THR A 1 333 ? -4.619 -5.666 -32.474 1.00 67.38 333 THR A C 1
ATOM 2483 O O . THR A 1 333 ? -3.572 -5.505 -33.109 1.00 67.38 333 THR A O 1
ATOM 2486 N N . GLY A 1 334 ? -4.735 -5.331 -31.188 1.00 75.00 334 GLY A N 1
ATOM 2487 C CA . GLY A 1 334 ? -3.630 -4.842 -30.374 1.00 75.00 334 GLY A CA 1
ATOM 2488 C C . GLY A 1 334 ? -3.035 -5.913 -29.461 1.00 75.00 334 GLY A C 1
ATOM 2489 O O . GLY A 1 334 ? -3.342 -7.105 -29.546 1.00 75.00 334 GLY A O 1
ATOM 2490 N N . ARG A 1 335 ? -2.095 -5.482 -28.625 1.00 84.88 335 ARG A N 1
ATOM 2491 C CA . ARG A 1 335 ? -1.363 -6.295 -27.659 1.00 84.88 335 ARG A CA 1
ATOM 2492 C C . ARG A 1 335 ? -1.649 -5.746 -26.273 1.00 84.88 335 ARG A C 1
ATOM 2494 O O . ARG A 1 335 ? -1.337 -4.596 -26.000 1.00 84.88 335 ARG A O 1
ATOM 2501 N N . SER A 1 336 ? -2.144 -6.587 -25.378 1.00 87.69 336 SER A N 1
ATOM 2502 C CA . SER A 1 336 ? -2.345 -6.221 -23.978 1.00 87.69 336 SER A CA 1
ATOM 2503 C C . SER A 1 336 ? -1.170 -6.661 -23.115 1.00 87.69 336 SER A C 1
ATOM 2505 O O . SER A 1 336 ? -0.386 -7.534 -23.499 1.00 87.69 336 SER A O 1
ATOM 2507 N N . GLY A 1 337 ? -1.023 -6.059 -21.938 1.00 90.44 337 GLY A N 1
ATOM 2508 C CA . GLY A 1 337 ? 0.115 -6.320 -21.065 1.00 90.44 337 GLY A CA 1
ATOM 2509 C C . GLY A 1 337 ? -0.141 -6.043 -19.593 1.00 90.44 337 GLY A C 1
ATOM 2510 O O . GLY A 1 337 ? -1.125 -5.407 -19.208 1.00 90.44 337 GLY A O 1
ATOM 2511 N N . ALA A 1 338 ? 0.792 -6.511 -18.774 1.00 92.38 338 ALA A N 1
ATOM 2512 C CA . ALA A 1 338 ? 0.904 -6.128 -17.377 1.00 92.38 338 ALA A CA 1
ATOM 2513 C C . ALA A 1 338 ? 2.366 -5.810 -17.061 1.00 92.38 338 ALA A C 1
ATOM 2515 O O . ALA A 1 338 ? 3.246 -6.609 -17.382 1.00 92.38 338 ALA A O 1
ATOM 2516 N N . SER A 1 339 ? 2.615 -4.658 -16.437 1.00 92.88 339 SER A N 1
ATOM 2517 C CA . SER A 1 339 ? 3.942 -4.274 -15.965 1.00 92.88 339 SER A CA 1
ATOM 2518 C C . SER A 1 339 ? 3.966 -3.923 -14.489 1.00 92.88 339 SER A C 1
ATOM 2520 O O . SER A 1 339 ? 3.046 -3.302 -13.944 1.00 92.88 339 SER A O 1
ATOM 2522 N N . PHE A 1 340 ? 5.086 -4.276 -13.868 1.00 94.56 340 PHE A N 1
ATOM 2523 C CA . PHE A 1 340 ? 5.370 -4.036 -12.463 1.00 94.56 340 PHE A CA 1
ATOM 2524 C C . PHE A 1 340 ? 6.572 -3.100 -12.278 1.00 94.56 340 PHE A C 1
ATOM 2526 O O . PHE A 1 340 ? 7.606 -3.527 -11.756 1.00 94.56 340 PHE A O 1
ATOM 2533 N N . PRO A 1 341 ? 6.487 -1.832 -12.738 1.00 93.88 341 PRO A N 1
ATOM 2534 C CA . PRO A 1 341 ? 7.636 -0.938 -12.772 1.00 93.88 341 PRO A CA 1
ATOM 2535 C C . PRO A 1 341 ? 8.266 -0.755 -11.392 1.00 93.88 341 PRO A C 1
ATOM 2537 O O . PRO A 1 341 ? 7.584 -0.601 -10.372 1.00 93.88 341 PRO A O 1
ATOM 2540 N N . TYR A 1 342 ? 9.593 -0.751 -11.393 1.00 93.50 342 TYR A N 1
ATOM 2541 C CA . TYR A 1 342 ? 10.416 -0.551 -10.217 1.00 93.50 342 TYR A CA 1
ATOM 2542 C C . TYR A 1 342 ? 10.814 0.923 -10.115 1.00 93.50 342 TYR A C 1
ATOM 2544 O O . TYR A 1 342 ? 11.569 1.432 -10.942 1.00 93.50 342 TYR A O 1
ATOM 2552 N N . ALA A 1 343 ? 10.240 1.629 -9.139 1.00 90.75 343 ALA A N 1
ATOM 2553 C CA . ALA A 1 343 ? 10.408 3.076 -9.001 1.00 90.75 343 ALA A CA 1
ATOM 2554 C C . ALA A 1 343 ? 11.430 3.468 -7.933 1.00 90.75 343 ALA A C 1
ATOM 2556 O O . ALA A 1 343 ? 12.230 4.358 -8.184 1.00 90.75 343 ALA A O 1
ATOM 2557 N N . ILE A 1 344 ? 11.403 2.805 -6.773 1.00 92.44 344 ILE A N 1
ATOM 2558 C CA . ILE A 1 344 ? 12.421 2.888 -5.718 1.00 92.44 344 ILE A CA 1
ATOM 2559 C C . ILE A 1 344 ? 12.523 1.530 -5.012 1.00 92.44 344 ILE A C 1
ATOM 2561 O O . ILE A 1 344 ? 11.539 0.780 -5.001 1.00 92.44 344 ILE A O 1
ATOM 2565 N N . PRO A 1 345 ? 13.650 1.210 -4.355 1.00 94.06 345 PRO A N 1
ATOM 2566 C CA . PRO A 1 345 ? 13.891 -0.130 -3.847 1.00 94.06 345 PRO A CA 1
ATOM 2567 C C . PRO A 1 345 ? 12.921 -0.609 -2.781 1.00 94.06 345 PRO A C 1
ATOM 2569 O O . PRO A 1 345 ? 12.532 -1.776 -2.759 1.00 94.06 345 PRO A O 1
ATOM 2572 N N . GLN A 1 346 ? 12.484 0.296 -1.916 1.00 93.31 346 GLN A N 1
ATOM 2573 C CA . GLN A 1 346 ? 11.584 -0.031 -0.815 1.00 93.31 346 GLN A CA 1
ATOM 2574 C C . GLN A 1 346 ? 10.105 0.160 -1.166 1.00 93.31 346 GLN A C 1
ATOM 2576 O O . GLN A 1 346 ? 9.258 -0.046 -0.299 1.00 93.31 346 GLN A O 1
ATOM 2581 N N . GLY A 1 347 ? 9.803 0.476 -2.430 1.00 91.38 347 GLY A N 1
ATOM 2582 C CA . GLY A 1 347 ? 8.451 0.641 -2.948 1.00 91.38 347 GLY A CA 1
ATOM 2583 C C . GLY A 1 347 ? 7.896 2.060 -2.855 1.00 91.38 347 GLY A C 1
ATOM 2584 O O . GLY A 1 347 ? 8.151 2.779 -1.893 1.00 91.38 347 GLY A O 1
ATOM 2585 N N . GLN A 1 348 ? 7.109 2.460 -3.857 1.00 88.12 348 GLN A N 1
ATOM 2586 C CA . GLN A 1 348 ? 6.485 3.784 -3.945 1.00 88.12 348 GLN A CA 1
ATOM 2587 C C . GLN A 1 348 ? 5.073 3.690 -4.523 1.00 88.12 348 GLN A C 1
ATOM 2589 O O . GLN A 1 348 ? 4.775 2.831 -5.356 1.00 88.12 348 GLN A O 1
ATOM 2594 N N . HIS A 1 349 ? 4.210 4.608 -4.080 1.00 88.62 349 HIS A N 1
ATOM 2595 C CA . HIS A 1 349 ? 2.917 4.818 -4.712 1.00 88.62 349 HIS A 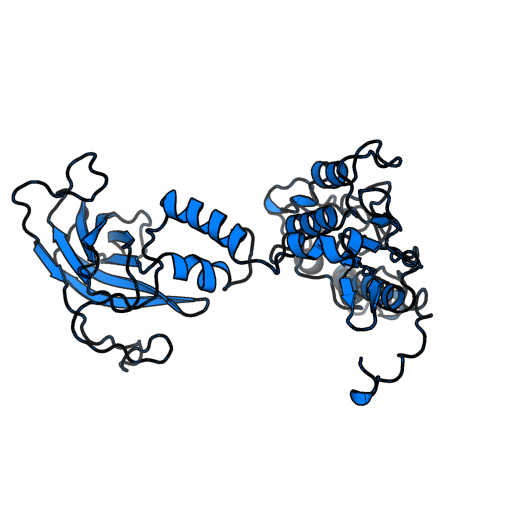CA 1
ATOM 2596 C C . HIS A 1 349 ? 3.067 5.568 -6.034 1.00 88.62 349 HIS A C 1
ATOM 2598 O O . HIS A 1 349 ? 3.425 6.747 -6.038 1.00 88.62 349 HIS A O 1
ATOM 2604 N N . GLY A 1 350 ? 2.783 4.875 -7.137 1.00 86.81 350 GLY A N 1
ATOM 2605 C CA . GLY A 1 350 ? 3.083 5.366 -8.477 1.00 86.81 350 GLY A CA 1
ATOM 2606 C C . GLY A 1 350 ? 4.582 5.381 -8.784 1.00 86.81 350 GLY A C 1
ATOM 2607 O O . GLY A 1 350 ? 5.434 5.174 -7.917 1.00 86.81 350 GLY A O 1
ATOM 2608 N N . PHE A 1 351 ? 4.908 5.566 -10.061 1.00 87.31 351 PHE A N 1
ATOM 2609 C CA . PHE A 1 351 ? 6.289 5.702 -10.518 1.00 87.31 351 PHE A CA 1
ATOM 2610 C C . PHE A 1 351 ? 6.703 7.178 -10.501 1.00 87.31 351 PHE A C 1
ATOM 2612 O O . PHE A 1 351 ? 5.854 8.071 -10.455 1.00 87.31 351 PHE A O 1
ATOM 2619 N N . ALA A 1 352 ? 8.012 7.427 -10.511 1.00 87.50 352 ALA A N 1
ATOM 2620 C CA . ALA A 1 352 ? 8.565 8.776 -10.492 1.00 87.50 352 ALA A CA 1
ATOM 2621 C C . ALA A 1 352 ? 8.060 9.608 -11.685 1.00 87.50 352 ALA A C 1
ATOM 2623 O O . ALA A 1 352 ? 7.815 9.072 -12.766 1.00 87.50 352 ALA A O 1
ATOM 2624 N N . LEU A 1 353 ? 7.905 10.921 -11.508 1.00 88.81 353 LEU A N 1
ATOM 2625 C CA . LEU A 1 353 ? 7.561 11.801 -12.629 1.00 88.81 353 LEU A CA 1
ATOM 2626 C C . LEU A 1 353 ? 8.717 11.850 -13.646 1.00 88.81 353 LEU A C 1
ATOM 2628 O O . LEU A 1 353 ? 9.869 11.657 -13.252 1.00 88.81 353 LEU A O 1
ATOM 2632 N N . PRO A 1 354 ? 8.447 12.134 -14.935 1.00 87.62 354 PRO A N 1
ATOM 2633 C CA . PRO A 1 354 ? 9.500 12.234 -15.941 1.00 87.62 354 PRO A CA 1
ATOM 2634 C C . PRO A 1 354 ? 10.627 13.188 -15.519 1.00 87.62 354 PRO A C 1
ATOM 2636 O O . PRO A 1 354 ? 10.387 14.375 -15.301 1.00 87.62 354 PRO A O 1
ATOM 2639 N N . GLY A 1 355 ? 11.850 12.664 -15.413 1.00 87.38 355 GLY A N 1
ATOM 2640 C CA . GLY A 1 355 ? 13.056 13.416 -15.046 1.00 87.38 355 GLY A CA 1
ATOM 2641 C C . GLY A 1 355 ? 13.406 13.380 -13.558 1.00 87.38 355 GLY A C 1
ATOM 2642 O O . GLY A 1 355 ? 14.532 13.705 -13.198 1.00 87.38 355 GLY A O 1
ATOM 2643 N N . GLN A 1 356 ? 12.496 12.939 -12.690 1.00 90.44 356 GLN A N 1
ATOM 2644 C CA . GLN A 1 356 ? 12.728 12.938 -11.247 1.00 90.44 356 GLN A CA 1
ATOM 2645 C C . GLN A 1 356 ? 13.868 11.992 -10.831 1.00 90.44 356 GLN A C 1
ATOM 2647 O O . GLN A 1 356 ? 14.635 12.315 -9.928 1.00 90.44 356 GLN A O 1
ATOM 2652 N N . MET A 1 357 ? 14.012 10.841 -11.493 1.00 90.88 357 MET A N 1
ATOM 2653 C CA . MET A 1 357 ? 15.111 9.911 -11.209 1.00 90.88 357 MET A CA 1
ATOM 2654 C C . MET A 1 357 ? 16.444 10.454 -11.722 1.00 90.88 357 MET A C 1
ATOM 2656 O O . MET A 1 357 ? 17.478 10.281 -11.080 1.00 90.88 357 MET A O 1
ATOM 2660 N N . THR A 1 358 ? 16.406 11.163 -12.851 1.00 91.00 358 THR A N 1
ATOM 2661 C CA . THR A 1 358 ? 17.562 11.902 -13.369 1.00 91.00 358 THR A CA 1
ATOM 2662 C C . THR A 1 358 ? 18.019 12.973 -12.375 1.00 91.00 358 THR A C 1
ATOM 2664 O O . THR A 1 358 ? 19.214 13.092 -12.110 1.00 91.00 358 THR A O 1
ATOM 2667 N N . ASP A 1 359 ? 17.081 13.716 -11.782 1.00 92.62 359 ASP A N 1
ATOM 2668 C CA . ASP A 1 359 ? 17.386 14.719 -10.758 1.00 92.62 359 ASP A CA 1
ATOM 2669 C C . ASP A 1 359 ? 18.025 14.072 -9.519 1.00 92.62 359 ASP A C 1
ATOM 2671 O O . ASP A 1 359 ? 19.034 14.569 -9.016 1.00 92.62 359 ASP A O 1
ATOM 2675 N N . TRP A 1 360 ? 17.524 12.909 -9.078 1.00 94.25 360 TRP A N 1
ATOM 2676 C CA . TRP A 1 360 ? 18.162 12.140 -8.003 1.00 94.25 360 TRP A CA 1
ATOM 2677 C C . TRP A 1 360 ? 19.586 11.718 -8.360 1.00 94.25 360 TRP A C 1
ATOM 2679 O O . TRP A 1 360 ? 20.475 11.839 -7.523 1.00 94.25 360 TRP A O 1
ATOM 2689 N N . ALA A 1 361 ? 19.829 11.265 -9.591 1.00 93.25 361 ALA A N 1
ATOM 2690 C CA . ALA A 1 361 ? 21.166 10.893 -10.051 1.00 93.25 361 ALA A CA 1
ATOM 2691 C C . ALA A 1 361 ? 22.146 12.081 -9.978 1.00 93.25 361 ALA A C 1
ATOM 2693 O O . ALA A 1 361 ? 23.268 11.949 -9.482 1.00 93.25 361 ALA A O 1
ATOM 2694 N N . ILE A 1 362 ? 21.693 13.265 -10.403 1.00 94.31 362 ILE A N 1
ATOM 2695 C CA . ILE A 1 362 ? 22.456 14.515 -10.315 1.00 94.31 362 ILE A CA 1
ATOM 2696 C C . ILE A 1 362 ? 22.747 14.871 -8.852 1.00 94.31 362 ILE A C 1
ATOM 2698 O O . ILE A 1 362 ? 23.883 15.212 -8.516 1.00 94.31 362 ILE A O 1
ATOM 2702 N N . ASP A 1 363 ? 21.759 14.775 -7.965 1.00 95.50 363 ASP A N 1
ATOM 2703 C CA . ASP A 1 363 ? 21.939 15.106 -6.551 1.00 95.50 363 ASP A CA 1
ATOM 2704 C C . ASP A 1 363 ? 22.847 14.100 -5.826 1.00 95.50 363 ASP A C 1
ATOM 2706 O O . ASP A 1 363 ? 23.706 14.506 -5.043 1.00 95.50 363 ASP A O 1
ATOM 2710 N N . ILE A 1 364 ? 22.765 12.808 -6.162 1.00 94.75 364 ILE A N 1
ATOM 2711 C CA . ILE A 1 364 ? 23.707 11.780 -5.693 1.00 94.75 364 ILE A CA 1
ATOM 2712 C C . ILE A 1 364 ? 25.130 12.101 -6.173 1.00 94.75 364 ILE A C 1
ATOM 2714 O O . ILE A 1 364 ? 26.081 12.030 -5.387 1.00 94.75 364 ILE A O 1
ATOM 2718 N N . CYS A 1 365 ? 25.294 12.504 -7.437 1.00 95.44 365 CYS A N 1
ATOM 2719 C CA . CYS A 1 365 ? 26.585 12.928 -7.979 1.00 95.44 365 CYS A CA 1
ATOM 2720 C C . CYS A 1 365 ? 27.152 14.121 -7.197 1.00 95.44 365 CYS A C 1
ATOM 2722 O O . CYS A 1 365 ? 28.314 14.099 -6.781 1.00 95.44 365 CYS A O 1
ATOM 2724 N N . ARG A 1 366 ? 26.329 15.147 -6.951 1.00 95.81 366 ARG A N 1
ATOM 2725 C CA . ARG A 1 366 ? 26.715 16.355 -6.205 1.00 95.81 366 ARG A CA 1
ATOM 2726 C C . ARG A 1 366 ? 27.086 16.052 -4.761 1.00 95.81 366 ARG A C 1
ATOM 2728 O O . ARG A 1 366 ? 28.038 16.640 -4.257 1.00 95.81 366 ARG A O 1
ATOM 2735 N N . GLU A 1 367 ? 26.380 15.137 -4.110 1.00 95.12 367 GLU A N 1
ATOM 2736 C CA . GLU A 1 367 ? 26.708 14.696 -2.752 1.00 95.12 367 GLU A CA 1
ATOM 2737 C C . GLU A 1 367 ? 28.028 13.909 -2.721 1.00 95.12 367 GLU A C 1
ATOM 2739 O O . GLU A 1 367 ? 28.823 14.039 -1.792 1.00 95.12 367 GLU A O 1
ATOM 2744 N N . THR A 1 368 ? 28.308 13.136 -3.772 1.00 94.19 368 THR A N 1
ATOM 2745 C CA . THR A 1 368 ? 29.521 12.309 -3.871 1.00 94.19 368 THR A CA 1
ATOM 2746 C C . THR A 1 368 ? 30.767 13.130 -4.215 1.00 94.19 368 THR A C 1
ATOM 2748 O O . THR A 1 368 ? 31.859 12.844 -3.720 1.00 94.19 368 THR A O 1
ATOM 2751 N N . TYR A 1 369 ? 30.633 14.142 -5.074 1.00 95.00 369 TYR A N 1
ATOM 2752 C CA . TYR A 1 369 ? 31.775 14.839 -5.676 1.00 95.00 369 TYR A CA 1
ATOM 2753 C C . TYR A 1 369 ? 31.823 16.350 -5.415 1.00 95.00 369 TYR A C 1
ATOM 2755 O O . TYR A 1 369 ? 32.840 16.987 -5.689 1.00 95.00 369 TYR A O 1
ATOM 2763 N N . GLY A 1 370 ? 30.764 16.919 -4.840 1.00 94.19 370 GLY A N 1
ATOM 2764 C CA . GLY A 1 370 ? 30.601 18.347 -4.590 1.00 94.19 370 GLY A CA 1
ATOM 2765 C C . GLY A 1 370 ? 29.660 19.017 -5.595 1.00 94.19 370 GLY A C 1
ATOM 2766 O O . GLY A 1 370 ? 29.650 18.703 -6.783 1.00 94.19 370 GLY A O 1
ATOM 2767 N N . SER A 1 371 ? 28.889 20.003 -5.127 1.00 92.06 371 SER A N 1
ATOM 2768 C CA . SER A 1 371 ? 27.794 20.623 -5.895 1.00 92.06 371 SER A CA 1
ATOM 2769 C C . SER A 1 371 ? 28.209 21.351 -7.180 1.00 92.06 371 SER A C 1
ATOM 2771 O O . SER A 1 371 ? 27.352 21.615 -8.016 1.00 92.06 371 SER A O 1
ATOM 2773 N N . ASN A 1 372 ? 29.495 21.682 -7.329 1.00 92.25 372 ASN A N 1
ATOM 2774 C CA . ASN A 1 372 ? 30.044 22.412 -8.478 1.00 92.25 372 ASN A CA 1
ATOM 2775 C C . ASN A 1 372 ? 30.951 21.538 -9.362 1.00 92.25 372 ASN A C 1
ATOM 2777 O O . ASN A 1 372 ? 31.703 22.079 -10.174 1.00 92.25 372 ASN A O 1
ATOM 2781 N N . ASP A 1 373 ? 30.968 20.216 -9.164 1.00 94.50 373 ASP A N 1
ATOM 2782 C CA . ASP A 1 373 ? 31.753 19.329 -10.020 1.00 94.50 373 ASP A CA 1
ATOM 2783 C C . ASP A 1 373 ? 31.098 19.244 -11.415 1.00 94.50 373 ASP A C 1
ATOM 2785 O O . ASP A 1 373 ? 29.935 18.839 -11.500 1.00 94.50 373 ASP A O 1
ATOM 2789 N N . PRO A 1 374 ? 31.809 19.585 -12.512 1.00 92.62 374 PRO A N 1
ATOM 2790 C CA . PRO A 1 374 ? 31.241 19.588 -13.863 1.00 92.62 374 PRO A CA 1
ATOM 2791 C C . PRO A 1 374 ? 30.668 18.239 -14.311 1.00 92.62 374 PRO A C 1
ATOM 2793 O O . PRO A 1 374 ? 29.828 18.180 -15.205 1.00 92.62 374 PRO A O 1
ATOM 2796 N N . LYS A 1 375 ? 31.092 17.120 -13.706 1.00 93.88 375 LYS A N 1
ATOM 2797 C CA . LYS A 1 375 ? 30.514 15.806 -14.034 1.00 93.88 375 LYS A CA 1
ATOM 2798 C C . LYS A 1 375 ? 29.067 15.650 -13.541 1.00 93.88 375 LYS A C 1
ATOM 2800 O O . LYS A 1 375 ? 28.376 14.730 -13.969 1.00 93.88 375 LYS A O 1
ATOM 2805 N N . CYS A 1 376 ? 28.625 16.518 -12.634 1.00 93.94 376 CYS A N 1
ATOM 2806 C CA . CYS A 1 376 ? 27.264 16.558 -12.109 1.00 93.94 376 CYS A CA 1
ATOM 2807 C C . CYS A 1 376 ? 26.396 17.611 -12.817 1.00 93.94 376 CYS A C 1
ATOM 2809 O O . CYS A 1 376 ? 25.278 17.884 -12.376 1.00 93.94 376 CYS A O 1
ATOM 2811 N N . ASP A 1 377 ? 26.892 18.215 -13.901 1.00 92.38 377 ASP A N 1
ATOM 2812 C CA . ASP A 1 377 ? 26.095 19.096 -14.749 1.00 92.38 377 ASP A CA 1
ATOM 2813 C C . ASP A 1 377 ? 24.966 18.307 -15.422 1.00 92.38 377 ASP A C 1
ATOM 2815 O O . ASP A 1 377 ? 25.143 17.156 -15.825 1.00 92.38 377 ASP A O 1
ATOM 2819 N N . ALA A 1 378 ? 23.799 18.935 -15.584 1.00 86.25 378 ALA A N 1
ATOM 2820 C CA . ALA A 1 378 ? 22.606 18.277 -16.118 1.00 86.25 378 ALA A CA 1
ATOM 2821 C C . ALA A 1 378 ? 22.851 17.614 -17.487 1.00 86.25 378 ALA A C 1
ATOM 2823 O O . ALA A 1 378 ? 22.373 16.509 -17.726 1.00 86.25 378 ALA A O 1
ATOM 2824 N N . ASP A 1 379 ? 23.668 18.219 -18.354 1.00 85.94 379 ASP A N 1
ATOM 2825 C CA . ASP A 1 379 ? 24.009 17.680 -19.679 1.00 85.94 379 ASP A CA 1
ATOM 2826 C C . ASP A 1 379 ? 24.768 16.337 -19.625 1.00 85.94 379 ASP A C 1
ATOM 2828 O O . ASP A 1 379 ? 24.841 15.607 -20.622 1.00 85.94 379 ASP A O 1
ATOM 2832 N N . ALA A 1 380 ? 25.354 15.989 -18.476 1.00 85.69 380 ALA A N 1
ATOM 2833 C CA . ALA A 1 380 ? 26.002 14.701 -18.255 1.00 85.69 380 ALA A CA 1
ATOM 2834 C C . ALA A 1 380 ? 25.002 13.572 -17.939 1.00 85.69 380 ALA A C 1
ATOM 2836 O O . ALA A 1 380 ? 25.335 12.413 -18.178 1.00 85.69 380 ALA A O 1
ATOM 2837 N N . TRP A 1 381 ? 23.784 13.902 -17.494 1.00 86.31 381 TRP A N 1
ATOM 2838 C CA . TRP A 1 381 ? 22.799 12.946 -16.965 1.00 86.31 381 TRP A CA 1
ATOM 2839 C C . TRP A 1 381 ? 21.481 12.933 -17.748 1.00 86.31 381 TRP A C 1
ATOM 2841 O O . TRP A 1 381 ? 20.937 11.865 -18.040 1.00 86.31 381 TRP A O 1
ATOM 2851 N N . VAL A 1 382 ? 20.977 14.109 -18.138 1.00 83.38 382 VAL A N 1
ATOM 2852 C CA . VAL A 1 382 ? 19.692 14.272 -18.828 1.00 83.38 382 VAL A CA 1
ATOM 2853 C C . VAL A 1 382 ? 19.702 13.525 -20.153 1.00 83.38 382 VAL A C 1
ATOM 2855 O O . VAL A 1 382 ? 20.456 13.844 -21.071 1.00 83.38 382 VAL A O 1
ATOM 2858 N N . GLY A 1 383 ? 18.822 12.527 -20.248 1.00 76.75 383 GLY A N 1
ATOM 2859 C CA . GLY A 1 383 ? 18.717 11.667 -21.420 1.00 76.75 383 GLY A CA 1
ATOM 2860 C C . GLY A 1 383 ? 19.927 10.758 -21.628 1.00 76.75 383 GLY A C 1
ATOM 2861 O O . GLY A 1 383 ? 20.171 10.386 -22.764 1.00 76.75 383 GLY A O 1
ATOM 2862 N N . LYS A 1 384 ? 20.689 10.445 -20.575 1.00 80.44 384 LYS A N 1
ATOM 2863 C CA . LYS A 1 384 ? 21.782 9.452 -20.578 1.00 80.44 384 LYS A CA 1
ATOM 2864 C C . LYS A 1 384 ? 21.646 8.415 -19.464 1.00 80.44 384 LYS A C 1
ATOM 2866 O O . LYS A 1 384 ? 22.269 7.365 -19.530 1.00 80.44 384 LYS A O 1
ATOM 2871 N N . THR A 1 385 ? 20.878 8.731 -18.425 1.00 84.56 385 THR A N 1
ATOM 2872 C CA . THR A 1 385 ? 20.559 7.830 -17.312 1.00 84.56 385 THR A CA 1
ATOM 2873 C C . THR A 1 385 ? 19.134 7.335 -17.463 1.00 84.56 385 THR A C 1
ATOM 2875 O O . THR A 1 385 ? 18.268 8.106 -17.880 1.00 84.56 385 THR A O 1
ATOM 2878 N N . TYR A 1 386 ? 18.891 6.071 -17.113 1.00 88.75 386 TYR A N 1
ATOM 2879 C CA . TYR A 1 386 ? 17.537 5.539 -17.087 1.00 88.75 386 TYR A CA 1
ATOM 2880 C C . TYR A 1 386 ? 16.652 6.344 -16.132 1.00 88.75 386 TYR A C 1
ATOM 2882 O O . TYR A 1 386 ? 17.018 6.602 -14.986 1.00 88.75 386 TYR A O 1
ATOM 2890 N N . ASP A 1 387 ? 15.456 6.689 -16.599 1.00 89.88 387 ASP A N 1
ATOM 2891 C CA . ASP A 1 387 ? 14.438 7.361 -15.806 1.00 89.88 387 ASP A CA 1
ATOM 2892 C C . ASP A 1 387 ? 13.098 6.654 -16.010 1.00 89.88 387 ASP A C 1
ATOM 2894 O O . ASP A 1 387 ? 12.514 6.680 -17.097 1.00 89.88 387 ASP A O 1
ATOM 2898 N N . VAL A 1 388 ? 12.605 6.005 -14.951 1.00 90.31 388 VAL A N 1
ATOM 2899 C CA . VAL A 1 388 ? 11.346 5.246 -15.007 1.00 90.31 388 VAL A CA 1
ATOM 2900 C C . VAL A 1 388 ? 10.156 6.128 -15.395 1.00 90.31 388 VAL A C 1
ATOM 2902 O O . VAL A 1 388 ? 9.238 5.655 -16.060 1.00 90.31 388 VAL A O 1
ATOM 2905 N N . GLY A 1 389 ? 10.168 7.411 -15.022 1.00 89.44 389 GLY A N 1
ATOM 2906 C CA . GLY A 1 389 ? 9.101 8.348 -15.350 1.00 89.44 389 GLY A CA 1
ATOM 2907 C C . GLY A 1 389 ? 9.037 8.626 -16.842 1.00 89.44 389 GLY A C 1
ATOM 2908 O O . GLY A 1 389 ? 7.971 8.508 -17.450 1.00 89.44 389 GLY A O 1
ATOM 2909 N N . TRP A 1 390 ? 10.188 8.918 -17.455 1.00 86.19 390 TRP A N 1
ATOM 2910 C CA . TRP A 1 390 ? 10.289 9.048 -18.909 1.00 86.19 390 TRP A CA 1
ATOM 2911 C C . TRP A 1 390 ? 9.922 7.747 -19.616 1.00 86.19 390 TRP A C 1
ATOM 2913 O O . TRP A 1 390 ? 9.124 7.774 -20.552 1.00 86.19 390 TRP A O 1
ATOM 2923 N N . PHE A 1 391 ? 10.453 6.613 -19.164 1.00 87.81 391 PHE A N 1
ATOM 2924 C CA . PHE A 1 391 ? 10.168 5.313 -19.766 1.00 87.81 391 PHE A CA 1
ATOM 2925 C C . PHE A 1 391 ? 8.662 5.005 -19.778 1.00 87.81 391 PHE A C 1
ATOM 2927 O O . PHE A 1 391 ? 8.096 4.659 -20.821 1.00 87.81 391 PHE A O 1
ATOM 2934 N N . MET A 1 392 ? 7.987 5.182 -18.638 1.00 88.56 392 MET A N 1
ATOM 2935 C CA . MET A 1 392 ? 6.555 4.909 -18.513 1.00 88.56 392 MET A CA 1
ATOM 2936 C C . MET A 1 392 ? 5.706 5.896 -19.320 1.00 88.56 392 MET A C 1
ATOM 2938 O O . MET A 1 392 ? 4.735 5.483 -19.953 1.00 88.56 392 MET A O 1
ATOM 2942 N N . PHE A 1 393 ? 6.088 7.177 -19.368 1.00 86.06 393 PHE A N 1
ATOM 2943 C CA . PHE A 1 393 ? 5.388 8.178 -20.176 1.00 86.06 393 PHE A CA 1
ATOM 2944 C C . PHE A 1 393 ? 5.411 7.825 -21.671 1.00 86.06 393 PHE A C 1
ATOM 2946 O O . PHE A 1 393 ? 4.367 7.835 -22.327 1.00 86.06 393 PHE A O 1
ATOM 2953 N N . HIS A 1 394 ? 6.574 7.437 -22.203 1.00 81.94 394 HIS A N 1
ATOM 2954 C CA . HIS A 1 394 ? 6.694 7.010 -23.599 1.00 81.94 394 HIS A CA 1
ATOM 2955 C C . HIS A 1 394 ? 5.987 5.679 -23.864 1.00 81.94 394 HIS A C 1
ATOM 2957 O O . HIS A 1 394 ? 5.315 5.543 -24.885 1.00 81.94 394 HIS A O 1
ATOM 2963 N N . THR A 1 395 ? 6.075 4.726 -22.931 1.00 84.75 395 THR A N 1
ATOM 2964 C CA . THR A 1 395 ? 5.341 3.452 -22.993 1.00 84.75 395 THR A CA 1
ATOM 2965 C C . THR A 1 395 ? 3.839 3.696 -23.151 1.00 84.75 395 THR A C 1
ATOM 2967 O O . THR A 1 395 ? 3.210 3.137 -24.048 1.00 84.75 395 THR A O 1
ATOM 2970 N N . PHE A 1 396 ? 3.262 4.589 -22.341 1.00 86.19 396 PHE A N 1
ATOM 2971 C CA . PHE A 1 396 ? 1.847 4.950 -22.431 1.00 86.19 396 PHE A CA 1
ATOM 2972 C C . PHE A 1 396 ? 1.501 5.685 -23.716 1.00 86.19 396 PHE A C 1
ATOM 2974 O O . PHE A 1 396 ? 0.534 5.316 -24.379 1.00 86.19 396 PHE A O 1
ATOM 2981 N N . GLY A 1 397 ? 2.294 6.686 -24.103 1.00 81.12 397 GLY A N 1
ATOM 2982 C CA . GLY A 1 397 ? 2.069 7.419 -25.349 1.00 81.12 397 GLY A CA 1
ATOM 2983 C C . GLY A 1 397 ? 2.085 6.499 -26.572 1.00 81.12 397 GLY A C 1
ATOM 2984 O O . GLY A 1 397 ? 1.216 6.599 -27.438 1.00 81.12 397 GLY A O 1
ATOM 2985 N N . ARG A 1 398 ? 3.029 5.554 -26.615 1.00 80.00 398 ARG A N 1
ATOM 2986 C CA . ARG A 1 398 ? 3.149 4.564 -27.689 1.00 80.00 398 ARG A CA 1
ATOM 2987 C C . ARG A 1 398 ? 1.983 3.583 -27.694 1.00 80.00 398 ARG A C 1
ATOM 2989 O O . ARG A 1 398 ? 1.381 3.385 -28.744 1.00 80.00 398 ARG A O 1
ATOM 2996 N N . PHE A 1 399 ? 1.633 3.036 -26.533 1.00 83.75 399 PHE A N 1
ATOM 2997 C CA . PHE A 1 399 ? 0.508 2.116 -26.383 1.00 83.75 399 PHE A CA 1
ATOM 2998 C C . PHE A 1 399 ? -0.823 2.753 -26.818 1.00 83.75 399 PHE A C 1
ATOM 3000 O O . PHE A 1 399 ? -1.571 2.158 -27.586 1.00 83.75 399 PHE A O 1
ATOM 3007 N N . LEU A 1 400 ? -1.087 3.995 -26.402 1.00 82.62 400 LEU A N 1
ATOM 3008 C CA . LEU A 1 400 ? -2.301 4.726 -26.782 1.00 82.62 400 LEU A CA 1
ATOM 3009 C C . LEU A 1 400 ? -2.334 5.098 -28.273 1.00 82.62 400 LEU A C 1
ATOM 3011 O O . LEU A 1 400 ? -3.412 5.191 -28.858 1.00 82.62 400 LEU A O 1
ATOM 3015 N N . LYS A 1 401 ? -1.169 5.329 -28.892 1.00 78.12 401 LYS A N 1
ATOM 3016 C CA . LYS A 1 401 ? -1.050 5.653 -30.321 1.00 78.12 401 LYS A CA 1
ATOM 3017 C C . LYS A 1 401 ? -1.194 4.415 -31.206 1.00 78.12 401 LYS A C 1
ATOM 3019 O O . LYS A 1 401 ? -1.856 4.483 -32.239 1.00 78.12 401 LYS A O 1
ATOM 3024 N N . ASN A 1 402 ? -0.526 3.324 -30.844 1.00 78.69 402 ASN A N 1
ATOM 3025 C CA . ASN A 1 402 ? -0.517 2.078 -31.599 1.00 78.69 402 ASN A CA 1
ATOM 3026 C C . ASN A 1 402 ? -0.453 0.871 -30.645 1.00 78.69 402 ASN A C 1
ATOM 3028 O O . ASN A 1 402 ? 0.639 0.374 -30.352 1.00 78.69 402 ASN A O 1
ATOM 3032 N N . PRO A 1 403 ? -1.606 0.366 -30.180 1.00 76.12 403 PRO A N 1
ATOM 3033 C CA . PRO A 1 403 ? -1.647 -0.732 -29.218 1.00 76.12 403 PRO A CA 1
ATOM 3034 C C . PRO A 1 403 ? -1.145 -2.062 -29.798 1.00 76.12 403 PRO A C 1
ATOM 3036 O O . PRO A 1 403 ? -0.891 -2.997 -29.048 1.00 76.12 403 PRO A O 1
ATOM 3039 N N . SER A 1 404 ? -0.965 -2.176 -31.119 1.00 76.81 404 SER A N 1
ATOM 3040 C CA . SER A 1 404 ? -0.391 -3.367 -31.761 1.00 76.81 404 SER A CA 1
ATOM 3041 C C . SER A 1 404 ? 1.127 -3.494 -31.565 1.00 76.81 404 SER A C 1
ATOM 3043 O O . SER A 1 404 ? 1.697 -4.549 -31.854 1.00 76.81 404 SER A O 1
ATOM 3045 N N . GLU A 1 405 ? 1.803 -2.449 -31.083 1.00 74.81 405 GLU A N 1
ATOM 3046 C CA . GLU A 1 405 ? 3.234 -2.484 -30.777 1.00 74.81 405 GLU A CA 1
ATOM 3047 C C . GLU A 1 405 ? 3.489 -3.014 -29.360 1.00 74.81 405 GLU A C 1
ATOM 3049 O O . GLU A 1 405 ? 2.685 -2.835 -28.449 1.00 74.81 405 GLU A O 1
ATOM 3054 N N . VAL A 1 406 ? 4.625 -3.695 -29.160 1.00 66.88 406 VAL A N 1
ATOM 3055 C CA . VAL A 1 406 ? 5.024 -4.147 -27.819 1.00 66.88 406 VAL A CA 1
ATOM 3056 C C . VAL A 1 406 ? 5.162 -2.916 -26.921 1.00 66.88 406 VAL A C 1
ATOM 3058 O O . VAL A 1 406 ? 5.965 -2.040 -27.250 1.00 66.88 406 VAL A O 1
ATOM 3061 N N . PRO A 1 407 ? 4.424 -2.833 -25.796 1.00 63.19 407 PRO A N 1
ATOM 3062 C CA . PRO A 1 407 ? 4.430 -1.631 -24.964 1.00 63.19 407 PRO A CA 1
ATOM 3063 C C . PRO A 1 407 ? 5.816 -1.366 -24.357 1.00 63.19 407 PRO A C 1
ATOM 3065 O O . PRO A 1 407 ? 6.184 -0.223 -24.118 1.00 63.19 407 PRO A O 1
ATOM 3068 N N . TYR A 1 408 ? 6.621 -2.412 -24.167 1.00 73.12 408 TYR A N 1
ATOM 3069 C CA . TYR A 1 408 ? 7.937 -2.343 -23.535 1.00 73.12 408 TYR A CA 1
ATOM 3070 C C . TYR A 1 408 ? 9.050 -2.279 -24.581 1.00 73.12 408 TYR A C 1
ATOM 3072 O O . TYR A 1 408 ? 9.698 -3.280 -24.896 1.00 73.12 408 TYR A O 1
ATOM 3080 N N . ALA A 1 409 ? 9.248 -1.105 -25.168 1.00 61.56 409 ALA A N 1
ATOM 3081 C CA . ALA A 1 409 ? 10.331 -0.907 -26.116 1.00 61.56 409 ALA A CA 1
ATOM 3082 C C . ALA A 1 409 ? 11.691 -0.871 -25.394 1.00 61.56 409 ALA A C 1
ATOM 3084 O O . ALA A 1 409 ? 11.929 -0.057 -24.504 1.00 61.56 409 ALA A O 1
ATOM 3085 N N . ILE A 1 410 ? 12.587 -1.776 -25.796 1.00 58.88 410 ILE A N 1
ATOM 3086 C CA . ILE A 1 410 ? 13.978 -1.826 -25.331 1.00 58.88 410 ILE A CA 1
ATOM 3087 C C . ILE A 1 410 ? 14.686 -0.555 -25.812 1.00 58.88 410 ILE A C 1
ATOM 3089 O O . ILE A 1 410 ? 14.617 -0.232 -26.999 1.00 58.88 410 ILE A O 1
ATOM 3093 N N . GLY A 1 411 ? 15.374 0.155 -24.915 1.00 56.34 411 GLY A N 1
ATOM 3094 C CA . GLY A 1 411 ? 16.176 1.325 -25.283 1.00 56.34 411 GLY A CA 1
ATOM 3095 C C . GLY A 1 411 ? 15.502 2.689 -25.108 1.00 56.34 411 GLY A C 1
ATOM 3096 O O . GLY A 1 411 ? 16.119 3.689 -25.463 1.00 56.34 411 GLY A O 1
ATOM 3097 N N . CYS A 1 412 ? 14.288 2.777 -24.548 1.00 61.00 412 CYS A N 1
ATOM 3098 C CA . CYS A 1 412 ? 13.644 4.064 -24.216 1.00 61.00 412 CYS A CA 1
ATOM 3099 C C . CYS A 1 412 ? 14.201 4.698 -22.920 1.00 61.00 412 CYS A C 1
ATOM 3101 O O . CYS A 1 412 ? 13.434 5.172 -22.080 1.00 61.00 412 CYS A O 1
ATOM 3103 N N . TRP A 1 413 ? 15.517 4.647 -22.702 1.00 62.56 413 TRP A N 1
ATOM 3104 C CA . TRP A 1 413 ? 16.157 5.163 -21.481 1.00 62.56 413 TRP A CA 1
ATOM 3105 C C . TRP A 1 413 ? 16.551 6.638 -21.608 1.00 62.56 413 TRP A C 1
ATOM 3107 O O . TRP A 1 413 ? 16.705 7.335 -20.612 1.00 62.56 413 TRP A O 1
ATOM 3117 N N . GLU A 1 414 ? 16.732 7.112 -22.839 1.00 57.75 414 GLU A N 1
ATOM 3118 C CA . GLU A 1 414 ? 17.174 8.468 -23.142 1.00 57.75 414 GLU A CA 1
ATOM 3119 C C . GLU A 1 414 ? 15.998 9.327 -23.636 1.00 57.75 414 GLU A C 1
ATOM 3121 O O . GLU A 1 414 ? 14.989 8.818 -24.118 1.00 57.75 414 GLU A O 1
ATOM 3126 N N . LYS A 1 415 ? 16.137 10.658 -23.590 1.00 57.59 415 LYS A N 1
ATOM 3127 C CA . LYS A 1 415 ? 15.073 11.591 -24.004 1.00 57.59 415 LYS A CA 1
ATOM 3128 C C . LYS A 1 415 ? 14.660 11.426 -25.470 1.00 57.59 415 LYS A C 1
ATOM 3130 O O . LYS A 1 415 ? 13.550 11.794 -25.806 1.00 57.59 415 LYS A O 1
ATOM 3135 N N . ASN A 1 416 ? 15.556 10.961 -26.341 1.00 58.12 416 ASN A N 1
ATOM 3136 C CA . ASN A 1 416 ? 15.366 10.901 -27.795 1.00 58.12 416 ASN A CA 1
ATOM 3137 C C . ASN A 1 416 ? 14.824 9.566 -28.346 1.00 58.12 416 ASN A C 1
ATOM 3139 O O . ASN A 1 416 ? 13.941 9.616 -29.207 1.00 58.12 416 ASN A O 1
ATOM 3143 N N . PRO A 1 417 ? 15.319 8.382 -27.938 1.00 57.91 417 PRO A N 1
ATOM 3144 C CA . PRO A 1 417 ? 14.681 7.128 -28.296 1.00 57.91 417 PRO A CA 1
ATOM 3145 C C . PRO A 1 417 ? 13.280 7.112 -27.685 1.00 57.91 417 PRO A C 1
ATOM 3147 O O . PRO A 1 417 ? 13.115 7.287 -26.484 1.00 57.91 417 PRO A O 1
ATOM 3150 N N . CYS A 1 418 ? 12.281 6.908 -28.548 1.00 61.19 418 CYS A N 1
ATOM 3151 C CA . CYS A 1 418 ? 10.845 6.879 -28.234 1.00 61.19 418 CYS A CA 1
ATOM 3152 C C . CYS A 1 418 ? 10.109 8.238 -28.282 1.00 61.19 418 CYS A C 1
ATOM 3154 O O . CYS A 1 418 ? 8.927 8.296 -27.956 1.00 61.19 418 CYS A O 1
ATOM 3156 N N . ASN A 1 419 ? 10.751 9.297 -28.806 1.00 61.28 419 ASN A N 1
ATOM 3157 C CA . ASN A 1 419 ? 10.110 10.582 -29.161 1.00 61.28 419 ASN A CA 1
ATOM 3158 C C . ASN A 1 419 ? 9.381 10.590 -30.520 1.00 61.28 419 ASN A C 1
ATOM 3160 O O . ASN A 1 419 ? 8.946 11.642 -30.983 1.00 61.28 419 ASN A O 1
ATOM 3164 N N . ASP A 1 420 ? 9.217 9.451 -31.189 1.00 62.16 420 ASP A N 1
ATOM 3165 C CA . ASP A 1 420 ? 8.444 9.332 -32.435 1.00 62.16 420 ASP A CA 1
ATOM 3166 C C . ASP A 1 420 ? 6.917 9.314 -32.200 1.00 62.16 420 ASP A C 1
ATOM 3168 O O . ASP A 1 420 ? 6.123 8.909 -33.061 1.00 62.16 420 ASP A O 1
ATOM 3172 N N . ILE A 1 421 ? 6.475 9.790 -31.033 1.00 58.03 421 ILE A N 1
ATOM 3173 C CA . ILE A 1 421 ? 5.070 10.056 -30.736 1.00 58.03 421 ILE A CA 1
ATOM 3174 C C . ILE A 1 421 ? 4.599 11.131 -31.726 1.00 58.03 421 ILE A C 1
ATOM 3176 O O . ILE A 1 421 ? 5.209 12.187 -31.864 1.00 58.03 421 ILE A O 1
ATOM 3180 N N . GLY A 1 422 ? 3.553 10.814 -32.497 1.00 58.16 422 GLY A N 1
ATOM 3181 C CA . GLY A 1 422 ? 3.021 11.739 -33.502 1.00 58.16 422 GLY A CA 1
ATOM 3182 C C . GLY A 1 422 ? 2.368 12.953 -32.842 1.00 58.16 422 GLY A C 1
ATOM 3183 O O . GLY A 1 422 ? 2.227 12.994 -31.621 1.00 58.16 422 GLY A O 1
ATOM 3184 N N . GLU A 1 423 ? 1.931 13.928 -33.639 1.00 58.81 423 GLU A N 1
ATOM 3185 C CA . GLU A 1 423 ? 1.123 15.028 -33.106 1.00 58.81 423 GLU A CA 1
ATOM 3186 C C . GLU A 1 423 ? -0.107 14.479 -32.370 1.00 58.81 423 GLU A C 1
ATOM 3188 O O . GLU A 1 423 ? -0.725 13.500 -32.803 1.00 58.81 423 GLU A O 1
ATOM 3193 N N . VAL A 1 424 ? -0.440 15.104 -31.236 1.00 55.22 424 VAL A N 1
ATOM 3194 C CA . VAL A 1 424 ? -1.656 14.784 -30.483 1.00 55.22 424 VAL A CA 1
ATOM 3195 C C . VAL A 1 424 ? -2.838 14.916 -31.449 1.00 55.22 424 VAL A C 1
ATOM 3197 O O . VAL A 1 424 ? -2.951 15.960 -32.098 1.00 55.22 424 VAL A O 1
ATOM 3200 N N . PRO A 1 425 ? -3.706 13.893 -31.579 1.00 58.69 425 PRO A N 1
ATOM 3201 C CA . PRO A 1 425 ? -4.889 14.007 -32.417 1.00 58.69 425 PRO A CA 1
ATOM 3202 C C . PRO A 1 425 ? -5.680 15.261 -32.032 1.00 58.69 425 PRO A C 1
ATOM 3204 O O . PRO A 1 425 ? -5.756 15.576 -30.838 1.00 58.69 425 PRO A O 1
ATOM 3207 N N . PRO A 1 426 ? -6.279 15.982 -32.995 1.00 74.25 426 PRO A N 1
ATOM 3208 C CA . PRO A 1 426 ? -7.134 17.106 -32.654 1.00 74.25 426 PRO A CA 1
ATOM 3209 C C . PRO A 1 426 ? -8.235 16.635 -31.687 1.00 74.25 426 PRO A C 1
ATOM 3211 O O . PRO A 1 426 ? -8.703 15.495 -31.809 1.00 74.25 426 PRO A O 1
ATOM 3214 N N . PRO A 1 427 ? -8.642 17.477 -30.718 1.00 68.94 427 PRO A N 1
ATOM 3215 C CA . PRO A 1 427 ? -9.777 17.177 -29.857 1.00 68.94 427 PRO A CA 1
ATOM 3216 C C . PRO A 1 427 ? -10.974 16.756 -30.710 1.00 68.94 427 PRO A C 1
ATOM 3218 O O . PRO A 1 427 ? -11.254 17.386 -31.730 1.00 68.94 427 PRO A O 1
ATOM 3221 N N . ARG A 1 428 ? -11.666 15.685 -30.315 1.00 69.12 428 ARG A N 1
ATOM 3222 C CA . ARG A 1 428 ? -12.951 15.355 -30.940 1.00 69.12 428 ARG A CA 1
ATOM 3223 C C . ARG A 1 428 ? -13.967 16.380 -30.461 1.00 69.12 428 ARG A C 1
ATOM 3225 O O . ARG A 1 428 ? -14.019 16.651 -29.259 1.00 69.12 428 ARG A O 1
ATOM 3232 N N . GLU A 1 429 ? -14.758 16.927 -31.376 1.00 78.25 429 GLU A N 1
ATOM 3233 C CA . GLU A 1 429 ? -15.890 17.748 -30.972 1.00 78.25 429 GLU A CA 1
ATOM 3234 C C . GLU A 1 429 ? -16.883 16.862 -30.204 1.00 78.25 429 GLU A C 1
ATOM 3236 O O . GLU A 1 429 ? -17.081 15.702 -30.580 1.00 78.25 429 GLU A O 1
ATOM 3241 N N . PRO A 1 430 ? -17.499 17.351 -29.115 1.00 63.72 430 PRO A N 1
ATOM 3242 C CA . PRO A 1 430 ? -18.460 16.569 -28.339 1.00 63.72 430 PRO A CA 1
ATOM 3243 C C . PRO A 1 430 ? -19.603 15.996 -29.185 1.00 63.72 430 PRO A C 1
ATOM 3245 O O . PRO A 1 430 ? -20.086 14.906 -28.896 1.00 63.72 430 PRO A O 1
ATOM 3248 N N . ASP A 1 431 ? -19.982 16.706 -30.250 1.00 79.50 431 ASP A N 1
ATOM 3249 C CA . ASP A 1 431 ? -21.030 16.308 -31.193 1.00 79.50 431 ASP A CA 1
ATOM 3250 C C . ASP A 1 431 ? -20.614 15.133 -32.107 1.00 79.50 431 ASP A C 1
ATOM 3252 O O . ASP A 1 431 ? -21.474 14.503 -32.722 1.00 79.50 431 ASP A O 1
ATOM 3256 N N . ASP A 1 432 ? -19.315 14.813 -32.173 1.00 62.81 432 ASP A N 1
ATOM 3257 C CA . ASP A 1 432 ? -18.748 13.690 -32.935 1.00 62.81 432 ASP A CA 1
ATOM 3258 C C . ASP A 1 432 ? -18.538 12.426 -32.072 1.00 62.81 432 ASP A C 1
ATOM 3260 O O . ASP A 1 432 ? -18.037 11.405 -32.560 1.00 62.81 432 ASP A O 1
ATOM 3264 N N . LEU A 1 433 ? -18.866 12.477 -30.774 1.00 51.69 433 LEU A N 1
ATOM 3265 C CA . LEU A 1 433 ? -18.838 11.307 -29.897 1.00 51.69 433 LEU A CA 1
ATOM 3266 C C . LEU A 1 433 ? -20.137 10.488 -30.075 1.00 51.69 433 LEU A C 1
ATOM 3268 O O . LEU A 1 433 ? -21.213 11.079 -30.151 1.00 51.69 433 LEU A O 1
ATOM 3272 N N . PRO A 1 434 ? -20.048 9.148 -30.185 1.00 51.00 434 PRO A N 1
ATOM 3273 C CA . PRO A 1 434 ? -21.192 8.273 -30.460 1.00 51.00 434 PRO A CA 1
ATOM 3274 C C . PRO A 1 434 ? -22.233 8.197 -29.338 1.00 51.00 434 PRO A C 1
ATOM 3276 O O . PRO A 1 434 ? -21.862 8.392 -28.156 1.00 51.00 434 PRO A O 1
#

Foldseek 3Di:
DLAPDQFPCQQPVQQQAFKKWKWWAFPVQKIWTWIWGGARRDIDTGTFDIDGDDDFQKKKKKAFPVPGAIWIWTFHADPDPPPRTGTMTMTRTQAAAFGQMKMFIFHHDQADPPDPRRDGHPPTDTPDMRQWGDQDADPVRHQDDGPNHGDHTTTDHGHGGYPSHHPPDPVSVVVVVVCVVPVPCVQLLVCLCCQFVNFDQDPVRDTAHHQAEQEAAQQASRCQLLSSVSSCVSNQLQAQDDADPQGRHGSVVVCVVQCRSVSAFQVQPAAQADQDPDPVLCVLLVDDPNTHFHEAQQCQQVLLAPSRPRHHYDPVHSLTKDQHGNVRHGNPQFIHGYDHDYAHGNIDDDHDAVCSSLVSVLVSVCVVPNNPDPCSPSVNRAFRGAGSNQQVVLLVLCCVVGRNDRSSDRPSRGPPVSPPRDPDPPDDDPVNDD

Nearest PDB structures (foldseek):
  4mvl-assembly2_B  TM=2.910E-01  e=5.402E-01  Homo sapiens